Protein AF-A0A661IHR8-F1 (afdb_monomer_lite)

Radius of gyration: 27.79 Å; chains: 1; bounding box: 61×52×76 Å

pLDDT: mean 85.95, std 12.84, range [29.05, 98.75]

Secondary structure (DSSP, 8-state):
--EEEEE-TTSTT-SSHHHHHHIIIIIIIIISTTEEEESS--TT--TT-EEEEEETTEEEEEEEEEEEEE-SS-TT-SEEEEEEEEEE----SBP-TTTS-SS-EE--SHHHHHHHHHHHT-S-SHHHHHHHHHHHGGGSGGGGHHHHHHHHHT-S---SSS--GGGB-SSEEE-TTGGGS-EEEEEEEGGGTEEEEEEEEE---BTTBS-GGGGHHHHHHHHHHHHHSTGGGTT-EEEEEETTEEPPPBS-----TTT--TT-EEEEEEEEEGGG--HHHHHHHHHHTHHHHHHHTT--GGGS--PPP----B-----S---S---HHHHHHHHHHHHHHHHHHHHHHHHH-GGGEEEEEE-SSSEEEEEEEETTTEEEEEEE---S-HHHHHHHHHHHHHHHHHTTT-TTEEEEEEEESSPPPHHHHHHHHHHHHHHT--EEEEE-PPP-

Sequence (452 aa):
MNYIFRLNNKLDGFEDIEKAYNYFRNILPKDNKNFFYHVNQLRQLKTDKHIFFAYNGFIIASAKFKNKFNVLKEERFKVGHLLSDIKILYVAERLNTKIIGPRGTYLNNKNKIAEIKRVLNSEYTIKNITNNLNKFSKNHEIGKLQIIRKNLLKKKRKSTTIFTNKTITKDWAFHYGGRKELQFNIGYEQNGMVLRVGVAFSLQKSKALPNKNILLKKVQLFNQYIKEYKDELTNFEMWYYRNNSRSINSEPFLIEDSLFKDGNFIFLGKTITMASLKYETILTVMDDLLPLYIFTMGGNINTAPKNKFLFKKGNRKKKASTKISSSQKELNITLRHNIMQESLYNQLCELYGKDNVGTENNVHMGKVDLVVKHNNNEYWFYEIKTYNSVKLCLRESIGQLLEYAYWYDNKIVTKLIVVGTSKLDMDSTAYIKLLNNKFNLHLTYISIKIER

Foldseek 3Di:
DAKEAQDDCPDPQNVDPVSVLCCLVPCCCPVVVVWDFAADDPPVQDFQHKYFYDYPQATFKMWTFHDKDADDDDPGTGIITHTHPIDTADFLDGQDCVQPNNHMDDCPDPSSVVSVVCRRVDQDFQVSLQVVLQVPCVVFLVLCVQVLCCVLVVDDDDDSGQWDPVQDDRFKGWGPLCLLAFTQIWGDDPSRQKIWTFTKHFQADDPSPNHLVSLVLLLVLLLVCCVVQQVLLQVKWKWKADPNDTDDTDRDDRCDPVQSDHRMMIGIFDMDGPNRDDSVVRSVRHNSCVLSRCRSSVHDSLPRDQDQFDDDFDDDQDPLDDDDDDDPVVNVQVNQLSLQLVQVQVVVCVVQNRRQKHAQGDAPRGGFRIWGRDPDQAIETEHEGADQDPVVLCVVQVVVQCCRCPVRPSVRYQAYEREYQYDDDPVNVVVQVCCCVVVVHRYYYDHDHRDD

Structure (mmCIF, N/CA/C/O backbone):
data_AF-A0A661IHR8-F1
#
_entry.id   AF-A0A661IHR8-F1
#
loop_
_atom_site.group_PDB
_atom_site.id
_atom_site.type_symbol
_atom_site.label_atom_id
_atom_site.label_alt_id
_atom_site.label_comp_id
_atom_site.label_asym_id
_atom_site.label_entity_id
_atom_site.label_seq_id
_atom_site.pdbx_PDB_ins_code
_atom_site.Cartn_x
_atom_site.Cartn_y
_atom_site.Cartn_z
_atom_site.occupancy
_atom_site.B_iso_or_equiv
_atom_site.auth_seq_id
_atom_site.auth_comp_id
_atom_site.auth_asym_id
_atom_site.auth_atom_id
_atom_site.pdbx_PDB_model_num
ATOM 1 N N . MET A 1 1 ? 30.888 -10.673 -29.479 1.00 82.94 1 MET A N 1
ATOM 2 C CA . MET A 1 1 ? 30.521 -11.102 -28.104 1.00 82.94 1 MET A CA 1
ATOM 3 C C . MET A 1 1 ? 29.626 -10.044 -27.477 1.00 82.94 1 MET A C 1
ATOM 5 O O . MET A 1 1 ? 29.628 -8.936 -27.991 1.00 82.94 1 MET A O 1
ATOM 9 N N . ASN A 1 2 ? 28.865 -10.351 -26.424 1.00 91.19 2 ASN A N 1
ATOM 10 C CA . ASN A 1 2 ? 28.163 -9.303 -25.669 1.00 91.19 2 ASN A CA 1
ATOM 11 C C . ASN A 1 2 ? 29.182 -8.449 -24.890 1.00 91.19 2 ASN A C 1
ATOM 13 O O . ASN A 1 2 ? 30.294 -8.913 -24.617 1.00 91.19 2 ASN A O 1
ATOM 17 N N . TYR A 1 3 ? 28.813 -7.224 -24.528 1.00 94.06 3 TYR A N 1
ATOM 18 C CA . TYR A 1 3 ? 29.707 -6.269 -23.867 1.00 94.06 3 TYR A CA 1
ATOM 19 C C . TYR A 1 3 ? 29.017 -5.564 -22.700 1.00 94.06 3 TYR A C 1
ATOM 21 O O . TYR A 1 3 ? 27.801 -5.387 -22.719 1.00 94.06 3 TYR A O 1
ATOM 29 N N . ILE A 1 4 ? 29.787 -5.148 -21.695 1.00 94.25 4 ILE A N 1
ATOM 30 C CA . ILE A 1 4 ? 29.305 -4.271 -20.627 1.00 94.25 4 ILE A CA 1
ATOM 31 C C . ILE A 1 4 ? 30.148 -2.999 -20.541 1.00 94.25 4 ILE A C 1
ATOM 33 O O . ILE A 1 4 ? 31.367 -3.060 -20.382 1.00 94.25 4 ILE A O 1
ATOM 37 N N . PHE A 1 5 ? 29.487 -1.845 -20.626 1.00 94.00 5 PHE A N 1
ATOM 38 C CA . PHE A 1 5 ? 30.062 -0.539 -20.329 1.00 94.00 5 PHE A CA 1
ATOM 39 C C . PHE A 1 5 ? 29.982 -0.232 -18.839 1.00 94.00 5 PHE A C 1
ATOM 41 O O . PHE A 1 5 ? 28.992 -0.528 -18.170 1.00 94.00 5 PHE A O 1
ATOM 48 N N . ARG A 1 6 ? 31.032 0.418 -18.342 1.00 91.81 6 ARG A N 1
ATOM 49 C CA . ARG A 1 6 ? 31.085 1.029 -17.017 1.00 91.81 6 ARG A CA 1
ATOM 50 C C . ARG A 1 6 ? 30.979 2.531 -17.218 1.00 91.81 6 ARG A C 1
ATOM 52 O O . ARG A 1 6 ? 31.857 3.120 -17.839 1.00 91.81 6 ARG A O 1
ATOM 59 N N . LEU A 1 7 ? 29.873 3.106 -16.768 1.00 90.81 7 LEU A N 1
ATOM 60 C CA . LEU A 1 7 ? 29.614 4.533 -16.881 1.00 90.81 7 LEU A CA 1
ATOM 61 C C . LEU A 1 7 ? 30.456 5.266 -15.842 1.00 90.81 7 LEU A C 1
ATOM 63 O O . LEU A 1 7 ? 30.509 4.858 -14.679 1.00 90.81 7 LEU A O 1
ATOM 67 N N . ASN A 1 8 ? 31.145 6.308 -16.289 1.00 86.19 8 ASN A N 1
ATOM 68 C CA . ASN A 1 8 ? 32.019 7.106 -15.448 1.00 86.19 8 ASN A CA 1
ATOM 69 C C . ASN A 1 8 ? 31.187 8.182 -14.747 1.00 86.19 8 ASN A C 1
ATOM 71 O O . ASN A 1 8 ? 30.619 9.040 -15.412 1.00 86.19 8 ASN A O 1
ATOM 75 N N . ASN A 1 9 ? 31.146 8.135 -13.417 1.00 82.94 9 ASN A N 1
ATOM 76 C CA . ASN A 1 9 ? 30.390 9.080 -12.596 1.00 82.94 9 ASN A CA 1
ATOM 77 C C . ASN A 1 9 ? 31.010 10.481 -12.515 1.00 82.94 9 ASN A C 1
ATOM 79 O O . ASN A 1 9 ? 30.432 11.373 -11.910 1.00 82.94 9 ASN A O 1
ATOM 83 N N . LYS A 1 10 ? 32.193 10.672 -13.104 1.00 83.62 10 LYS A N 1
ATOM 84 C CA . LYS A 1 10 ? 32.832 11.983 -13.257 1.00 83.62 10 LYS A CA 1
ATOM 85 C C . LYS A 1 10 ? 32.478 12.675 -14.577 1.00 83.62 10 LYS A C 1
ATOM 87 O O . LYS A 1 10 ? 33.040 13.724 -14.859 1.00 83.62 10 LYS A O 1
ATOM 92 N N . LEU A 1 11 ? 31.645 12.058 -15.418 1.00 81.00 11 LEU A N 1
ATOM 93 C CA . LEU A 1 11 ? 31.194 12.653 -16.674 1.00 81.00 11 LEU A CA 1
ATOM 94 C C . LEU A 1 11 ? 29.831 13.315 -16.490 1.00 81.00 11 LEU A C 1
ATOM 96 O O . LEU A 1 11 ? 28.942 12.736 -15.861 1.00 81.00 11 LEU A O 1
ATOM 100 N N . ASP A 1 12 ? 29.664 14.475 -17.118 1.00 76.88 12 ASP A N 1
ATOM 101 C CA . ASP A 1 12 ? 28.387 15.182 -17.181 1.00 76.88 12 ASP A CA 1
ATOM 102 C C . ASP A 1 12 ? 27.297 14.290 -17.791 1.00 76.88 12 ASP A C 1
ATOM 104 O O . ASP A 1 12 ? 27.492 13.630 -18.817 1.00 76.88 12 ASP A O 1
ATOM 108 N N . GLY A 1 13 ? 26.139 14.252 -17.133 1.00 78.94 13 GLY A N 1
ATOM 109 C CA . GLY A 1 13 ? 25.030 13.353 -17.449 1.00 78.94 13 GLY A CA 1
ATOM 110 C C . GLY A 1 13 ? 25.081 12.005 -16.718 1.00 78.94 13 GLY A C 1
ATOM 111 O O . GLY A 1 13 ? 24.148 11.213 -16.855 1.00 78.94 13 GLY A O 1
ATOM 112 N N . PHE A 1 14 ? 26.127 11.740 -15.930 1.00 88.31 14 PHE A N 1
ATOM 113 C CA . PHE A 1 14 ? 26.293 10.522 -15.132 1.00 88.31 14 PHE A CA 1
ATOM 114 C C . PHE A 1 14 ? 26.738 10.799 -13.688 1.00 88.31 14 PHE A C 1
ATOM 116 O O . PHE A 1 14 ? 27.222 9.896 -13.024 1.00 88.31 14 PHE A O 1
ATOM 123 N N . GLU A 1 15 ? 26.592 12.013 -13.170 1.00 88.31 15 GLU A N 1
ATOM 124 C CA . GLU A 1 15 ? 27.044 12.388 -11.820 1.00 88.31 15 GLU A CA 1
ATOM 125 C C . GLU A 1 15 ? 26.295 11.615 -10.721 1.00 88.31 15 GLU A C 1
ATOM 127 O O . GLU A 1 15 ? 26.837 11.292 -9.662 1.00 88.31 15 GLU A O 1
ATOM 132 N N . ASP A 1 16 ? 25.044 11.258 -11.007 1.00 86.94 16 ASP A N 1
ATOM 133 C CA . ASP A 1 16 ? 24.199 10.416 -10.178 1.00 86.94 16 ASP A CA 1
ATOM 134 C C . ASP A 1 16 ? 23.388 9.423 -11.029 1.00 86.94 16 ASP A C 1
ATOM 136 O O . ASP A 1 16 ? 23.370 9.460 -12.264 1.00 86.94 16 ASP A O 1
ATOM 140 N N . ILE A 1 17 ? 22.735 8.480 -10.346 1.00 82.12 17 ILE A N 1
ATOM 141 C CA . ILE A 1 17 ? 22.008 7.392 -11.004 1.00 82.12 17 ILE A CA 1
ATOM 142 C C . ILE A 1 17 ? 20.758 7.879 -11.755 1.00 82.12 17 ILE A C 1
ATOM 144 O O . ILE A 1 17 ? 20.405 7.291 -12.777 1.00 82.12 17 ILE A O 1
ATOM 148 N N . GLU A 1 18 ? 20.115 8.959 -11.306 1.00 82.69 18 GLU A N 1
ATOM 149 C CA . GLU A 1 18 ? 18.932 9.523 -11.962 1.00 82.69 18 GLU A CA 1
ATOM 150 C C . GLU A 1 18 ? 19.309 10.228 -13.259 1.00 82.69 18 GLU A C 1
ATOM 152 O O . GLU A 1 18 ? 18.659 10.022 -14.288 1.00 82.69 18 GLU A O 1
ATOM 157 N N . LYS A 1 19 ? 20.412 10.984 -13.253 1.00 87.00 19 LYS A N 1
ATOM 158 C CA . LYS A 1 19 ? 20.984 11.560 -14.475 1.00 87.00 19 LYS A CA 1
ATOM 159 C C . LYS A 1 19 ? 21.377 10.473 -15.469 1.00 87.00 19 LYS A C 1
ATOM 161 O O . LYS A 1 19 ? 21.018 10.568 -16.645 1.00 87.00 19 LYS A O 1
ATOM 166 N N . ALA A 1 20 ? 21.982 9.385 -14.990 1.00 88.56 20 ALA A N 1
ATOM 167 C CA . ALA A 1 20 ? 22.310 8.242 -15.832 1.00 88.56 20 ALA A CA 1
ATOM 168 C C . ALA A 1 20 ? 21.053 7.615 -16.469 1.00 88.56 20 ALA A C 1
ATOM 170 O O . ALA A 1 20 ? 21.041 7.345 -17.671 1.00 88.56 20 ALA A O 1
ATOM 171 N N . TYR A 1 21 ? 19.963 7.430 -15.715 1.00 85.38 21 TYR A N 1
ATOM 172 C CA . TYR A 1 21 ? 18.688 6.975 -16.283 1.00 85.38 21 TYR A CA 1
ATOM 173 C C . TYR A 1 21 ? 18.105 7.970 -17.291 1.00 85.38 21 TYR A C 1
ATOM 175 O O . TYR A 1 21 ? 17.629 7.559 -18.353 1.00 85.38 21 TYR A O 1
ATOM 183 N N . ASN A 1 22 ? 18.146 9.268 -16.981 1.00 86.38 22 ASN A N 1
ATOM 184 C CA . ASN A 1 22 ? 17.672 10.326 -17.867 1.00 86.38 22 ASN A CA 1
ATOM 185 C C . ASN A 1 22 ? 18.422 10.321 -19.205 1.00 86.38 22 ASN A C 1
ATOM 187 O O . ASN A 1 22 ? 17.790 10.449 -20.255 1.00 86.38 22 ASN A O 1
ATOM 191 N N . TYR A 1 23 ? 19.737 10.086 -19.182 1.00 92.44 23 TYR A N 1
ATOM 192 C CA . TYR A 1 23 ? 20.539 9.956 -20.391 1.00 92.44 23 TYR A CA 1
ATOM 193 C C . TYR A 1 23 ? 19.991 8.864 -21.317 1.00 92.44 23 TYR A C 1
ATOM 195 O O . TYR A 1 23 ? 19.671 9.144 -22.468 1.00 92.44 23 TYR A O 1
ATOM 203 N N . PHE A 1 24 ? 19.800 7.634 -20.829 1.00 90.88 24 PHE A N 1
ATOM 204 C CA . PHE A 1 24 ? 19.295 6.543 -21.677 1.00 90.88 24 PHE A CA 1
ATOM 205 C C . PHE A 1 24 ? 17.831 6.717 -22.093 1.00 90.88 24 PHE A C 1
ATOM 207 O O . PHE A 1 24 ? 17.430 6.198 -23.134 1.00 90.88 24 PHE A O 1
ATOM 214 N N . ARG A 1 25 ? 17.027 7.421 -21.289 1.00 85.06 25 ARG A N 1
ATOM 215 C CA . ARG A 1 25 ? 15.598 7.632 -21.548 1.00 85.06 25 ARG A CA 1
ATOM 216 C C . ARG A 1 25 ? 15.344 8.728 -22.580 1.00 85.06 25 ARG A C 1
ATOM 218 O O . ARG A 1 25 ? 14.477 8.567 -23.432 1.00 85.06 25 ARG A O 1
ATOM 225 N N . ASN A 1 26 ? 16.062 9.841 -22.468 1.00 86.75 26 ASN A N 1
ATOM 226 C CA . ASN A 1 26 ? 15.736 11.076 -23.176 1.00 86.75 26 ASN A CA 1
ATOM 227 C C . ASN A 1 26 ? 16.849 11.502 -24.130 1.00 86.75 26 ASN A C 1
ATOM 229 O O . ASN A 1 26 ? 16.584 11.668 -25.317 1.00 86.75 26 ASN A O 1
ATOM 233 N N . ILE A 1 27 ? 18.081 11.613 -23.632 1.00 89.25 27 ILE A N 1
ATOM 234 C CA . ILE A 1 27 ? 19.202 12.180 -24.395 1.00 89.25 27 ILE A CA 1
ATOM 235 C C . ILE A 1 27 ? 19.652 11.211 -25.490 1.00 89.25 27 ILE A C 1
ATOM 237 O O . ILE A 1 27 ? 19.779 11.573 -26.656 1.00 89.25 27 ILE A O 1
ATOM 241 N N . LEU A 1 28 ? 19.851 9.940 -25.137 1.00 90.50 28 LEU A N 1
ATOM 242 C CA . LEU A 1 28 ? 20.347 8.932 -26.062 1.00 90.50 28 LEU A CA 1
ATOM 243 C C . LEU A 1 28 ? 19.403 8.731 -27.263 1.00 90.50 28 LEU A C 1
ATOM 245 O O . LEU A 1 28 ? 19.906 8.755 -28.386 1.00 90.50 28 LEU A O 1
ATOM 249 N N . PRO A 1 29 ? 18.073 8.567 -27.097 1.00 86.00 29 PRO A N 1
ATOM 250 C CA . PRO A 1 29 ? 17.198 8.327 -28.240 1.00 86.00 29 PRO A CA 1
ATOM 251 C C . PRO A 1 29 ? 16.878 9.578 -29.055 1.00 86.00 29 PRO A C 1
ATOM 253 O O . PRO A 1 29 ? 16.778 9.479 -30.277 1.00 86.00 29 PRO A O 1
ATOM 256 N N . LYS A 1 30 ? 16.706 10.735 -28.400 1.00 85.81 30 LYS A N 1
ATOM 257 C CA . LYS A 1 30 ? 16.267 11.971 -29.063 1.00 85.81 30 LYS A CA 1
ATOM 258 C C . LYS A 1 30 ? 17.450 12.762 -29.602 1.00 85.81 30 LYS A C 1
ATOM 260 O O . LYS A 1 30 ? 17.566 12.940 -30.811 1.00 85.81 30 LYS A O 1
ATOM 265 N N . ASP A 1 31 ? 18.346 13.163 -28.710 1.00 85.75 31 ASP A N 1
ATOM 266 C CA . ASP A 1 31 ? 19.412 14.114 -29.029 1.00 85.75 31 ASP A CA 1
ATOM 267 C C . ASP A 1 31 ? 20.550 13.407 -29.767 1.00 85.75 31 ASP A C 1
ATOM 269 O O . ASP A 1 31 ? 21.014 13.858 -30.813 1.00 85.75 31 ASP A O 1
ATOM 273 N N . ASN A 1 32 ? 20.928 12.218 -29.291 1.00 85.00 32 ASN A N 1
ATOM 274 C CA . ASN A 1 32 ? 22.012 11.443 -29.890 1.00 85.00 32 ASN A CA 1
ATOM 275 C C . ASN A 1 32 ? 21.538 10.465 -30.972 1.00 85.00 32 ASN A C 1
ATOM 277 O O . ASN A 1 32 ? 22.353 9.699 -31.483 1.00 85.00 32 ASN A O 1
ATOM 281 N N . LYS A 1 33 ? 20.243 10.441 -31.319 1.00 90.25 33 LYS A N 1
ATOM 282 C CA . LYS A 1 33 ? 19.670 9.546 -32.348 1.00 90.25 33 LYS A CA 1
ATOM 283 C C . LYS A 1 33 ? 20.092 8.075 -32.172 1.00 90.25 33 LYS A C 1
ATOM 285 O O . LYS A 1 33 ? 20.426 7.385 -33.133 1.00 90.25 33 LYS A O 1
ATOM 290 N N . ASN A 1 34 ? 20.091 7.599 -30.926 1.00 91.56 34 ASN A N 1
ATOM 291 C CA . ASN A 1 34 ? 20.534 6.272 -30.480 1.00 91.56 34 ASN A CA 1
ATOM 292 C C . ASN A 1 34 ? 22.037 5.965 -30.628 1.00 91.56 34 ASN A C 1
ATOM 294 O O . ASN A 1 34 ? 22.432 4.802 -30.496 1.00 91.56 34 ASN A O 1
ATOM 298 N N . PHE A 1 35 ? 22.891 6.963 -30.860 1.00 91.25 35 PHE A N 1
ATOM 299 C CA . PHE A 1 35 ? 24.342 6.789 -30.824 1.00 91.25 35 PHE A CA 1
ATOM 300 C C . PHE A 1 35 ? 24.890 6.955 -29.404 1.00 91.25 35 PHE A C 1
ATOM 302 O O . PHE A 1 35 ? 24.799 8.016 -28.793 1.00 91.25 35 PHE A O 1
ATOM 309 N N . PHE A 1 36 ? 25.513 5.899 -28.883 1.00 91.00 36 PHE A N 1
ATOM 310 C CA . PHE A 1 36 ? 26.291 5.958 -27.651 1.00 91.00 36 PHE A CA 1
ATOM 311 C C . PHE A 1 36 ? 27.763 6.220 -27.977 1.00 91.00 36 PHE A C 1
ATOM 313 O O . PHE A 1 36 ? 28.426 5.372 -28.583 1.00 91.00 36 PHE A O 1
ATOM 320 N N . TYR A 1 37 ? 28.269 7.388 -27.585 1.00 86.75 37 TYR A N 1
ATOM 321 C CA . TYR A 1 37 ? 29.638 7.817 -27.869 1.00 86.75 37 TYR A CA 1
ATOM 322 C C . TYR A 1 37 ? 30.621 7.348 -26.797 1.00 86.75 37 TYR A C 1
ATOM 324 O O . TYR A 1 37 ? 30.346 7.419 -25.600 1.00 86.75 37 TYR A O 1
ATOM 332 N N . HIS A 1 38 ? 31.777 6.840 -27.229 1.00 83.12 38 HIS A N 1
ATOM 333 C CA . HIS A 1 38 ? 32.798 6.314 -26.328 1.00 83.12 38 HIS A CA 1
ATOM 334 C C . HIS A 1 38 ? 34.214 6.423 -26.924 1.00 83.12 38 HIS A C 1
ATOM 336 O O . HIS A 1 38 ? 34.411 6.493 -28.138 1.00 83.12 38 HIS A O 1
ATOM 342 N N . VAL A 1 39 ? 35.232 6.418 -26.058 1.00 77.94 39 VAL A N 1
ATOM 343 C CA . VAL A 1 39 ? 36.653 6.513 -26.453 1.00 77.94 39 VAL A CA 1
ATOM 344 C C . VAL A 1 39 ? 37.214 5.220 -27.049 1.00 77.94 39 VAL A C 1
ATOM 346 O O . VAL A 1 39 ? 38.111 5.251 -27.883 1.00 77.94 39 VAL A O 1
ATOM 349 N N . ASN A 1 40 ? 36.695 4.063 -26.641 1.00 73.94 40 ASN A N 1
ATOM 350 C CA . ASN A 1 40 ? 37.221 2.763 -27.065 1.00 73.94 40 ASN A CA 1
ATOM 351 C C . ASN A 1 40 ? 36.463 2.184 -28.261 1.00 73.94 40 ASN A C 1
ATOM 353 O O . ASN A 1 40 ? 35.251 1.988 -28.196 1.00 73.94 40 ASN A O 1
ATOM 357 N N . GLN A 1 41 ? 37.208 1.780 -29.293 1.00 72.38 41 GLN A N 1
ATOM 358 C CA . GLN A 1 41 ? 36.696 0.954 -30.386 1.00 72.38 41 GLN A CA 1
ATOM 359 C C . GLN A 1 41 ? 36.376 -0.467 -29.899 1.00 72.38 41 GLN A C 1
ATOM 361 O O . GLN A 1 41 ? 37.271 -1.261 -29.602 1.00 72.38 41 GLN A O 1
ATOM 366 N N . LEU A 1 42 ? 35.095 -0.837 -29.893 1.00 79.88 42 LEU A N 1
ATOM 367 C CA . LEU A 1 42 ? 34.660 -2.202 -29.583 1.00 79.88 42 LEU A CA 1
ATOM 368 C C . LEU A 1 42 ? 34.823 -3.152 -30.782 1.00 79.88 42 LEU A C 1
ATOM 370 O O . LEU A 1 42 ? 33.853 -3.548 -31.425 1.00 79.88 42 LEU A O 1
ATOM 374 N N . ARG A 1 43 ? 36.070 -3.526 -31.097 1.00 73.94 43 ARG A N 1
ATOM 375 C CA . ARG A 1 43 ? 36.419 -4.333 -32.286 1.00 73.94 43 ARG A CA 1
ATOM 376 C C . ARG A 1 43 ? 35.767 -5.725 -32.345 1.00 73.94 43 ARG A C 1
ATOM 378 O O . ARG A 1 43 ? 35.557 -6.231 -33.438 1.00 73.94 43 ARG A O 1
ATOM 385 N N . GLN A 1 44 ? 35.421 -6.335 -31.207 1.00 75.88 44 GLN A N 1
ATOM 386 C CA . GLN A 1 44 ? 34.856 -7.698 -31.144 1.00 75.88 44 GLN A CA 1
ATOM 387 C C . GLN A 1 44 ? 33.319 -7.719 -30.989 1.00 75.88 44 GLN A C 1
ATOM 389 O O . GLN A 1 44 ? 32.706 -8.781 -30.784 1.00 75.88 44 GLN A O 1
ATOM 394 N N . LEU A 1 45 ? 32.674 -6.548 -31.038 1.00 82.38 45 LEU A N 1
ATOM 395 C CA . LEU A 1 45 ? 31.225 -6.415 -30.950 1.00 82.38 45 LEU A CA 1
ATOM 396 C C . LEU A 1 45 ? 30.610 -6.554 -32.351 1.00 82.38 45 LEU A C 1
ATOM 398 O O . LEU A 1 45 ? 30.883 -5.754 -33.238 1.00 82.38 45 LEU A O 1
ATOM 402 N N . LYS A 1 46 ? 29.807 -7.606 -32.545 1.00 85.50 46 LYS A N 1
ATOM 403 C CA . LYS A 1 46 ? 29.096 -7.890 -33.803 1.00 85.50 46 LYS A CA 1
ATOM 404 C C . LYS A 1 46 ? 27.662 -7.369 -33.713 1.00 85.50 46 LYS A C 1
ATOM 406 O O . LYS A 1 46 ? 27.133 -7.270 -32.604 1.00 85.50 46 LYS A O 1
ATOM 411 N N . THR A 1 47 ? 27.045 -7.088 -34.857 1.00 88.94 47 THR A N 1
ATOM 412 C CA . THR A 1 47 ? 25.630 -6.702 -34.967 1.00 88.94 47 THR A CA 1
ATOM 413 C C . THR A 1 47 ? 24.720 -7.667 -34.195 1.00 88.94 47 THR A C 1
ATOM 415 O O . THR A 1 47 ? 25.012 -8.858 -34.062 1.00 88.94 47 THR A O 1
ATOM 418 N N . ASP A 1 48 ? 23.665 -7.113 -33.602 1.00 87.44 48 ASP A N 1
ATOM 419 C CA . ASP A 1 48 ? 22.664 -7.751 -32.740 1.00 87.44 48 ASP A CA 1
ATOM 420 C C . ASP A 1 48 ? 23.180 -8.372 -31.432 1.00 87.44 48 ASP A C 1
ATOM 422 O O . ASP A 1 48 ? 22.415 -8.986 -30.684 1.00 87.44 48 ASP A O 1
ATOM 426 N N . LYS A 1 49 ? 24.458 -8.177 -31.079 1.00 92.44 49 LYS A N 1
ATOM 427 C CA . LYS A 1 49 ? 24.957 -8.537 -29.744 1.00 92.44 49 LYS A CA 1
ATOM 428 C C . LYS A 1 49 ? 24.519 -7.525 -28.692 1.00 92.44 49 LYS A C 1
ATOM 430 O O . LYS A 1 49 ? 24.389 -6.330 -28.958 1.00 92.44 49 LYS A O 1
ATOM 435 N N . HIS A 1 50 ? 24.305 -8.028 -27.478 1.00 91.56 50 HIS A N 1
ATOM 436 C CA . HIS A 1 50 ? 23.849 -7.212 -26.362 1.00 91.56 50 HIS A CA 1
ATOM 437 C C . HIS A 1 50 ? 24.976 -6.352 -25.798 1.00 91.56 50 HIS A C 1
ATOM 439 O O . HIS A 1 50 ? 26.087 -6.837 -25.555 1.00 91.56 50 HIS A O 1
ATOM 445 N N . ILE A 1 51 ? 24.637 -5.097 -25.525 1.00 94.88 51 ILE A N 1
ATOM 446 C CA . ILE A 1 51 ? 25.412 -4.173 -24.711 1.00 94.88 51 ILE A CA 1
ATOM 447 C C . ILE A 1 51 ? 24.645 -3.927 -23.415 1.00 94.88 51 ILE A C 1
ATOM 449 O O . ILE A 1 51 ? 23.453 -3.628 -23.449 1.00 94.88 51 ILE A O 1
ATOM 453 N N . PHE A 1 52 ? 25.333 -4.036 -22.286 1.00 94.50 52 PHE A N 1
ATOM 454 C CA . PHE A 1 52 ? 24.838 -3.642 -20.970 1.00 94.50 52 PHE A CA 1
ATOM 455 C C . PHE A 1 52 ? 25.550 -2.373 -20.515 1.00 94.50 52 PHE A C 1
ATOM 457 O O . PHE A 1 52 ? 26.729 -2.186 -20.810 1.00 94.50 52 PHE A O 1
ATOM 464 N N . PHE A 1 53 ? 24.859 -1.520 -19.771 1.00 94.88 53 PHE A N 1
ATOM 465 C CA . PHE A 1 53 ? 25.417 -0.287 -19.227 1.00 94.88 53 PHE A CA 1
ATOM 466 C C . PHE A 1 53 ? 25.291 -0.319 -17.716 1.00 94.88 53 PHE A C 1
ATOM 468 O O . PHE A 1 53 ? 24.188 -0.496 -17.196 1.00 94.88 53 PHE A O 1
ATOM 475 N N . ALA A 1 54 ? 26.418 -0.179 -17.021 1.00 93.50 54 ALA A N 1
ATOM 476 C CA . ALA A 1 54 ? 26.456 -0.224 -15.573 1.00 93.50 54 ALA A CA 1
ATOM 477 C C . ALA A 1 54 ? 26.954 1.078 -14.951 1.00 93.50 54 ALA A C 1
ATOM 479 O O . ALA A 1 54 ? 28.054 1.535 -15.260 1.00 93.50 54 ALA A O 1
ATOM 480 N N . TYR A 1 55 ? 26.172 1.608 -14.014 1.00 91.56 55 TYR A N 1
ATOM 481 C CA . TYR A 1 55 ? 26.475 2.783 -13.207 1.00 91.56 55 TYR A CA 1
ATOM 482 C C . TYR A 1 55 ? 26.776 2.369 -11.764 1.00 91.56 55 TYR A C 1
ATOM 484 O O . TYR A 1 55 ? 25.974 1.678 -11.144 1.00 91.56 55 TYR A O 1
ATOM 492 N N . ASN A 1 56 ? 27.945 2.738 -11.230 1.00 86.81 56 ASN A N 1
ATOM 493 C CA . ASN A 1 56 ? 28.366 2.409 -9.855 1.00 86.81 56 ASN A CA 1
ATOM 494 C C . ASN A 1 56 ? 28.129 0.931 -9.430 1.00 86.81 56 ASN A C 1
ATOM 496 O O . ASN A 1 56 ? 27.788 0.614 -8.286 1.00 86.81 56 ASN A O 1
ATOM 500 N N . GLY A 1 57 ? 28.287 -0.009 -10.365 1.00 86.12 57 GLY A N 1
ATOM 501 C CA . GLY A 1 57 ? 28.039 -1.432 -10.110 1.00 86.12 57 GLY A CA 1
ATOM 502 C C . GLY A 1 57 ? 26.666 -1.950 -10.540 1.00 86.12 57 GLY A C 1
ATOM 503 O O . GLY A 1 57 ? 26.559 -3.148 -10.764 1.00 86.12 57 GLY A O 1
ATOM 504 N N . PHE A 1 58 ? 25.659 -1.099 -10.712 1.00 86.81 58 PHE A N 1
ATOM 505 C CA . PHE A 1 58 ? 24.292 -1.488 -11.075 1.00 86.81 58 PHE A CA 1
ATOM 506 C C . PHE A 1 58 ? 24.100 -1.487 -12.586 1.00 86.81 58 PHE A C 1
ATOM 508 O O . PHE A 1 58 ? 24.519 -0.536 -13.237 1.00 86.81 58 PHE A O 1
ATOM 515 N N . ILE A 1 59 ? 23.464 -2.514 -13.155 1.00 90.69 59 ILE A N 1
ATOM 516 C CA . ILE A 1 59 ? 23.084 -2.498 -14.576 1.00 90.69 59 ILE A CA 1
ATOM 517 C C . ILE A 1 59 ? 21.821 -1.650 -14.729 1.00 90.69 59 ILE A C 1
ATOM 519 O O . ILE A 1 59 ? 20.767 -2.030 -14.228 1.00 90.69 59 ILE A O 1
ATOM 523 N N . ILE A 1 60 ? 21.939 -0.533 -15.448 1.00 89.19 60 ILE A N 1
ATOM 524 C CA . ILE A 1 60 ? 20.869 0.464 -15.595 1.00 89.19 60 ILE A CA 1
ATOM 525 C C . ILE A 1 60 ? 20.210 0.461 -16.978 1.00 89.19 60 ILE A C 1
ATOM 527 O O . ILE A 1 60 ? 19.113 0.985 -17.155 1.00 89.19 60 ILE A O 1
ATOM 531 N N . ALA A 1 61 ? 20.867 -0.124 -17.982 1.00 91.75 61 ALA A N 1
ATOM 532 C CA . ALA A 1 61 ? 20.312 -0.240 -19.324 1.00 91.75 61 ALA A CA 1
ATOM 533 C C . ALA A 1 61 ? 20.896 -1.432 -20.089 1.00 91.75 61 ALA A C 1
ATOM 535 O O . ALA A 1 61 ? 21.999 -1.914 -19.809 1.00 91.75 61 ALA A O 1
ATOM 536 N N . SER A 1 62 ? 20.155 -1.888 -21.095 1.00 93.38 62 SER A N 1
ATOM 537 C CA . SER A 1 62 ? 20.631 -2.824 -22.112 1.00 93.38 62 SER A CA 1
ATOM 538 C C . SER A 1 62 ? 20.170 -2.395 -23.499 1.00 93.38 62 SER A C 1
ATOM 540 O O . SER A 1 62 ? 19.128 -1.765 -23.635 1.00 93.38 62 SER A O 1
ATOM 542 N N . ALA A 1 63 ? 20.934 -2.742 -24.526 1.00 94.31 63 ALA A N 1
ATOM 543 C CA . ALA A 1 63 ? 20.589 -2.485 -25.919 1.00 94.31 63 ALA A CA 1
ATOM 544 C C . ALA A 1 63 ? 21.189 -3.561 -26.831 1.00 94.31 63 ALA A C 1
ATOM 546 O O . ALA A 1 63 ? 22.063 -4.327 -26.413 1.00 94.31 63 ALA A O 1
ATOM 547 N N . LYS A 1 64 ? 20.749 -3.611 -28.088 1.00 93.12 64 LYS A N 1
ATOM 548 C CA . LYS A 1 64 ? 21.421 -4.352 -29.159 1.00 93.12 64 LYS A CA 1
ATOM 549 C C . LYS A 1 64 ? 22.285 -3.415 -29.987 1.00 93.12 64 LYS A C 1
ATOM 551 O O . LYS A 1 64 ? 21.829 -2.357 -30.421 1.00 93.12 64 LYS A O 1
ATOM 556 N N . PHE A 1 65 ? 23.517 -3.837 -30.237 1.00 93.62 65 PHE A N 1
ATOM 557 C CA . PHE A 1 65 ? 24.432 -3.147 -31.135 1.00 93.62 65 PHE A CA 1
ATOM 558 C C . PHE A 1 65 ? 23.984 -3.301 -32.590 1.00 93.62 65 PHE A C 1
ATOM 560 O O . PHE A 1 65 ? 23.764 -4.424 -33.039 1.00 93.62 65 PHE A O 1
ATOM 567 N N . LYS A 1 66 ? 23.886 -2.203 -33.342 1.00 92.38 66 LYS A N 1
ATOM 568 C CA . LYS A 1 66 ? 23.557 -2.244 -34.775 1.00 92.38 66 LYS A CA 1
ATOM 569 C C . LYS A 1 66 ? 24.768 -1.991 -35.648 1.00 92.38 66 LYS A C 1
ATOM 571 O O . LYS A 1 66 ? 25.141 -2.856 -36.438 1.00 92.38 66 LYS A O 1
ATOM 576 N N . ASN A 1 67 ? 25.388 -0.833 -35.477 1.00 88.12 67 ASN A N 1
ATOM 577 C CA . ASN A 1 67 ? 26.556 -0.443 -36.247 1.00 88.12 67 ASN A CA 1
ATOM 578 C C . ASN A 1 67 ? 27.451 0.500 -35.434 1.00 88.12 67 ASN A C 1
ATOM 580 O O . ASN A 1 67 ? 27.061 0.989 -34.374 1.00 88.12 67 ASN A O 1
ATOM 584 N N . LYS A 1 68 ? 28.658 0.756 -35.925 1.00 84.44 68 LYS A N 1
ATOM 585 C CA . LYS A 1 68 ? 29.553 1.796 -35.415 1.00 84.44 68 LYS A CA 1
ATOM 586 C C . LYS A 1 68 ? 29.833 2.815 -36.512 1.00 84.44 68 LYS A C 1
ATOM 588 O O . LYS A 1 68 ? 29.864 2.458 -37.685 1.00 84.44 68 LYS A O 1
ATOM 593 N N . PHE A 1 69 ? 30.106 4.047 -36.116 1.00 81.81 69 PHE A N 1
ATOM 594 C CA . PHE A 1 69 ? 30.611 5.079 -37.011 1.00 81.81 69 PHE A CA 1
ATOM 595 C C . PHE A 1 69 ? 31.816 5.771 -36.366 1.00 81.81 69 PHE A C 1
ATOM 597 O O . PHE A 1 69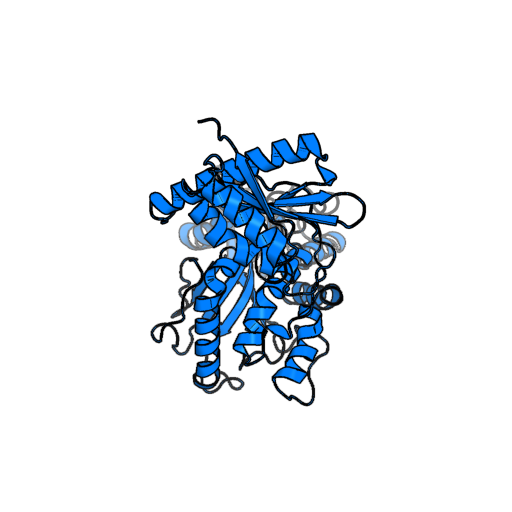 ? 31.838 5.977 -35.147 1.00 81.81 69 PHE A O 1
ATOM 604 N N . ASN A 1 70 ? 32.836 6.078 -37.169 1.00 74.94 70 ASN A N 1
ATOM 605 C CA . ASN A 1 70 ? 34.012 6.811 -36.702 1.00 74.94 70 ASN A CA 1
ATOM 606 C C . ASN A 1 70 ? 33.647 8.290 -36.594 1.00 74.94 70 ASN A C 1
ATOM 608 O O . ASN A 1 70 ? 33.216 8.892 -37.572 1.00 74.94 70 ASN A O 1
ATOM 612 N N . VAL A 1 71 ? 33.808 8.876 -35.410 1.00 68.81 71 VAL A N 1
ATOM 613 C CA . VAL A 1 71 ? 33.540 10.306 -35.226 1.00 68.81 71 VAL A CA 1
ATOM 614 C C . VAL A 1 71 ? 34.713 11.076 -35.823 1.00 68.81 71 VAL A C 1
ATOM 616 O O . VAL A 1 71 ? 35.858 10.809 -35.474 1.00 68.81 71 VAL A O 1
ATOM 619 N N . LEU A 1 72 ? 34.439 12.003 -36.743 1.00 55.03 72 LEU A N 1
ATOM 620 C CA . LEU A 1 72 ? 35.494 12.694 -37.487 1.00 55.03 72 LEU A CA 1
ATOM 621 C C . LEU A 1 72 ? 36.173 13.834 -36.710 1.00 55.03 72 LEU A C 1
ATOM 623 O O . LEU A 1 72 ? 37.195 14.304 -37.193 1.00 55.03 72 LEU A O 1
ATOM 627 N N . LYS A 1 73 ? 35.638 14.318 -35.571 1.00 53.06 73 LYS A N 1
ATOM 628 C CA . LYS A 1 73 ? 36.010 15.673 -35.103 1.00 53.06 73 LYS A CA 1
ATOM 629 C C . LYS A 1 73 ? 35.815 16.065 -33.620 1.00 53.06 73 LYS A C 1
ATOM 631 O O . LYS A 1 73 ? 35.979 17.240 -33.326 1.00 53.06 73 LYS A O 1
ATOM 636 N N . GLU A 1 74 ? 35.511 15.168 -32.674 1.00 55.44 74 GLU A N 1
ATOM 637 C CA . GLU A 1 74 ? 35.492 15.534 -31.233 1.00 55.44 74 GLU A CA 1
ATOM 638 C C . GLU A 1 74 ? 36.641 14.859 -30.465 1.00 55.44 74 GLU A C 1
ATOM 640 O O . GLU A 1 74 ? 36.686 13.634 -30.381 1.00 55.44 74 GLU A O 1
ATOM 645 N N . GLU A 1 75 ? 37.536 15.637 -29.839 1.00 56.94 75 GLU A N 1
ATOM 646 C CA . GLU A 1 75 ? 38.714 15.123 -29.104 1.00 56.94 75 GLU A CA 1
ATOM 647 C C . GLU A 1 75 ? 38.361 14.158 -27.952 1.00 56.94 75 GLU A C 1
ATOM 649 O O . GLU A 1 75 ? 39.168 13.311 -27.562 1.00 56.94 75 GLU A O 1
ATOM 654 N N . ARG A 1 76 ? 37.125 14.224 -27.435 1.00 68.44 76 ARG A N 1
ATOM 655 C CA . ARG A 1 76 ? 36.646 13.415 -26.300 1.00 68.44 76 ARG A CA 1
ATOM 656 C C . ARG A 1 76 ? 36.081 12.035 -26.661 1.00 68.44 76 ARG A C 1
ATOM 658 O O . ARG A 1 76 ? 35.994 11.181 -25.780 1.00 68.44 76 ARG A O 1
ATOM 665 N N . PHE A 1 77 ? 35.696 11.773 -27.916 1.00 72.62 77 PHE A N 1
ATOM 666 C CA . PHE A 1 77 ? 35.076 10.499 -28.318 1.00 72.62 77 PHE A CA 1
ATOM 667 C C . PHE A 1 77 ? 35.637 9.990 -29.644 1.00 72.62 77 PHE A C 1
ATOM 669 O O . PHE A 1 77 ? 35.679 10.711 -30.631 1.00 72.62 77 PHE A O 1
ATOM 676 N N . LYS A 1 78 ? 36.008 8.704 -29.701 1.00 72.25 78 LYS A N 1
ATOM 677 C CA . LYS A 1 78 ? 36.600 8.110 -30.915 1.00 72.25 78 LYS A CA 1
ATOM 678 C C . LYS A 1 78 ? 35.574 7.382 -31.788 1.00 72.25 78 LYS A C 1
ATOM 680 O O . LYS A 1 78 ? 35.807 7.194 -32.979 1.00 72.25 78 LYS A O 1
ATOM 685 N N . VAL A 1 79 ? 34.460 6.917 -31.210 1.00 83.38 79 VAL A N 1
ATOM 686 C CA . VAL A 1 79 ? 33.456 6.089 -31.903 1.00 83.38 79 VAL A CA 1
ATOM 687 C C . VAL A 1 79 ? 32.050 6.353 -31.374 1.00 83.38 79 VAL A C 1
ATOM 689 O O . VAL A 1 79 ? 31.849 6.434 -30.163 1.00 83.38 79 VAL A O 1
ATOM 692 N N . GLY A 1 80 ? 31.072 6.396 -32.283 1.00 87.19 80 GLY A N 1
ATOM 693 C CA . GLY A 1 80 ? 29.648 6.284 -31.964 1.00 87.19 80 GLY A CA 1
ATOM 694 C C . GLY A 1 80 ? 29.138 4.861 -32.202 1.00 87.19 80 GLY A C 1
ATOM 695 O O . GLY A 1 80 ? 29.345 4.290 -33.275 1.00 87.19 80 GLY A O 1
ATOM 696 N N . HIS A 1 81 ? 28.462 4.277 -31.213 1.00 90.44 81 HIS A N 1
ATOM 697 C CA . HIS A 1 81 ? 27.803 2.974 -31.317 1.00 90.44 81 HIS A CA 1
ATOM 698 C C . HIS A 1 81 ? 26.299 3.165 -31.515 1.00 90.44 81 HIS A C 1
ATOM 700 O O . HIS A 1 81 ? 25.625 3.620 -30.596 1.00 90.44 81 HIS A O 1
ATOM 706 N N . LEU A 1 82 ? 25.768 2.794 -32.681 1.00 92.75 82 LEU A N 1
ATOM 707 C CA . LEU A 1 82 ? 24.334 2.822 -32.955 1.00 92.75 82 LEU A CA 1
ATOM 708 C C . LEU A 1 82 ? 23.633 1.673 -32.227 1.00 92.75 82 LEU A C 1
ATOM 710 O O . LEU A 1 82 ? 24.003 0.501 -32.385 1.00 92.75 82 LEU A O 1
ATOM 714 N N . LEU A 1 83 ? 22.608 2.018 -31.454 1.00 94.00 83 LEU A N 1
ATOM 715 C CA . LEU A 1 83 ? 21.865 1.101 -30.601 1.00 94.00 83 LEU A CA 1
ATOM 716 C C . LEU A 1 83 ? 20.414 0.930 -31.061 1.00 94.00 83 LEU A C 1
ATOM 718 O O . LEU A 1 83 ? 19.820 1.797 -31.692 1.00 94.00 83 LEU A O 1
ATOM 722 N N . SER A 1 84 ? 19.839 -0.214 -30.711 1.00 92.38 84 SER A N 1
ATOM 723 C CA . SER A 1 84 ? 18.425 -0.557 -30.906 1.00 92.38 84 SER A CA 1
ATOM 724 C C . SER A 1 84 ? 17.934 -1.384 -29.720 1.00 92.38 84 SER A C 1
ATOM 726 O O . SER A 1 84 ? 18.748 -1.809 -28.895 1.00 92.38 84 SER A O 1
ATOM 728 N N . ASP A 1 85 ? 16.626 -1.633 -29.623 1.00 88.00 85 ASP A N 1
ATOM 729 C CA . ASP A 1 85 ? 16.021 -2.392 -28.519 1.00 88.00 85 ASP A CA 1
ATOM 730 C C . ASP A 1 85 ? 16.488 -1.896 -27.136 1.00 88.00 85 ASP A C 1
ATOM 732 O O . ASP A 1 85 ? 16.785 -2.695 -26.241 1.00 88.00 85 ASP A O 1
ATOM 736 N N . ILE A 1 86 ? 16.612 -0.573 -26.979 1.00 89.50 86 ILE A N 1
ATOM 737 C CA . ILE A 1 86 ? 17.099 0.051 -25.747 1.00 89.50 86 ILE A CA 1
ATOM 738 C C . ILE A 1 86 ? 16.067 -0.192 -24.645 1.00 89.50 86 ILE A C 1
ATOM 740 O O . ILE A 1 86 ? 14.894 0.156 -24.770 1.00 89.50 86 ILE A O 1
ATOM 744 N N . LYS A 1 87 ? 16.513 -0.807 -23.553 1.00 85.56 87 LYS A N 1
ATOM 745 C CA . LYS A 1 87 ? 15.710 -1.117 -22.372 1.00 85.56 87 LYS A CA 1
ATOM 746 C C . LYS A 1 87 ? 16.379 -0.516 -21.156 1.00 85.56 87 LYS A C 1
ATOM 748 O O . LYS A 1 87 ? 17.525 -0.856 -20.860 1.00 85.56 87 LYS A O 1
ATOM 753 N N . ILE A 1 88 ? 15.642 0.316 -20.434 1.00 83.56 88 ILE A N 1
ATOM 754 C CA . ILE A 1 88 ? 16.032 0.751 -19.096 1.00 83.56 88 ILE A CA 1
ATOM 755 C C . ILE A 1 88 ? 15.812 -0.414 -18.130 1.00 83.56 88 ILE A C 1
ATOM 757 O O . ILE A 1 88 ? 14.809 -1.125 -18.228 1.00 83.56 88 ILE A O 1
ATOM 761 N N . LEU A 1 89 ? 16.777 -0.646 -17.245 1.00 79.44 89 LEU A N 1
ATOM 762 C CA . LEU A 1 89 ? 16.796 -1.765 -16.312 1.00 79.44 89 LEU A CA 1
ATOM 763 C C . LEU A 1 89 ? 16.944 -1.240 -14.887 1.00 79.44 89 LEU A C 1
ATOM 765 O O . LEU A 1 89 ? 17.813 -0.422 -14.619 1.00 79.44 89 LEU A O 1
ATOM 769 N N . TYR A 1 90 ? 16.122 -1.752 -13.978 1.00 67.81 90 TYR A N 1
ATOM 770 C CA . TYR A 1 90 ? 16.110 -1.353 -12.571 1.00 67.81 90 TYR A CA 1
ATOM 771 C C . TYR A 1 90 ? 16.566 -2.526 -11.720 1.00 67.81 90 TYR A C 1
ATOM 773 O O . TYR A 1 90 ? 15.765 -3.253 -11.134 1.00 67.81 90 TYR A O 1
ATOM 781 N N . VAL A 1 91 ? 17.874 -2.764 -11.741 1.00 69.81 91 VAL A N 1
ATOM 782 C CA . VAL A 1 91 ? 18.475 -3.912 -11.072 1.00 69.81 91 VAL A CA 1
ATOM 783 C C . VAL A 1 91 ? 18.949 -3.523 -9.676 1.00 69.81 91 VAL A C 1
ATOM 785 O O . VAL A 1 91 ? 19.763 -2.615 -9.530 1.00 69.81 91 VAL A O 1
ATOM 788 N N . ALA A 1 92 ? 18.464 -4.234 -8.656 1.00 61.19 92 ALA A N 1
ATOM 789 C CA . ALA A 1 92 ? 18.816 -3.976 -7.258 1.00 61.19 92 ALA A CA 1
ATOM 790 C C . ALA A 1 92 ? 20.192 -4.544 -6.866 1.00 61.19 92 ALA A C 1
ATOM 792 O O . ALA A 1 92 ? 20.810 -4.086 -5.908 1.00 61.19 92 ALA A O 1
ATOM 793 N N . GLU A 1 93 ? 20.686 -5.543 -7.597 1.00 72.69 93 GLU A N 1
ATOM 794 C CA . GLU A 1 93 ? 21.959 -6.193 -7.295 1.00 72.69 93 GLU A CA 1
ATOM 795 C C . GLU A 1 93 ? 23.134 -5.518 -8.011 1.00 72.69 93 GLU A C 1
ATOM 797 O O . GLU A 1 93 ? 23.105 -5.258 -9.216 1.00 72.69 93 GLU A O 1
ATOM 802 N N . ARG A 1 94 ? 24.220 -5.277 -7.268 1.00 84.81 94 ARG A N 1
ATOM 803 C CA . ARG A 1 94 ? 25.486 -4.816 -7.847 1.00 84.81 94 ARG A CA 1
ATOM 804 C C . ARG A 1 94 ? 26.237 -5.979 -8.480 1.00 84.81 94 ARG A C 1
ATOM 806 O O . ARG A 1 94 ? 26.202 -7.117 -8.005 1.00 84.81 94 ARG A O 1
ATOM 813 N N . LEU A 1 95 ? 26.989 -5.645 -9.518 1.00 88.81 95 LEU A N 1
ATOM 814 C CA . LEU A 1 95 ? 27.993 -6.511 -10.111 1.00 88.81 95 LEU A CA 1
ATOM 815 C C . LEU A 1 95 ? 29.089 -6.838 -9.096 1.00 88.81 95 LEU A C 1
ATOM 817 O O . LEU A 1 95 ? 29.665 -5.936 -8.484 1.00 88.81 95 LEU A O 1
ATOM 821 N N . ASN A 1 96 ? 29.428 -8.116 -8.984 1.00 89.88 96 ASN A N 1
ATOM 822 C CA . ASN A 1 96 ? 30.582 -8.584 -8.241 1.00 89.88 96 ASN A CA 1
ATOM 823 C C . ASN A 1 96 ? 31.860 -8.135 -8.965 1.00 89.88 96 ASN A C 1
ATOM 825 O O . ASN A 1 96 ? 32.176 -8.603 -10.064 1.00 89.88 96 ASN A O 1
ATOM 829 N N . THR A 1 97 ? 32.608 -7.231 -8.333 1.00 91.12 97 THR A N 1
ATOM 830 C CA . THR A 1 97 ? 33.812 -6.610 -8.904 1.00 91.12 97 THR A CA 1
ATOM 831 C C . THR A 1 97 ? 34.958 -7.593 -9.122 1.00 91.12 97 THR A C 1
ATOM 833 O O . THR A 1 97 ? 35.806 -7.335 -9.975 1.00 91.12 97 THR A O 1
ATOM 836 N N . LYS A 1 98 ? 34.956 -8.740 -8.429 1.00 93.25 98 LYS A N 1
ATOM 837 C CA . LYS A 1 98 ? 35.917 -9.829 -8.661 1.00 93.25 98 LYS A CA 1
ATOM 838 C C . LYS A 1 98 ? 35.645 -10.576 -9.973 1.00 93.25 98 LYS A C 1
ATOM 840 O O . LYS A 1 98 ? 36.567 -11.140 -10.548 1.00 93.25 98 LYS A O 1
ATOM 845 N N . ILE A 1 99 ? 34.401 -10.569 -10.466 1.00 93.56 99 ILE A N 1
ATOM 846 C CA . ILE A 1 99 ? 34.005 -11.241 -11.718 1.00 93.56 99 ILE A CA 1
ATOM 847 C C . ILE A 1 99 ? 34.000 -10.251 -12.889 1.00 93.56 99 ILE A C 1
ATOM 849 O O . ILE A 1 99 ? 34.556 -10.521 -13.957 1.00 93.56 99 ILE A O 1
ATOM 853 N N . ILE A 1 100 ? 33.361 -9.094 -12.696 1.00 93.69 100 ILE A N 1
ATOM 854 C CA . ILE A 1 100 ? 33.307 -8.004 -13.670 1.00 93.69 100 ILE A CA 1
ATOM 855 C C . ILE A 1 100 ? 33.910 -6.769 -13.010 1.00 93.69 100 ILE A C 1
ATOM 857 O O . ILE A 1 100 ? 33.252 -6.090 -12.226 1.00 93.69 100 ILE A O 1
ATOM 861 N N . GLY A 1 101 ? 35.161 -6.465 -13.352 1.00 90.25 101 GLY A N 1
ATOM 862 C CA . GLY A 1 101 ? 35.900 -5.331 -12.800 1.00 90.25 101 GLY A CA 1
ATOM 863 C C . GLY A 1 101 ? 35.292 -3.952 -13.118 1.00 90.25 101 GLY A C 1
ATOM 864 O O . GLY A 1 101 ? 34.253 -3.842 -13.779 1.00 90.25 101 GLY A O 1
ATOM 865 N N . PRO A 1 102 ? 35.941 -2.866 -12.664 1.00 88.69 102 PRO A N 1
ATOM 866 C CA . PRO A 1 102 ? 35.430 -1.498 -12.790 1.00 88.69 102 PRO A CA 1
ATOM 867 C C . PRO A 1 102 ? 35.578 -0.897 -14.196 1.00 88.69 102 PRO A C 1
ATOM 869 O O . PRO A 1 102 ? 35.088 0.200 -14.440 1.00 88.69 102 PRO A O 1
ATOM 872 N N . ARG A 1 103 ? 36.216 -1.604 -15.138 1.00 89.44 103 ARG A N 1
ATOM 873 C CA . ARG A 1 103 ? 36.352 -1.188 -16.544 1.00 89.44 103 ARG A CA 1
ATOM 874 C C . ARG A 1 103 ? 35.400 -1.978 -17.439 1.00 89.44 103 ARG A C 1
ATOM 876 O O . ARG A 1 103 ? 35.047 -3.116 -17.125 1.00 89.44 103 ARG A O 1
ATOM 883 N N . GLY A 1 104 ? 34.997 -1.377 -18.558 1.00 90.00 104 GLY A N 1
ATOM 884 C CA . GLY A 1 104 ? 34.184 -2.068 -19.557 1.00 90.00 104 GLY A CA 1
ATOM 885 C C . GLY A 1 104 ? 34.877 -3.333 -20.076 1.00 90.00 104 GLY A C 1
ATOM 886 O O . GLY A 1 104 ? 36.103 -3.372 -20.197 1.00 90.00 104 GLY A O 1
ATOM 887 N N . THR A 1 105 ? 34.110 -4.393 -20.335 1.00 93.06 105 THR A N 1
ATOM 888 C CA . THR A 1 105 ? 34.674 -5.694 -20.723 1.00 93.06 105 THR A CA 1
ATOM 889 C C . THR A 1 105 ? 33.727 -6.507 -21.601 1.00 93.06 105 THR A C 1
ATOM 891 O O . THR A 1 105 ? 32.503 -6.381 -21.520 1.00 93.06 105 THR A O 1
ATOM 894 N N . TYR A 1 106 ? 34.297 -7.388 -22.425 1.00 94.25 106 TYR A N 1
ATOM 895 C CA . TYR A 1 106 ? 33.530 -8.398 -23.148 1.00 94.25 106 TYR A CA 1
ATOM 896 C C . TYR A 1 106 ? 33.079 -9.512 -22.200 1.00 94.25 106 TYR A C 1
ATOM 898 O O . TYR A 1 106 ? 33.828 -9.968 -21.329 1.00 94.25 106 TYR A O 1
ATOM 906 N N . LEU A 1 107 ? 31.857 -9.995 -22.419 1.00 92.12 107 LEU A N 1
ATOM 907 C CA . LEU A 1 107 ? 31.296 -11.164 -21.744 1.00 92.12 107 LEU A CA 1
ATOM 908 C C . LEU A 1 107 ? 31.791 -12.432 -22.453 1.00 92.12 107 LEU A C 1
ATOM 910 O O . LEU A 1 107 ? 31.054 -13.083 -23.190 1.00 92.12 107 LEU A O 1
ATOM 914 N N . ASN A 1 108 ? 33.083 -12.711 -22.291 1.00 89.69 108 ASN A N 1
ATOM 915 C CA . ASN A 1 108 ? 33.839 -13.708 -23.051 1.00 89.69 108 ASN A CA 1
ATOM 916 C C . ASN A 1 108 ? 34.020 -15.057 -22.336 1.00 89.69 108 ASN A C 1
ATOM 918 O O . ASN A 1 108 ? 34.627 -15.960 -22.899 1.00 89.69 108 ASN A O 1
ATOM 922 N N . ASN A 1 109 ? 33.508 -15.208 -21.113 1.00 91.62 109 ASN A N 1
ATOM 923 C CA . ASN A 1 109 ? 33.568 -16.462 -20.367 1.00 91.62 109 ASN A CA 1
ATOM 924 C C . ASN A 1 109 ? 32.246 -16.750 -19.638 1.00 91.62 109 ASN A C 1
ATOM 926 O O . ASN A 1 109 ? 31.412 -15.856 -19.448 1.00 91.62 109 ASN A O 1
ATOM 930 N N . LYS A 1 110 ? 32.062 -18.011 -19.225 1.00 89.25 110 LYS A N 1
ATOM 931 C CA . LYS A 1 110 ? 30.837 -18.478 -18.558 1.00 89.25 110 LYS A CA 1
ATOM 932 C C . LYS A 1 110 ? 30.554 -17.719 -17.255 1.00 89.25 110 LYS A C 1
ATOM 934 O O . LYS A 1 110 ? 29.401 -17.371 -17.025 1.00 89.25 110 LYS A O 1
ATOM 939 N N . ASN A 1 111 ? 31.580 -17.379 -16.471 1.00 92.06 111 ASN A N 1
ATOM 940 C CA . ASN A 1 111 ? 31.424 -16.679 -15.188 1.00 92.06 111 ASN A CA 1
ATOM 941 C C . ASN A 1 111 ? 30.850 -15.266 -15.364 1.00 92.06 111 ASN A C 1
ATOM 943 O O . ASN A 1 111 ? 29.892 -14.901 -14.691 1.00 92.06 111 ASN A O 1
ATOM 947 N N . LYS A 1 112 ? 31.361 -14.487 -16.325 1.00 93.56 112 LYS A N 1
ATOM 948 C CA . LYS A 1 112 ? 30.829 -13.153 -16.650 1.00 93.56 112 LYS A CA 1
ATOM 949 C C . LYS A 1 112 ? 29.399 -13.227 -17.181 1.00 93.56 112 LYS A C 1
ATOM 951 O O . LYS A 1 112 ? 28.573 -12.385 -16.848 1.00 93.56 112 LYS A O 1
ATOM 956 N N . ILE A 1 113 ? 29.093 -14.229 -18.008 1.00 87.19 113 ILE A N 1
ATOM 957 C CA . ILE A 1 113 ? 27.734 -14.434 -18.530 1.00 87.19 113 ILE A CA 1
ATOM 958 C C . ILE A 1 113 ? 26.772 -14.801 -17.390 1.00 87.19 113 ILE A C 1
ATOM 960 O O . ILE A 1 113 ? 25.665 -14.267 -17.339 1.00 87.19 113 ILE A O 1
ATOM 964 N N . ALA A 1 114 ? 27.187 -15.681 -16.477 1.00 79.00 114 ALA A N 1
ATOM 965 C CA . ALA A 1 114 ? 26.410 -16.063 -15.302 1.00 79.00 114 ALA A CA 1
ATOM 966 C C . ALA A 1 114 ? 26.179 -14.873 -14.363 1.00 79.00 114 ALA A C 1
ATOM 968 O O . ALA A 1 114 ? 25.067 -14.692 -13.886 1.00 79.00 114 ALA A O 1
ATOM 969 N N . GLU A 1 115 ? 27.183 -14.018 -14.174 1.00 90.44 115 GLU A N 1
ATOM 970 C CA . GLU A 1 115 ? 27.078 -12.814 -13.351 1.00 90.44 115 GLU A CA 1
ATOM 971 C C . GLU A 1 115 ? 26.072 -11.803 -13.913 1.00 90.44 115 GLU A C 1
ATOM 973 O O . GLU A 1 115 ? 25.222 -11.296 -13.186 1.00 90.44 115 GLU A O 1
ATOM 978 N N . ILE A 1 116 ? 26.095 -11.563 -15.227 1.00 87.94 116 ILE A N 1
ATOM 979 C CA . ILE A 1 116 ? 25.080 -10.728 -15.879 1.00 87.94 116 ILE A CA 1
ATOM 980 C C . ILE A 1 116 ? 23.695 -11.351 -15.725 1.00 87.94 116 ILE A C 1
ATOM 982 O O . ILE A 1 116 ? 22.750 -10.641 -15.405 1.00 87.94 116 ILE A O 1
ATOM 986 N N . LYS A 1 117 ? 23.560 -12.672 -15.900 1.00 81.50 117 LYS A N 1
ATOM 987 C CA . LYS A 1 117 ? 22.284 -13.358 -15.664 1.00 81.50 117 LYS A CA 1
ATOM 988 C C . LYS A 1 117 ? 21.825 -13.213 -14.214 1.00 81.50 117 LYS A C 1
ATOM 990 O O . LYS A 1 117 ? 20.664 -12.900 -14.026 1.00 81.50 117 LYS A O 1
ATOM 995 N N . ARG A 1 118 ? 22.695 -13.395 -13.215 1.00 83.56 118 ARG A N 1
ATOM 996 C CA . ARG A 1 118 ? 22.375 -13.222 -11.786 1.00 83.56 118 ARG A CA 1
ATOM 997 C C . ARG A 1 118 ? 21.808 -11.830 -11.526 1.00 83.56 118 ARG A C 1
ATOM 999 O O . ARG A 1 118 ? 20.701 -11.705 -11.024 1.00 83.56 118 ARG A O 1
ATOM 1006 N N . VAL A 1 119 ? 22.536 -10.807 -11.966 1.00 81.38 119 VAL A N 1
ATOM 1007 C CA . VAL A 1 119 ? 22.172 -9.398 -11.786 1.00 81.38 119 VAL A CA 1
ATOM 1008 C C . VAL A 1 119 ? 20.864 -9.077 -12.524 1.00 81.38 119 VAL A C 1
ATOM 1010 O O . VAL A 1 119 ? 19.919 -8.574 -11.927 1.00 81.38 119 VAL A O 1
ATOM 1013 N N . LEU A 1 120 ? 20.727 -9.455 -13.797 1.00 75.50 120 LEU A N 1
ATOM 1014 C CA . LEU A 1 120 ? 19.493 -9.228 -14.567 1.00 75.50 120 LEU A CA 1
ATOM 1015 C C . LEU A 1 120 ? 18.287 -10.033 -14.065 1.00 75.50 120 LEU A C 1
ATOM 1017 O O . LEU A 1 120 ? 17.154 -9.589 -14.225 1.00 75.50 120 LEU A O 1
ATOM 1021 N N . ASN A 1 121 ? 18.526 -11.199 -13.469 1.00 66.81 121 ASN A N 1
ATOM 1022 C CA . ASN A 1 121 ? 17.500 -12.049 -12.875 1.00 66.81 121 ASN A CA 1
ATOM 1023 C C . ASN A 1 121 ? 17.272 -11.734 -11.387 1.00 66.81 121 ASN A C 1
ATOM 1025 O O . ASN A 1 121 ? 16.610 -12.533 -10.720 1.00 66.81 121 ASN A O 1
ATOM 1029 N N . SER A 1 122 ? 17.806 -10.611 -10.878 1.00 57.53 122 SER A N 1
ATOM 1030 C CA . SER A 1 122 ? 17.661 -10.221 -9.471 1.00 57.53 122 SER A CA 1
ATOM 1031 C C . SER A 1 122 ? 16.196 -10.268 -9.031 1.00 57.53 122 SER A C 1
ATOM 1033 O O . SER A 1 122 ? 15.274 -10.009 -9.809 1.00 57.53 122 SER A O 1
ATOM 1035 N N . GLU A 1 123 ? 16.001 -10.650 -7.773 1.00 58.00 123 GLU A N 1
ATOM 1036 C CA . GLU A 1 123 ? 14.799 -11.192 -7.122 1.00 58.00 123 GLU A CA 1
ATOM 1037 C C . GLU A 1 123 ? 13.486 -10.391 -7.236 1.00 58.00 123 GLU A C 1
ATOM 1039 O O . GLU A 1 123 ? 12.458 -10.806 -6.702 1.00 58.00 123 GLU A O 1
ATOM 1044 N N . TYR A 1 124 ? 13.470 -9.275 -7.954 1.00 70.94 124 TYR A N 1
ATOM 1045 C CA . TYR A 1 124 ? 12.422 -8.269 -7.884 1.00 70.94 124 TYR A CA 1
ATOM 1046 C C . TYR A 1 124 ? 11.489 -8.222 -9.083 1.00 70.94 124 TYR A C 1
ATOM 1048 O O . TYR A 1 124 ? 10.811 -7.218 -9.235 1.00 70.94 124 TYR A O 1
ATOM 1056 N N . THR A 1 125 ? 11.396 -9.262 -9.920 1.00 82.19 125 THR A N 1
ATOM 1057 C CA . THR A 1 125 ? 10.303 -9.352 -10.914 1.00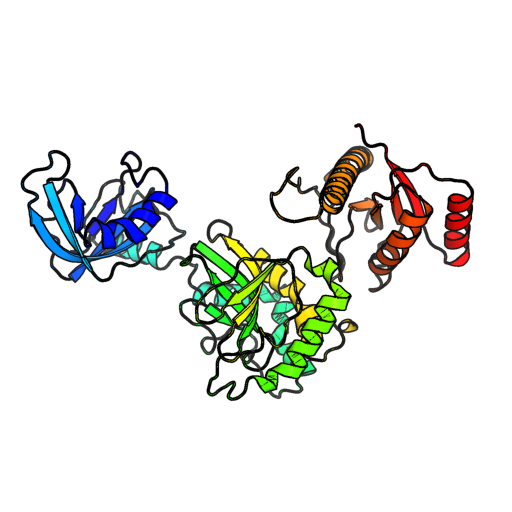 82.19 125 THR A CA 1
ATOM 1058 C C . THR A 1 125 ? 8.943 -9.431 -10.211 1.00 82.19 125 THR A C 1
ATOM 1060 O O . THR A 1 125 ? 8.854 -10.018 -9.134 1.00 82.19 125 THR A O 1
ATOM 1063 N N . ILE A 1 126 ? 7.851 -8.943 -10.819 1.00 89.06 126 ILE A N 1
ATOM 1064 C CA . ILE A 1 126 ? 6.496 -9.094 -10.239 1.00 89.06 126 ILE A CA 1
ATOM 1065 C C . ILE A 1 126 ? 6.186 -10.560 -9.914 1.00 89.06 126 ILE A C 1
ATOM 1067 O O . ILE A 1 126 ? 5.590 -10.861 -8.880 1.00 89.06 126 ILE A O 1
ATOM 1071 N N . LYS A 1 127 ? 6.641 -11.495 -10.752 1.00 88.19 127 LYS A N 1
ATOM 1072 C CA . LYS A 1 127 ? 6.503 -12.932 -10.495 1.00 88.19 127 LYS A CA 1
ATOM 1073 C C . LYS A 1 127 ? 7.222 -13.364 -9.212 1.00 88.19 127 LYS A C 1
ATOM 1075 O O . LYS A 1 127 ? 6.623 -14.041 -8.384 1.00 88.19 127 LYS A O 1
ATOM 1080 N N . ASN A 1 128 ? 8.474 -12.959 -9.016 1.00 84.75 128 ASN A N 1
ATOM 1081 C CA . ASN A 1 128 ? 9.219 -13.305 -7.804 1.00 84.75 128 ASN A CA 1
ATOM 1082 C C . ASN A 1 128 ? 8.657 -12.593 -6.568 1.00 84.75 128 ASN A C 1
ATOM 1084 O O . ASN A 1 128 ? 8.459 -13.240 -5.541 1.00 84.75 128 ASN A O 1
ATOM 1088 N N . ILE A 1 129 ? 8.303 -11.308 -6.690 1.00 91.25 129 ILE A N 1
ATOM 1089 C CA . ILE A 1 129 ? 7.662 -10.538 -5.620 1.00 91.25 129 ILE A CA 1
ATOM 1090 C C . ILE A 1 129 ? 6.380 -11.241 -5.172 1.00 91.25 129 ILE A C 1
ATOM 1092 O O . ILE A 1 129 ? 6.225 -11.535 -3.994 1.00 91.25 129 ILE A O 1
ATOM 1096 N N . THR A 1 130 ? 5.479 -11.580 -6.096 1.00 94.88 130 THR A N 1
ATOM 1097 C CA . THR A 1 130 ? 4.222 -12.270 -5.757 1.00 94.88 130 THR A CA 1
ATOM 1098 C C . THR A 1 130 ? 4.432 -13.667 -5.175 1.00 94.88 130 THR A C 1
ATOM 1100 O O . THR A 1 130 ? 3.706 -14.045 -4.255 1.00 94.88 130 THR A O 1
ATOM 1103 N N . ASN A 1 131 ? 5.427 -14.426 -5.645 1.00 92.44 131 ASN A N 1
ATOM 1104 C CA . ASN A 1 131 ? 5.780 -15.721 -5.056 1.00 92.44 131 ASN A CA 1
ATOM 1105 C C . ASN A 1 131 ? 6.249 -15.576 -3.601 1.00 92.44 131 ASN A C 1
ATOM 1107 O O . ASN A 1 131 ? 5.787 -16.316 -2.731 1.00 92.44 131 ASN A O 1
ATOM 1111 N N . ASN A 1 132 ? 7.106 -14.592 -3.323 1.00 92.31 132 ASN A N 1
ATOM 1112 C CA . ASN A 1 132 ? 7.563 -14.288 -1.970 1.00 92.31 132 ASN A CA 1
ATOM 1113 C C . ASN A 1 132 ? 6.427 -13.761 -1.087 1.00 92.31 132 ASN A C 1
ATOM 1115 O O . ASN A 1 132 ? 6.283 -14.218 0.042 1.00 92.31 132 ASN A O 1
ATOM 1119 N N . LEU A 1 133 ? 5.553 -12.892 -1.605 1.00 95.81 133 LEU A N 1
ATOM 1120 C CA . LEU A 1 133 ? 4.362 -12.440 -0.878 1.00 95.81 133 LEU A CA 1
ATOM 1121 C C . LEU A 1 133 ? 3.448 -13.609 -0.515 1.00 95.81 133 LEU A C 1
ATOM 1123 O O . LEU A 1 133 ? 3.052 -13.727 0.636 1.00 95.81 133 LEU A O 1
ATOM 1127 N N . ASN A 1 134 ? 3.166 -14.521 -1.449 1.00 96.31 134 ASN A N 1
ATOM 1128 C CA . ASN A 1 134 ? 2.390 -15.725 -1.150 1.00 96.31 134 ASN A CA 1
ATOM 1129 C C . ASN A 1 134 ? 3.046 -16.555 -0.032 1.00 96.31 134 ASN A C 1
ATOM 1131 O O . ASN A 1 134 ? 2.349 -17.021 0.867 1.00 96.31 134 ASN A O 1
ATOM 1135 N N . LYS A 1 135 ? 4.376 -16.716 -0.060 1.00 93.06 135 LYS A N 1
ATOM 1136 C CA . LYS A 1 135 ? 5.127 -17.454 0.966 1.00 93.06 135 LYS A CA 1
ATOM 1137 C C . LYS A 1 135 ? 5.040 -16.784 2.342 1.00 93.06 135 LYS A C 1
ATOM 1139 O O . LYS A 1 135 ? 4.737 -17.467 3.317 1.00 93.06 135 LYS A O 1
ATOM 1144 N N . PHE A 1 136 ? 5.303 -15.480 2.415 1.00 92.12 136 PHE A N 1
ATOM 1145 C CA . PHE A 1 136 ? 5.393 -14.727 3.671 1.00 92.12 136 PHE A CA 1
ATOM 1146 C C . PHE A 1 136 ? 4.029 -14.314 4.237 1.00 92.12 136 PHE A C 1
ATOM 1148 O O . PHE A 1 136 ? 3.895 -14.154 5.444 1.00 92.12 136 PHE A O 1
ATOM 1155 N N . SER A 1 137 ? 2.989 -14.251 3.401 1.00 95.00 137 SER A N 1
ATOM 1156 C CA . SER A 1 137 ? 1.628 -13.894 3.827 1.00 95.00 137 SER A CA 1
ATOM 1157 C C . SER A 1 137 ? 1.006 -14.842 4.852 1.00 95.00 137 SER A C 1
ATOM 1159 O O . SER A 1 137 ? 0.001 -14.489 5.448 1.00 95.00 137 SER A O 1
ATOM 1161 N N . LYS A 1 138 ? 1.582 -16.028 5.099 1.00 89.75 138 LYS A N 1
ATOM 1162 C CA . LYS A 1 138 ? 1.068 -16.988 6.092 1.00 89.75 138 LYS A CA 1
ATOM 1163 C C . LYS A 1 138 ? 0.962 -16.407 7.507 1.00 89.75 138 LYS A C 1
ATOM 1165 O O . LYS A 1 138 ? 0.102 -16.849 8.259 1.00 89.75 138 LYS A O 1
ATOM 1170 N N . ASN A 1 139 ? 1.806 -15.429 7.836 1.00 84.69 139 ASN A N 1
ATOM 1171 C CA . ASN A 1 139 ? 1.817 -14.747 9.133 1.00 84.69 139 ASN A CA 1
ATOM 1172 C C . ASN A 1 139 ? 0.985 -13.452 9.137 1.00 84.69 139 ASN A C 1
ATOM 1174 O O . ASN A 1 139 ? 1.036 -12.700 10.101 1.00 84.69 139 ASN A O 1
ATOM 1178 N N . HIS A 1 140 ? 0.247 -13.193 8.058 1.00 90.56 140 HIS A N 1
ATOM 1179 C CA . HIS A 1 140 ? -0.559 -11.998 7.852 1.00 90.56 140 HIS A CA 1
ATOM 1180 C C . HIS A 1 140 ? -2.011 -12.370 7.566 1.00 90.56 140 HIS A C 1
ATOM 1182 O O . HIS A 1 140 ? -2.310 -13.436 7.014 1.00 90.56 140 HIS A O 1
ATOM 1188 N N . GLU A 1 141 ? -2.934 -11.466 7.874 1.00 90.38 141 GLU A N 1
ATOM 1189 C CA . GLU A 1 141 ? -4.361 -11.718 7.665 1.00 90.38 141 GLU A CA 1
ATOM 1190 C C . GLU A 1 141 ? -4.719 -11.783 6.176 1.00 90.38 141 GLU A C 1
ATOM 1192 O O . GLU A 1 141 ? -5.532 -12.613 5.755 1.00 90.38 141 GLU A O 1
ATOM 1197 N N . ILE A 1 142 ? -4.016 -11.025 5.334 1.00 94.88 142 ILE A N 1
ATOM 1198 C CA . ILE A 1 142 ? -4.120 -11.101 3.879 1.00 94.88 142 ILE A CA 1
ATOM 1199 C C . ILE A 1 142 ? -3.770 -12.496 3.340 1.00 94.88 142 ILE A C 1
ATOM 1201 O O . ILE A 1 142 ? -4.293 -12.902 2.299 1.00 94.88 142 ILE A O 1
ATOM 1205 N N . GLY A 1 143 ? -2.966 -13.296 4.050 1.00 93.94 143 GLY A N 1
ATOM 1206 C CA . GLY A 1 143 ? -2.723 -14.699 3.696 1.00 93.94 143 GLY A CA 1
ATOM 1207 C C . GLY A 1 143 ? -4.005 -15.534 3.666 1.00 93.94 143 GLY A C 1
ATOM 1208 O O . GLY A 1 143 ? -4.136 -16.458 2.860 1.00 93.94 143 GLY A O 1
ATOM 1209 N N . LYS A 1 144 ? -5.010 -15.159 4.468 1.00 92.06 144 LYS A N 1
ATOM 1210 C CA . LYS A 1 144 ? -6.332 -15.799 4.524 1.00 92.06 144 LYS A CA 1
ATOM 1211 C C . LYS A 1 144 ? -7.306 -15.237 3.488 1.00 92.06 144 LYS A C 1
ATOM 1213 O O . LYS A 1 144 ? -8.455 -15.679 3.447 1.00 92.06 144 LYS A O 1
ATOM 1218 N N . LEU A 1 145 ? -6.880 -14.327 2.601 1.00 93.69 145 LEU A N 1
ATOM 1219 C CA . LEU A 1 145 ? -7.749 -13.653 1.625 1.00 93.69 145 LEU A CA 1
ATOM 1220 C C . LEU A 1 145 ? -8.647 -14.629 0.857 1.00 93.69 145 LEU A C 1
ATOM 1222 O O . LEU A 1 145 ? -9.827 -14.363 0.651 1.00 93.69 145 LEU A O 1
ATOM 1226 N N . GLN A 1 146 ? -8.122 -15.773 0.420 1.00 92.06 146 GLN A N 1
ATOM 1227 C CA . GLN A 1 146 ? -8.907 -16.734 -0.360 1.00 92.06 146 GLN A CA 1
ATOM 1228 C C . GLN A 1 146 ? -9.982 -17.446 0.475 1.00 92.06 146 GLN A C 1
ATOM 1230 O O . GLN A 1 146 ? -11.059 -17.737 -0.052 1.00 92.06 146 GLN A O 1
ATOM 1235 N N . ILE A 1 147 ? -9.726 -17.657 1.771 1.00 89.56 147 ILE A N 1
ATOM 1236 C CA . ILE A 1 147 ? -10.686 -18.194 2.746 1.00 89.56 147 ILE A CA 1
ATOM 1237 C C . ILE A 1 147 ? -11.764 -17.146 3.034 1.00 89.56 147 ILE A C 1
ATOM 1239 O O . ILE A 1 147 ? -12.950 -17.430 2.879 1.00 89.56 147 ILE A O 1
ATOM 1243 N N . ILE A 1 148 ? -11.364 -15.906 3.331 1.00 89.44 148 ILE A N 1
ATOM 1244 C CA . ILE A 1 148 ? -12.281 -14.771 3.530 1.00 89.44 148 ILE A CA 1
ATOM 1245 C C . ILE A 1 148 ? -13.210 -14.634 2.317 1.00 89.44 148 ILE A C 1
ATOM 1247 O O . ILE A 1 148 ? -14.433 -14.585 2.432 1.00 89.44 148 ILE A O 1
ATOM 1251 N N . ARG A 1 149 ? -12.637 -14.688 1.113 1.00 90.50 149 ARG A N 1
ATOM 1252 C CA . ARG A 1 149 ? -13.374 -14.613 -0.151 1.00 90.50 149 ARG A CA 1
ATOM 1253 C C . ARG A 1 149 ? -14.301 -15.790 -0.409 1.00 90.50 149 ARG A C 1
ATOM 1255 O O . ARG A 1 149 ? -15.274 -15.613 -1.142 1.00 90.50 149 ARG A O 1
ATOM 1262 N N . LYS A 1 150 ? -13.990 -16.983 0.101 1.00 87.38 150 LYS A N 1
ATOM 1263 C CA . LYS A 1 150 ? -14.882 -18.147 0.024 1.00 87.38 150 LYS A CA 1
ATOM 1264 C C . LYS A 1 150 ? -16.152 -17.869 0.823 1.00 87.38 150 LYS A C 1
ATOM 1266 O O . LYS A 1 150 ? -17.240 -18.047 0.280 1.00 87.38 150 LYS A O 1
ATOM 1271 N N . ASN A 1 151 ? -15.989 -17.370 2.046 1.00 85.19 151 ASN A N 1
ATOM 1272 C CA . ASN A 1 151 ? -17.084 -17.098 2.971 1.00 85.19 151 ASN A CA 1
ATOM 1273 C C . ASN A 1 151 ? -17.947 -15.926 2.484 1.00 85.19 151 ASN A C 1
ATOM 1275 O O . ASN A 1 151 ? -19.152 -16.086 2.317 1.00 85.19 151 ASN A O 1
ATOM 1279 N N . LEU A 1 152 ? -17.324 -14.791 2.144 1.00 86.44 152 LEU A N 1
ATOM 1280 C CA . LEU A 1 152 ? -18.039 -13.589 1.698 1.00 86.44 152 LEU A CA 1
ATOM 1281 C C . LEU A 1 152 ? -18.799 -13.794 0.385 1.00 86.44 152 LEU A C 1
ATOM 1283 O O . LEU A 1 152 ? -19.911 -13.308 0.217 1.00 86.44 152 LEU A O 1
ATOM 1287 N N . LEU A 1 153 ? -18.201 -14.511 -0.571 1.00 84.31 153 LEU A N 1
ATOM 1288 C CA . LEU A 1 153 ? -18.748 -14.616 -1.928 1.00 84.31 153 LEU A CA 1
ATOM 1289 C C . LEU A 1 153 ? -19.447 -15.953 -2.199 1.00 84.31 153 LEU A C 1
ATOM 1291 O O . LEU A 1 153 ? -19.799 -16.211 -3.350 1.00 84.31 153 LEU A O 1
ATOM 1295 N N . LYS A 1 154 ? -19.594 -16.818 -1.183 1.00 81.88 154 LYS A N 1
ATOM 1296 C CA . LYS A 1 154 ? -20.195 -18.165 -1.277 1.00 81.88 154 LYS A CA 1
ATOM 1297 C C . LYS A 1 154 ? -19.644 -19.004 -2.450 1.00 81.88 154 LYS A C 1
ATOM 1299 O O . LYS A 1 154 ? -20.369 -19.747 -3.109 1.00 81.88 154 LYS A O 1
ATOM 1304 N N . LYS A 1 155 ? -18.345 -18.875 -2.763 1.00 73.44 155 LYS A N 1
ATOM 1305 C CA . LYS A 1 155 ? -17.703 -19.538 -3.923 1.00 73.44 155 LYS A CA 1
ATOM 1306 C C . LYS A 1 155 ? -17.182 -20.936 -3.557 1.00 73.44 155 LYS A C 1
ATOM 1308 O O . LYS A 1 155 ? -16.535 -21.098 -2.533 1.00 73.44 155 LYS A O 1
ATOM 1313 N N . LYS A 1 156 ? -17.380 -21.937 -4.430 1.00 65.75 156 LYS A N 1
ATOM 1314 C CA . LYS A 1 156 ? -17.063 -23.361 -4.153 1.00 65.75 156 LYS A CA 1
ATOM 1315 C C . LYS A 1 156 ? -15.561 -23.705 -4.051 1.00 65.75 156 LYS A C 1
ATOM 1317 O O . LYS A 1 156 ? -15.208 -24.609 -3.301 1.00 65.75 156 LYS A O 1
ATOM 1322 N N . ARG A 1 157 ? -14.661 -23.012 -4.766 1.00 57.81 157 ARG A N 1
ATOM 1323 C CA . ARG A 1 157 ? -13.201 -23.269 -4.738 1.00 57.81 157 ARG A CA 1
ATOM 1324 C C . ARG A 1 157 ? -12.401 -22.021 -5.118 1.00 57.81 157 ARG A C 1
ATOM 1326 O O . ARG A 1 157 ? -12.713 -21.374 -6.118 1.00 57.81 157 ARG A O 1
ATOM 1333 N N . LYS A 1 158 ? -11.348 -21.709 -4.361 1.00 66.06 158 LYS A N 1
ATOM 1334 C CA . LYS A 1 158 ? -10.349 -20.681 -4.694 1.00 66.06 158 LYS A CA 1
ATOM 1335 C C . LYS A 1 158 ? -8.944 -21.200 -4.368 1.00 66.06 158 LYS A C 1
ATOM 1337 O O . LYS A 1 158 ? -8.809 -22.158 -3.614 1.00 66.06 158 LYS A O 1
ATOM 1342 N N . SER A 1 159 ? -7.936 -20.603 -5.010 1.00 78.12 159 SER A N 1
ATOM 1343 C CA . SER A 1 159 ? -6.511 -20.877 -4.757 1.00 78.12 159 SER A CA 1
ATOM 1344 C C . SER A 1 159 ? -6.201 -20.807 -3.258 1.00 78.12 159 SER A C 1
ATOM 1346 O O . SER A 1 159 ? -6.892 -20.097 -2.538 1.00 78.12 159 SER A O 1
ATOM 1348 N N . THR A 1 160 ? -5.149 -21.473 -2.789 1.00 82.62 160 THR A N 1
ATOM 1349 C CA . THR A 1 160 ? -4.601 -21.245 -1.439 1.00 82.62 160 THR A CA 1
ATOM 1350 C C . THR A 1 160 ? -3.711 -20.002 -1.374 1.00 82.62 160 THR A C 1
ATOM 1352 O O . THR A 1 160 ? -3.328 -19.576 -0.292 1.00 82.62 160 THR A O 1
ATOM 1355 N N . THR A 1 161 ? -3.391 -19.402 -2.524 1.00 91.62 161 THR A N 1
ATOM 1356 C CA . THR A 1 161 ? -2.491 -18.250 -2.645 1.00 91.62 161 THR A CA 1
ATOM 1357 C C . THR A 1 161 ? -3.218 -16.966 -3.048 1.00 91.62 161 THR A C 1
ATOM 1359 O O . THR A 1 161 ? -4.250 -16.993 -3.730 1.00 91.62 161 THR A O 1
ATOM 1362 N N . ILE A 1 162 ? -2.654 -15.814 -2.678 1.00 95.56 162 ILE A N 1
ATOM 1363 C CA . ILE A 1 162 ? -3.172 -14.488 -3.044 1.00 95.56 162 ILE A CA 1
ATOM 1364 C C . ILE A 1 162 ? -3.048 -14.292 -4.560 1.00 95.56 162 ILE A C 1
ATOM 1366 O O . ILE A 1 162 ? -4.044 -14.029 -5.239 1.00 95.56 162 ILE A O 1
ATOM 1370 N N . PHE A 1 163 ? -1.844 -14.491 -5.101 1.00 96.69 163 PHE A N 1
ATOM 1371 C CA . PHE A 1 163 ? -1.516 -14.314 -6.519 1.00 96.69 163 PHE A CA 1
ATOM 1372 C C . PHE A 1 163 ? -1.267 -15.658 -7.215 1.00 96.69 163 PHE A C 1
ATOM 1374 O O . PHE A 1 163 ? -0.789 -16.612 -6.599 1.00 96.69 163 PHE A O 1
ATOM 1381 N N . THR A 1 164 ? -1.568 -15.734 -8.515 1.00 95.00 164 THR A N 1
ATOM 1382 C CA . THR A 1 164 ? -1.298 -16.916 -9.358 1.00 95.00 164 THR A CA 1
ATOM 1383 C C . THR A 1 164 ? -0.821 -16.474 -10.738 1.00 95.00 164 THR A C 1
ATOM 1385 O O . THR A 1 164 ? -1.126 -15.358 -11.153 1.00 95.00 164 THR A O 1
ATOM 1388 N N . ASN A 1 165 ? -0.174 -17.361 -11.501 1.00 92.69 165 ASN A N 1
ATOM 1389 C CA . ASN A 1 165 ? 0.298 -17.058 -12.863 1.00 92.69 165 ASN A CA 1
ATOM 1390 C C . ASN A 1 165 ? -0.802 -16.513 -13.799 1.00 92.69 165 ASN A C 1
ATOM 1392 O O . ASN A 1 165 ? -0.494 -15.801 -14.744 1.00 92.69 165 ASN A O 1
ATOM 1396 N N . LYS A 1 166 ? -2.087 -16.796 -13.527 1.00 92.62 166 LYS A N 1
ATOM 1397 C CA . LYS A 1 166 ? -3.229 -16.284 -14.309 1.00 92.62 166 LYS A CA 1
ATOM 1398 C C . LYS A 1 166 ? -3.475 -14.781 -14.140 1.00 92.62 166 LYS A C 1
ATOM 1400 O O . LYS A 1 166 ? -4.201 -14.195 -14.936 1.00 92.62 166 LYS A O 1
ATOM 1405 N N . THR A 1 167 ? -2.947 -14.175 -13.080 1.00 94.06 167 THR A N 1
ATOM 1406 C CA . THR A 1 167 ? -3.152 -12.759 -12.740 1.00 94.06 167 THR A CA 1
ATOM 1407 C C . THR A 1 167 ? -1.840 -12.011 -12.512 1.00 94.06 167 THR A C 1
ATOM 1409 O O . THR A 1 167 ? -1.859 -10.889 -12.011 1.00 94.06 167 THR A O 1
ATOM 1412 N N . ILE A 1 168 ? -0.715 -12.628 -12.885 1.00 94.69 168 ILE A N 1
ATOM 1413 C CA . ILE A 1 168 ? 0.628 -12.047 -12.864 1.00 94.69 168 ILE A CA 1
ATOM 1414 C C . ILE A 1 168 ? 1.007 -11.687 -14.299 1.00 94.69 168 ILE A C 1
ATOM 1416 O O . ILE A 1 168 ? 0.977 -12.536 -15.187 1.00 94.69 168 ILE A O 1
ATOM 1420 N N . THR A 1 169 ? 1.394 -10.436 -14.512 1.00 90.50 169 THR A N 1
ATOM 1421 C CA . THR A 1 169 ? 1.997 -9.967 -15.761 1.00 90.50 169 THR A CA 1
ATOM 1422 C C . THR A 1 169 ? 3.457 -9.590 -15.522 1.00 90.50 169 THR A C 1
ATOM 1424 O O . THR A 1 169 ? 3.989 -9.764 -14.423 1.00 90.50 169 THR A O 1
ATOM 1427 N N . LYS A 1 170 ? 4.115 -9.068 -16.559 1.00 82.62 170 LYS A N 1
ATOM 1428 C CA . LYS A 1 170 ? 5.474 -8.540 -16.445 1.00 82.62 170 LYS A CA 1
ATOM 1429 C C . LYS A 1 170 ? 5.547 -7.345 -15.485 1.00 82.62 170 LYS A C 1
ATOM 1431 O O . LYS A 1 170 ? 6.483 -7.275 -14.694 1.00 82.62 170 LYS A O 1
ATOM 1436 N N . ASP A 1 171 ? 4.554 -6.457 -15.541 1.00 87.00 171 ASP A N 1
ATOM 1437 C CA . ASP A 1 171 ? 4.644 -5.130 -14.920 1.00 87.00 171 ASP A CA 1
ATOM 1438 C C . ASP A 1 171 ? 3.680 -4.941 -13.739 1.00 87.00 171 ASP A C 1
ATOM 1440 O O . ASP A 1 171 ? 3.830 -4.014 -12.946 1.00 87.00 171 ASP A O 1
ATOM 1444 N N . TRP A 1 172 ? 2.696 -5.829 -13.580 1.00 95.06 172 TRP A N 1
ATOM 1445 C CA . TRP A 1 172 ? 1.724 -5.772 -12.488 1.00 95.06 172 TRP A CA 1
ATOM 1446 C C . TRP A 1 172 ? 1.067 -7.121 -12.200 1.00 95.06 172 TRP A C 1
ATOM 1448 O O . TRP A 1 172 ? 1.072 -8.035 -13.027 1.00 95.06 172 TRP A O 1
ATOM 1458 N N . ALA A 1 173 ? 0.458 -7.243 -11.024 1.00 97.81 173 ALA A N 1
ATOM 1459 C CA . ALA A 1 173 ? -0.359 -8.383 -10.647 1.00 97.81 173 ALA A CA 1
ATOM 1460 C C . ALA A 1 173 ? -1.560 -7.948 -9.804 1.00 97.81 173 ALA A C 1
ATOM 1462 O O . ALA A 1 173 ? -1.488 -6.984 -9.046 1.00 97.81 173 ALA A O 1
ATOM 1463 N N . PHE A 1 174 ? -2.651 -8.704 -9.889 1.00 97.81 174 PHE A N 1
ATOM 1464 C CA . PHE A 1 174 ? -3.761 -8.600 -8.941 1.00 97.81 174 PHE A CA 1
ATOM 1465 C C . PHE A 1 174 ? -4.105 -9.965 -8.356 1.00 97.81 174 PHE A C 1
ATOM 1467 O O . PHE A 1 174 ? -3.757 -11.009 -8.918 1.00 97.81 174 PHE A O 1
ATOM 1474 N N . HIS A 1 175 ? -4.775 -9.976 -7.208 1.00 96.62 175 HIS A N 1
ATOM 1475 C CA . HIS A 1 175 ? -5.109 -11.229 -6.545 1.00 96.62 175 HIS A CA 1
ATOM 1476 C C . HIS A 1 175 ? -6.023 -12.113 -7.419 1.00 96.62 175 HIS A C 1
ATOM 1478 O O . HIS A 1 175 ? -6.884 -11.647 -8.175 1.00 96.62 175 HIS A O 1
ATOM 1484 N N . TYR A 1 176 ? -5.859 -13.429 -7.315 1.00 94.06 176 TYR A N 1
ATOM 1485 C CA . TYR A 1 176 ? -6.514 -14.384 -8.202 1.00 94.06 176 TYR A CA 1
ATOM 1486 C C . TYR A 1 176 ? -8.045 -14.283 -8.153 1.00 94.06 176 TYR A C 1
ATOM 1488 O O . TYR A 1 176 ? -8.651 -14.349 -7.088 1.00 94.06 176 TYR A O 1
ATOM 1496 N N . GLY A 1 177 ? -8.704 -14.151 -9.307 1.00 89.75 177 GLY A N 1
ATOM 1497 C CA . GLY A 1 177 ? -10.167 -14.057 -9.402 1.00 89.75 177 GLY A CA 1
ATOM 1498 C C . GLY A 1 177 ? -10.760 -12.704 -8.988 1.00 89.75 177 GLY A C 1
ATOM 1499 O O . GLY A 1 177 ? -11.981 -12.585 -8.941 1.00 89.75 177 GLY A O 1
ATOM 1500 N N . GLY A 1 178 ? -9.931 -11.695 -8.696 1.00 92.69 178 GLY A N 1
ATOM 1501 C CA . GLY A 1 178 ? -10.369 -10.360 -8.271 1.00 92.69 178 GLY A CA 1
ATOM 1502 C C . GLY A 1 178 ? -10.981 -9.492 -9.371 1.00 92.69 178 GLY A C 1
ATOM 1503 O O . GLY A 1 178 ? -11.359 -8.354 -9.132 1.00 92.69 178 GLY A O 1
ATOM 1504 N N . ARG A 1 179 ? -11.097 -9.995 -10.606 1.00 93.81 179 ARG A N 1
ATOM 1505 C CA . ARG A 1 179 ? -11.457 -9.170 -11.769 1.00 93.81 179 ARG A CA 1
ATOM 1506 C C . ARG A 1 179 ? -12.812 -8.459 -11.623 1.00 93.81 179 ARG A C 1
ATOM 1508 O O . ARG A 1 179 ? -12.952 -7.349 -12.124 1.00 93.81 179 ARG A O 1
ATOM 1515 N N . LYS A 1 180 ? -13.780 -9.080 -10.944 1.00 94.06 180 LYS A N 1
ATOM 1516 C CA . LYS A 1 180 ? -15.129 -8.539 -10.682 1.00 94.06 180 LYS A CA 1
ATOM 1517 C C . LYS A 1 180 ? -15.277 -7.968 -9.259 1.00 94.06 180 LYS A C 1
ATOM 1519 O O . LYS A 1 180 ? -16.396 -7.859 -8.764 1.00 94.06 180 LYS A O 1
ATOM 1524 N N . GLU A 1 181 ? -14.166 -7.687 -8.585 1.00 94.62 181 GLU A N 1
ATOM 1525 C CA . GLU A 1 181 ? -14.048 -7.356 -7.157 1.00 94.62 181 GLU A CA 1
ATOM 1526 C C . GLU A 1 181 ? -13.141 -6.109 -6.994 1.00 94.62 181 GLU A C 1
ATOM 1528 O O . GLU A 1 181 ? -12.542 -5.660 -7.977 1.00 94.62 181 GLU A O 1
ATOM 1533 N N . LEU A 1 182 ? -13.032 -5.550 -5.781 1.00 97.56 182 LEU A N 1
ATOM 1534 C CA . LEU A 1 182 ? -11.966 -4.591 -5.455 1.00 97.56 182 LEU A CA 1
ATOM 1535 C C . LEU A 1 182 ? -10.635 -5.354 -5.418 1.00 97.56 182 LEU A C 1
ATOM 1537 O O . LEU A 1 182 ? -10.500 -6.350 -4.717 1.00 97.56 182 LEU A O 1
ATOM 1541 N N . GLN A 1 183 ? -9.653 -4.958 -6.216 1.00 97.69 183 GLN A N 1
ATOM 1542 C CA . GLN A 1 183 ? -8.470 -5.780 -6.455 1.00 97.69 183 GLN A CA 1
ATOM 1543 C C . GLN A 1 183 ? -7.316 -5.388 -5.549 1.00 97.69 183 GLN A C 1
ATOM 1545 O O . GLN A 1 183 ? -6.711 -4.357 -5.803 1.00 97.69 183 GLN A O 1
ATOM 1550 N N . PHE A 1 184 ? -6.892 -6.254 -4.623 1.00 98.44 184 PHE A N 1
ATOM 1551 C CA . PHE A 1 184 ? -5.496 -6.211 -4.167 1.00 98.44 184 PHE A CA 1
ATOM 1552 C C . PHE A 1 184 ? -4.559 -6.295 -5.368 1.00 98.44 184 PHE A C 1
ATOM 1554 O O . PHE A 1 184 ? -4.649 -7.248 -6.154 1.00 98.44 184 PHE A O 1
ATOM 1561 N N . ASN A 1 185 ? -3.716 -5.281 -5.528 1.00 98.56 185 ASN A N 1
ATOM 1562 C CA . ASN A 1 185 ? -2.960 -5.035 -6.741 1.00 98.56 185 ASN A CA 1
ATOM 1563 C C . ASN A 1 185 ? -1.563 -4.501 -6.407 1.00 98.56 185 ASN A C 1
ATOM 1565 O O . ASN A 1 185 ? -1.398 -3.617 -5.564 1.00 98.56 185 ASN A O 1
ATOM 1569 N N . ILE A 1 186 ? -0.563 -5.041 -7.101 1.00 98.12 186 ILE A N 1
ATOM 1570 C CA . ILE A 1 186 ? 0.805 -4.531 -7.098 1.00 98.12 186 ILE A CA 1
ATOM 1571 C C . ILE A 1 186 ? 1.264 -4.269 -8.524 1.00 98.12 186 ILE A C 1
ATOM 1573 O O . ILE A 1 186 ? 0.778 -4.887 -9.474 1.00 98.12 186 ILE A O 1
ATOM 1577 N N . GLY A 1 187 ? 2.211 -3.365 -8.700 1.00 95.50 187 GLY A N 1
ATOM 1578 C CA . GLY A 1 187 ? 2.778 -3.124 -10.016 1.00 95.50 187 GLY A CA 1
ATOM 1579 C C . GLY A 1 187 ? 3.792 -2.012 -10.008 1.00 95.50 187 GLY A C 1
ATOM 1580 O O . GLY A 1 187 ? 3.895 -1.259 -9.042 1.00 95.50 187 GLY A O 1
ATOM 1581 N N . TYR A 1 188 ? 4.557 -1.939 -11.081 1.00 87.75 188 TYR A N 1
ATOM 1582 C CA . TYR A 1 188 ? 5.545 -0.896 -11.226 1.00 87.75 188 TYR A CA 1
ATOM 1583 C C . TYR A 1 188 ? 4.907 0.438 -11.590 1.00 87.75 188 TYR A C 1
ATOM 1585 O O . TYR A 1 188 ? 3.950 0.521 -12.358 1.00 87.75 188 TYR A O 1
ATOM 1593 N N . GLU A 1 189 ? 5.503 1.479 -11.035 1.00 83.69 189 GLU A N 1
ATOM 1594 C CA . GLU A 1 189 ? 5.286 2.888 -11.314 1.00 83.69 189 GLU A CA 1
ATOM 1595 C C . GLU A 1 189 ? 6.647 3.514 -11.630 1.00 83.69 189 GLU A C 1
ATOM 1597 O O . GLU A 1 189 ? 7.698 2.931 -11.335 1.00 83.69 189 GLU A O 1
ATOM 1602 N N . GLN A 1 190 ? 6.642 4.700 -12.244 1.00 72.69 190 GLN A N 1
ATOM 1603 C CA . GLN A 1 190 ? 7.872 5.444 -12.552 1.00 72.69 190 GLN A CA 1
ATOM 1604 C C . GLN A 1 190 ? 8.915 4.567 -13.274 1.00 72.69 190 GLN A C 1
ATOM 1606 O O . GLN A 1 190 ? 10.077 4.475 -12.884 1.00 72.69 190 GLN A O 1
ATOM 1611 N N . ASN A 1 191 ? 8.463 3.863 -14.317 1.00 62.41 191 ASN A N 1
ATOM 1612 C CA . ASN A 1 19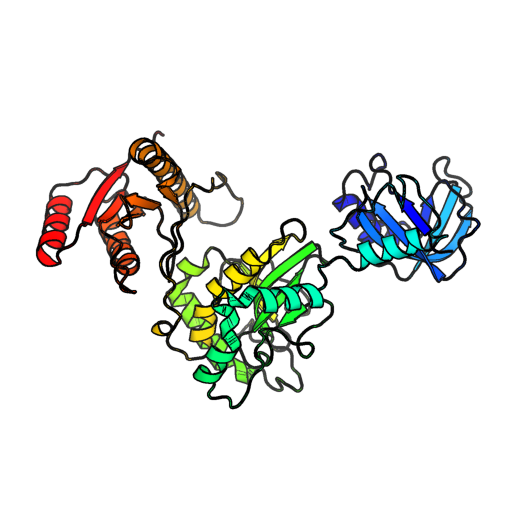1 ? 9.258 2.935 -15.126 1.00 62.41 191 ASN A CA 1
ATOM 1613 C C . ASN A 1 191 ? 9.860 1.727 -14.380 1.00 62.41 191 ASN A C 1
ATOM 1615 O O . ASN A 1 191 ? 10.682 1.036 -14.965 1.00 62.41 191 ASN A O 1
ATOM 1619 N N . GLY A 1 192 ? 9.452 1.416 -13.146 1.00 62.41 192 GLY A N 1
ATOM 1620 C CA . GLY A 1 192 ? 10.031 0.305 -12.370 1.00 62.41 192 GLY A CA 1
ATOM 1621 C C . GLY A 1 192 ? 10.849 0.739 -11.162 1.00 62.41 192 GLY A C 1
ATOM 1622 O O . GLY A 1 192 ? 11.328 -0.116 -10.427 1.00 62.41 192 GLY A O 1
ATOM 1623 N N . MET A 1 193 ? 10.984 2.044 -10.921 1.00 59.12 193 MET A N 1
ATOM 1624 C CA . MET A 1 193 ? 11.673 2.578 -9.737 1.00 59.12 193 MET A CA 1
ATOM 1625 C C . MET A 1 193 ? 10.858 2.420 -8.454 1.00 59.12 193 MET A C 1
ATOM 1627 O O . MET A 1 193 ? 11.408 2.380 -7.349 1.00 59.12 193 MET A O 1
ATOM 1631 N N . VAL A 1 194 ? 9.541 2.334 -8.608 1.00 80.75 194 VAL A N 1
ATOM 1632 C CA . VAL A 1 194 ? 8.578 2.302 -7.518 1.00 80.75 194 VAL A CA 1
ATOM 1633 C C . VAL A 1 194 ? 7.636 1.125 -7.726 1.00 80.75 194 VAL A C 1
ATOM 1635 O O . VAL A 1 194 ? 7.151 0.890 -8.831 1.00 80.75 194 VAL A O 1
ATOM 1638 N N . LEU A 1 195 ? 7.340 0.404 -6.650 1.00 92.56 195 LEU A N 1
ATOM 1639 C CA . LEU A 1 195 ? 6.254 -0.559 -6.586 1.00 92.56 195 LEU A CA 1
ATOM 1640 C C . LEU A 1 195 ? 5.048 0.107 -5.918 1.00 92.56 195 LEU A C 1
ATOM 1642 O O . LEU A 1 195 ? 5.115 0.487 -4.749 1.00 92.56 195 LEU A O 1
ATOM 1646 N N . ARG A 1 196 ? 3.929 0.230 -6.632 1.00 97.19 196 ARG A N 1
ATOM 1647 C CA . ARG A 1 196 ? 2.643 0.536 -5.993 1.00 97.19 196 ARG A CA 1
ATOM 1648 C C . ARG A 1 196 ? 2.053 -0.723 -5.376 1.00 97.19 196 ARG A C 1
ATOM 1650 O O . ARG A 1 196 ? 2.101 -1.795 -5.981 1.00 97.19 196 ARG A O 1
ATOM 1657 N N . VAL A 1 197 ? 1.464 -0.576 -4.198 1.00 98.38 197 VAL A N 1
ATOM 1658 C CA . VAL A 1 197 ? 0.821 -1.651 -3.436 1.00 98.38 197 VAL A CA 1
ATOM 1659 C C . VAL A 1 197 ? -0.467 -1.113 -2.837 1.00 98.38 197 VAL A C 1
ATOM 1661 O O . VAL A 1 197 ? -0.454 -0.055 -2.214 1.00 98.38 197 VAL A O 1
ATOM 1664 N N . GLY A 1 198 ? -1.576 -1.818 -3.039 1.00 98.56 198 GLY A N 1
ATOM 1665 C CA . GLY A 1 198 ? -2.861 -1.383 -2.511 1.00 98.56 198 GLY A CA 1
ATOM 1666 C C . GLY A 1 198 ? -4.043 -2.103 -3.133 1.00 98.56 198 GLY A C 1
ATOM 1667 O O . GLY A 1 198 ? -3.939 -3.268 -3.530 1.00 98.56 198 GLY A O 1
ATOM 1668 N N . VAL A 1 199 ? -5.162 -1.393 -3.228 1.00 98.75 199 VAL A N 1
ATOM 1669 C CA . VAL A 1 199 ? -6.414 -1.868 -3.812 1.00 98.75 199 VAL A CA 1
ATOM 1670 C C . VAL A 1 199 ? -6.809 -1.043 -5.033 1.00 98.75 199 VAL A C 1
ATOM 1672 O O . VAL A 1 199 ? -6.486 0.139 -5.132 1.00 98.75 199 VAL A O 1
ATOM 1675 N N . ALA A 1 200 ? -7.502 -1.663 -5.989 1.00 98.44 200 ALA A N 1
ATOM 1676 C CA . ALA A 1 200 ? -7.854 -1.000 -7.236 1.00 98.44 200 ALA A CA 1
ATOM 1677 C C . ALA A 1 200 ? -9.183 -1.449 -7.846 1.00 98.44 200 ALA A C 1
ATOM 1679 O O . ALA A 1 200 ? -9.544 -2.629 -7.808 1.00 98.44 200 ALA A O 1
ATOM 1680 N N . PHE A 1 201 ? -9.848 -0.524 -8.535 1.00 98.31 201 PHE A N 1
ATOM 1681 C CA . PHE A 1 201 ? -10.880 -0.834 -9.517 1.00 98.31 201 PHE A CA 1
ATOM 1682 C C . PHE A 1 201 ? -10.304 -0.704 -10.927 1.00 98.31 201 PHE A C 1
ATOM 1684 O O . PHE A 1 201 ? -9.930 0.378 -11.366 1.00 98.31 201 PHE A O 1
ATOM 1691 N N . SER A 1 202 ? -10.271 -1.818 -11.662 1.00 95.81 202 SER A N 1
ATOM 1692 C CA . SER A 1 202 ? -9.949 -1.826 -13.091 1.00 95.81 202 SER A CA 1
ATOM 1693 C C . SER A 1 202 ? -11.235 -1.884 -13.912 1.00 95.81 202 SER A C 1
ATOM 1695 O O . SER A 1 202 ? -11.885 -2.935 -13.979 1.00 95.81 202 SER A O 1
ATOM 1697 N N . LEU A 1 203 ? -11.591 -0.779 -14.566 1.00 96.00 203 LEU A N 1
ATOM 1698 C CA . LEU A 1 203 ? -12.819 -0.632 -15.357 1.00 96.00 203 LEU A CA 1
ATOM 1699 C C . LEU A 1 203 ? -12.619 -0.979 -16.846 1.00 96.00 203 LEU A C 1
ATOM 1701 O O . LEU A 1 203 ? -13.501 -0.759 -17.671 1.00 96.00 203 LEU A O 1
ATOM 1705 N N . GLN A 1 204 ? -11.469 -1.554 -17.210 1.00 92.50 204 GLN A N 1
ATOM 1706 C CA . GLN A 1 204 ? -11.169 -2.013 -18.572 1.00 92.50 204 GLN A CA 1
ATOM 1707 C C . GLN A 1 204 ? -12.017 -3.232 -18.977 1.00 92.50 204 GLN A C 1
ATOM 1709 O O . GLN A 1 204 ? -11.960 -4.276 -18.328 1.00 92.50 204 GLN A O 1
ATOM 1714 N N . LYS A 1 205 ? -12.744 -3.184 -20.095 1.00 91.19 205 LYS A N 1
ATOM 1715 C CA . LYS A 1 205 ? -13.489 -4.364 -20.574 1.00 91.19 205 LYS A CA 1
ATOM 1716 C C . LYS A 1 205 ? -12.557 -5.549 -20.845 1.00 91.19 205 LYS A C 1
ATOM 1718 O O . LYS A 1 205 ? -11.452 -5.397 -21.358 1.00 91.19 205 LYS A O 1
ATOM 1723 N N . SER A 1 206 ? -13.000 -6.746 -20.473 1.00 89.81 206 SER A N 1
ATOM 1724 C CA . SER A 1 206 ? -12.283 -8.003 -20.724 1.00 89.81 206 SER A CA 1
ATOM 1725 C C . SER A 1 206 ? -13.258 -9.178 -20.742 1.00 89.81 206 SER A C 1
ATOM 1727 O O . SER A 1 206 ? -14.356 -9.065 -20.205 1.00 89.81 206 SER A O 1
ATOM 1729 N N . LYS A 1 207 ? -12.846 -10.351 -21.243 1.00 88.38 207 LYS A N 1
ATOM 1730 C CA . LYS A 1 207 ? -13.676 -11.573 -21.164 1.00 88.38 207 LYS A CA 1
ATOM 1731 C C . LYS A 1 207 ? -14.145 -11.879 -19.728 1.00 88.38 207 LYS A C 1
ATOM 1733 O O . LYS A 1 207 ? -15.258 -12.343 -19.517 1.00 88.38 207 LYS A O 1
ATOM 1738 N N . ALA A 1 208 ? -13.314 -11.576 -18.728 1.00 86.38 208 ALA A N 1
ATOM 1739 C CA . ALA A 1 208 ? -13.620 -11.801 -17.314 1.00 86.38 208 ALA A CA 1
ATOM 1740 C C . ALA A 1 208 ? -14.398 -10.647 -16.636 1.00 86.38 208 ALA A C 1
ATOM 1742 O O . ALA A 1 208 ? -14.962 -10.851 -15.559 1.00 86.38 208 ALA A O 1
ATOM 1743 N N . LEU A 1 209 ? -14.462 -9.461 -17.251 1.00 90.00 209 LEU A N 1
ATOM 1744 C CA . LEU A 1 209 ? -15.320 -8.332 -16.865 1.00 90.00 209 LEU A CA 1
ATOM 1745 C C . LEU A 1 209 ? -15.902 -7.701 -18.142 1.00 90.00 209 LEU A C 1
ATOM 1747 O O . LEU A 1 209 ? -15.328 -6.736 -18.653 1.00 90.00 209 LEU A O 1
ATOM 1751 N N . PRO A 1 210 ? -16.999 -8.256 -18.683 1.00 87.25 210 PRO A N 1
ATOM 1752 C CA . PRO A 1 210 ? -17.584 -7.756 -19.927 1.00 87.25 210 PRO A CA 1
ATOM 1753 C C . PRO A 1 210 ? -18.257 -6.389 -19.737 1.00 87.25 210 PRO A C 1
ATOM 1755 O O . PRO A 1 210 ? -18.287 -5.581 -20.659 1.00 87.25 210 PRO A O 1
ATOM 1758 N N . ASN A 1 211 ? -18.753 -6.114 -18.526 1.00 89.88 211 ASN A N 1
ATOM 1759 C CA . ASN A 1 211 ? -19.443 -4.879 -18.178 1.00 89.88 211 ASN A CA 1
ATOM 1760 C C . ASN A 1 211 ? -18.941 -4.349 -16.823 1.00 89.88 211 ASN A C 1
ATOM 1762 O O . ASN A 1 211 ? -18.971 -5.076 -15.824 1.00 89.88 211 ASN A O 1
ATOM 1766 N N . LYS A 1 212 ? -18.506 -3.081 -16.778 1.00 91.06 212 LYS A N 1
ATOM 1767 C CA . LYS A 1 212 ? -18.068 -2.411 -15.543 1.00 91.06 212 LYS A CA 1
ATOM 1768 C C . LYS A 1 212 ? -19.179 -2.288 -14.500 1.00 91.06 212 LYS A C 1
ATOM 1770 O O . LYS A 1 212 ? -18.860 -2.284 -13.319 1.00 91.06 212 LYS A O 1
ATOM 1775 N N . ASN A 1 213 ? -20.458 -2.276 -14.893 1.00 91.56 213 ASN A N 1
ATOM 1776 C CA . ASN A 1 213 ? -21.595 -2.100 -13.976 1.00 91.56 213 ASN A CA 1
ATOM 1777 C C . ASN A 1 213 ? -21.679 -3.213 -12.916 1.00 91.56 213 ASN A C 1
ATOM 1779 O O . ASN A 1 213 ? -22.228 -3.003 -11.840 1.00 91.56 213 ASN A O 1
ATOM 1783 N N . ILE A 1 214 ? -21.025 -4.359 -13.147 1.00 91.38 214 ILE A N 1
ATOM 1784 C CA . ILE A 1 214 ? -20.805 -5.413 -12.140 1.00 91.38 214 ILE A CA 1
ATOM 1785 C C . ILE A 1 214 ? -20.086 -4.872 -10.881 1.00 91.38 214 ILE A C 1
ATOM 1787 O O . ILE A 1 214 ? -20.200 -5.445 -9.792 1.00 91.38 214 ILE A O 1
ATOM 1791 N N . LEU A 1 215 ? -19.315 -3.792 -11.016 1.00 95.62 215 LEU A N 1
ATOM 1792 C CA . LEU A 1 215 ? -18.576 -3.129 -9.944 1.00 95.62 215 LEU A CA 1
ATOM 1793 C C . LEU A 1 215 ? -19.345 -1.966 -9.304 1.00 95.62 215 LEU A C 1
ATOM 1795 O O . LEU A 1 215 ? -18.903 -1.512 -8.258 1.00 95.62 215 LEU A O 1
ATOM 1799 N N . LEU A 1 216 ? -20.484 -1.520 -9.849 1.00 92.75 216 LEU A N 1
ATOM 1800 C CA . LEU A 1 216 ? -21.176 -0.305 -9.388 1.00 92.75 216 LEU A CA 1
ATOM 1801 C C . LEU A 1 216 ? -21.501 -0.352 -7.887 1.00 92.75 216 LEU A C 1
ATOM 1803 O O . LEU A 1 216 ? -21.057 0.508 -7.134 1.00 92.75 216 LEU A O 1
ATOM 1807 N N . LYS A 1 217 ? -22.155 -1.427 -7.425 1.00 93.12 217 LYS A N 1
ATOM 1808 C CA . LYS A 1 217 ? -22.455 -1.623 -5.994 1.00 93.12 217 LYS A CA 1
ATOM 1809 C C . LYS A 1 217 ? -21.198 -1.638 -5.111 1.00 93.12 217 LYS A C 1
ATOM 1811 O O . LYS A 1 217 ? -21.238 -1.218 -3.964 1.00 93.12 217 LYS A O 1
ATOM 1816 N N . LYS A 1 218 ? -20.066 -2.112 -5.640 1.00 96.06 218 LYS A N 1
ATOM 1817 C CA . LYS A 1 218 ? -18.789 -2.158 -4.908 1.00 96.06 218 LYS A CA 1
ATOM 1818 C C . LYS A 1 218 ? -18.164 -0.773 -4.821 1.00 96.06 218 LYS A C 1
ATOM 1820 O O . LYS A 1 218 ? -17.627 -0.424 -3.787 1.00 96.06 218 LYS A O 1
ATOM 1825 N N . VAL A 1 219 ? -18.263 0.024 -5.881 1.00 96.81 219 VAL A N 1
ATOM 1826 C CA . VAL A 1 219 ? -17.837 1.427 -5.860 1.00 96.81 219 VAL A CA 1
ATOM 1827 C C . VAL A 1 219 ? -18.681 2.232 -4.868 1.00 96.81 219 VAL A C 1
ATOM 1829 O O . VAL A 1 219 ? -18.129 3.019 -4.111 1.00 96.81 219 VAL A O 1
ATOM 1832 N N . GLN A 1 220 ? -19.990 1.978 -4.796 1.00 90.94 220 GLN A N 1
ATOM 1833 C CA . GLN A 1 220 ? -20.867 2.603 -3.799 1.00 90.94 220 GLN A CA 1
ATOM 1834 C C . GLN A 1 220 ? -20.455 2.250 -2.361 1.00 90.94 220 GLN A C 1
ATOM 1836 O O . GLN A 1 220 ? -20.291 3.152 -1.546 1.00 90.94 220 GLN A O 1
ATOM 1841 N N . LEU A 1 221 ? -20.215 0.965 -2.067 1.00 94.69 221 LEU A N 1
ATOM 1842 C CA . LEU A 1 221 ? -19.727 0.529 -0.750 1.00 94.69 221 LEU A CA 1
ATOM 1843 C C . LEU A 1 221 ? -18.319 1.059 -0.445 1.00 94.69 221 LEU A C 1
ATOM 1845 O O . LEU A 1 221 ? -18.051 1.474 0.673 1.00 94.69 221 LEU A O 1
ATOM 1849 N N . PHE A 1 222 ? -17.426 1.105 -1.432 1.00 97.44 222 PHE A N 1
ATOM 1850 C CA . PHE A 1 222 ? -16.116 1.737 -1.277 1.00 97.44 222 PHE A CA 1
ATOM 1851 C C . PHE A 1 222 ? -16.275 3.208 -0.876 1.00 97.44 222 PHE A C 1
ATOM 1853 O O . PHE A 1 222 ? -15.698 3.632 0.115 1.00 97.44 222 PHE A O 1
ATOM 1860 N N . ASN A 1 223 ? -17.109 3.973 -1.588 1.00 95.56 223 ASN A N 1
ATOM 1861 C CA . ASN A 1 223 ? -17.365 5.377 -1.265 1.00 95.56 223 ASN A CA 1
ATOM 1862 C C . ASN A 1 223 ? -17.980 5.546 0.127 1.00 95.56 223 ASN A C 1
ATOM 1864 O O . ASN A 1 223 ? -17.628 6.491 0.823 1.00 95.56 223 ASN A O 1
ATOM 1868 N N . GLN A 1 224 ? -18.877 4.647 0.538 1.00 89.44 224 GLN A N 1
ATOM 1869 C CA . GLN A 1 224 ? -19.418 4.647 1.894 1.00 89.44 224 GLN A CA 1
ATOM 1870 C C . GLN A 1 224 ? -18.306 4.440 2.934 1.00 89.44 224 GLN A C 1
ATOM 1872 O O . GLN A 1 224 ? -18.201 5.243 3.854 1.00 89.44 224 GLN A O 1
ATOM 1877 N N . TYR A 1 225 ? -17.411 3.468 2.729 1.00 93.31 225 TYR A N 1
ATOM 1878 C CA . TYR A 1 225 ? -16.259 3.262 3.613 1.00 93.31 225 TYR A CA 1
ATOM 1879 C C . TYR A 1 225 ? -15.359 4.501 3.680 1.00 93.31 225 TYR A C 1
ATOM 1881 O O . TYR A 1 225 ? -14.956 4.910 4.761 1.00 93.31 225 TYR A O 1
ATOM 1889 N N . ILE A 1 226 ? -15.051 5.128 2.536 1.00 91.31 226 ILE A N 1
ATOM 1890 C CA . ILE A 1 226 ? -14.234 6.351 2.514 1.00 91.31 226 ILE A CA 1
ATOM 1891 C C . ILE A 1 226 ? -14.907 7.484 3.301 1.00 91.31 226 ILE A C 1
ATOM 1893 O O . ILE A 1 226 ? -14.205 8.245 3.954 1.00 91.31 226 ILE A O 1
ATOM 1897 N N . LYS A 1 227 ? -16.242 7.611 3.255 1.00 83.25 227 LYS A N 1
ATOM 1898 C CA . LYS A 1 227 ? -16.969 8.624 4.039 1.00 83.25 227 LYS A CA 1
ATOM 1899 C C . LYS A 1 227 ? -16.907 8.351 5.540 1.00 83.25 227 LYS A C 1
ATOM 1901 O O . LYS A 1 227 ? -16.744 9.294 6.302 1.00 83.25 227 LYS A O 1
ATOM 1906 N N . GLU A 1 228 ? -17.078 7.095 5.937 1.00 83.56 228 GLU A N 1
ATOM 1907 C CA . GLU A 1 228 ? -17.176 6.691 7.345 1.00 83.56 228 GLU A CA 1
ATOM 1908 C C . GLU A 1 228 ? -15.804 6.623 8.033 1.00 83.56 228 GLU A C 1
ATOM 1910 O O . GLU A 1 228 ? -15.690 6.992 9.194 1.00 83.56 228 GLU A O 1
ATOM 1915 N N . TYR A 1 229 ? -14.756 6.221 7.306 1.00 82.81 229 TYR A N 1
ATOM 1916 C CA . TYR A 1 229 ? -13.439 5.889 7.864 1.00 82.81 229 TYR A CA 1
ATOM 1917 C C . TYR A 1 229 ? -12.295 6.688 7.218 1.00 82.81 229 TYR A C 1
ATOM 1919 O O . TYR A 1 229 ? -11.172 6.192 7.084 1.00 82.81 229 TYR A O 1
ATOM 1927 N N . LYS A 1 230 ? -12.562 7.921 6.754 1.00 80.19 230 LYS A N 1
ATOM 1928 C CA . LYS A 1 230 ? -11.562 8.744 6.042 1.00 80.19 230 LYS A CA 1
ATOM 1929 C C . LYS A 1 230 ? -10.282 8.932 6.863 1.00 80.19 230 LYS A C 1
ATOM 1931 O O . LYS A 1 230 ? -9.184 8.815 6.316 1.00 80.19 230 LYS A O 1
ATOM 1936 N N . ASP A 1 231 ? -10.428 9.189 8.160 1.00 75.25 231 ASP A N 1
ATOM 1937 C CA . ASP A 1 231 ? -9.317 9.533 9.054 1.00 75.25 231 ASP A CA 1
ATOM 1938 C C . ASP A 1 231 ? -8.331 8.368 9.238 1.00 75.25 231 ASP A C 1
ATOM 1940 O O . ASP A 1 231 ? -7.112 8.566 9.288 1.00 75.25 231 ASP A O 1
ATOM 1944 N N . GLU A 1 232 ? -8.830 7.131 9.196 1.00 76.06 232 GLU A N 1
ATOM 1945 C CA . GLU A 1 232 ? -8.009 5.916 9.239 1.00 76.06 232 GLU A CA 1
ATOM 1946 C C . GLU A 1 232 ? -7.178 5.720 7.962 1.00 76.06 232 GLU A C 1
ATOM 1948 O O . GLU A 1 232 ? -6.123 5.076 7.971 1.00 76.06 232 GLU A O 1
ATOM 1953 N N . LEU A 1 233 ? -7.623 6.307 6.848 1.00 84.62 233 LEU A N 1
ATOM 1954 C CA . LEU A 1 233 ? -7.001 6.161 5.536 1.00 84.62 233 LEU A CA 1
ATOM 1955 C C . LEU A 1 233 ? -6.019 7.287 5.190 1.00 84.62 233 LEU A C 1
ATOM 1957 O O . LEU A 1 233 ? -5.410 7.249 4.122 1.00 84.62 233 LEU A O 1
ATOM 1961 N N . THR A 1 234 ? -5.788 8.239 6.098 1.00 81.44 234 THR A N 1
ATOM 1962 C CA . THR A 1 234 ? -4.864 9.385 5.928 1.00 81.44 234 THR A CA 1
ATOM 1963 C C . THR A 1 234 ? -3.429 8.988 5.572 1.00 81.44 234 THR A C 1
ATOM 1965 O O . THR A 1 234 ? -2.683 9.758 4.974 1.00 81.44 234 THR A O 1
ATOM 1968 N N . ASN A 1 235 ? -3.025 7.760 5.906 1.00 84.88 235 ASN A N 1
ATOM 1969 C CA . ASN A 1 235 ? -1.704 7.225 5.581 1.00 84.88 235 ASN A CA 1
ATOM 1970 C C . ASN A 1 235 ? -1.603 6.627 4.163 1.00 84.88 235 ASN A C 1
ATOM 1972 O O . ASN A 1 235 ? -0.537 6.103 3.814 1.00 84.88 235 ASN A O 1
ATOM 1976 N N . PHE A 1 236 ? -2.687 6.645 3.386 1.00 94.38 236 PHE A N 1
ATOM 1977 C CA . PHE A 1 236 ? -2.766 6.149 2.016 1.00 94.38 236 PHE A CA 1
ATOM 1978 C C . PHE A 1 236 ? -3.022 7.282 1.034 1.00 94.38 236 PHE A C 1
ATOM 1980 O O . PHE A 1 236 ? -3.636 8.294 1.351 1.00 94.38 236 PHE A O 1
ATOM 1987 N N . GLU A 1 237 ? -2.576 7.064 -0.194 1.00 97.44 237 GLU A N 1
ATOM 1988 C CA . GLU A 1 237 ? -2.800 7.977 -1.300 1.00 97.44 237 GLU A CA 1
ATOM 1989 C C . GLU A 1 237 ? -3.713 7.314 -2.324 1.00 97.44 237 GLU A C 1
ATOM 1991 O O . GLU A 1 237 ? -3.682 6.094 -2.526 1.00 97.44 237 GLU A O 1
ATOM 1996 N N . MET A 1 238 ? -4.497 8.133 -3.012 1.00 98.19 238 MET A N 1
ATOM 1997 C CA . MET A 1 238 ? -5.378 7.704 -4.083 1.00 98.19 238 MET A CA 1
ATOM 1998 C C . MET A 1 238 ? -4.997 8.403 -5.388 1.00 98.19 238 MET A C 1
ATOM 2000 O O . MET A 1 238 ? -4.625 9.574 -5.405 1.00 98.19 238 MET A O 1
ATOM 2004 N N . TRP A 1 239 ? -5.034 7.663 -6.493 1.00 98.12 239 TRP A N 1
ATOM 2005 C CA . TRP A 1 239 ? -4.778 8.183 -7.836 1.00 98.12 239 TRP A CA 1
ATOM 2006 C C . TRP A 1 239 ? -5.501 7.338 -8.880 1.00 98.12 239 TRP A C 1
ATOM 2008 O O . TRP A 1 239 ? -5.977 6.233 -8.607 1.00 98.12 239 TRP A O 1
ATOM 2018 N N . TYR A 1 240 ? -5.591 7.847 -10.104 1.00 97.75 240 TYR A N 1
ATOM 2019 C CA . TYR A 1 240 ? -6.250 7.144 -11.193 1.00 97.75 240 TYR A CA 1
ATOM 2020 C C . TYR A 1 240 ? -5.492 7.264 -12.511 1.00 97.75 240 TYR A C 1
ATOM 2022 O O . TYR A 1 240 ? -4.647 8.134 -12.708 1.00 97.75 240 TYR A O 1
ATOM 2030 N N . TYR A 1 241 ? -5.830 6.370 -13.431 1.00 95.62 241 TYR A N 1
ATOM 2031 C CA . TYR A 1 241 ? -5.462 6.441 -14.831 1.00 95.62 241 TYR A CA 1
ATOM 2032 C C . TYR A 1 241 ? -6.719 6.637 -15.663 1.00 95.62 241 TYR A C 1
ATOM 2034 O O . TYR A 1 241 ? -7.680 5.873 -15.534 1.00 95.62 241 TYR A O 1
ATOM 2042 N N . ARG A 1 242 ? -6.682 7.636 -16.541 1.00 93.69 242 ARG A N 1
ATOM 2043 C CA . ARG A 1 242 ? -7.716 7.926 -17.535 1.00 93.69 242 ARG A CA 1
ATOM 2044 C C . ARG A 1 242 ? -7.027 8.172 -18.868 1.00 93.69 242 ARG A C 1
ATOM 2046 O O . ARG A 1 242 ? -6.111 8.981 -18.932 1.00 93.69 242 ARG A O 1
ATOM 2053 N N . ASN A 1 243 ? -7.452 7.478 -19.924 1.00 86.38 243 ASN A N 1
ATOM 2054 C CA . ASN A 1 243 ? -6.862 7.603 -21.265 1.00 86.38 243 ASN A CA 1
ATOM 2055 C C . ASN A 1 243 ? -5.324 7.446 -21.273 1.00 86.38 243 ASN A C 1
ATOM 2057 O O . ASN A 1 243 ? -4.624 8.209 -21.927 1.00 86.38 243 ASN A O 1
ATOM 2061 N N . ASN A 1 244 ? -4.796 6.478 -20.513 1.00 80.94 244 ASN A N 1
ATOM 2062 C CA . ASN A 1 244 ? -3.357 6.250 -20.288 1.00 80.94 244 ASN A CA 1
ATOM 2063 C C . ASN A 1 244 ? -2.597 7.380 -19.566 1.00 80.94 244 ASN A C 1
ATOM 2065 O O . ASN A 1 244 ? -1.394 7.254 -19.345 1.00 80.94 244 ASN A O 1
ATOM 2069 N N . SER A 1 245 ? -3.273 8.443 -19.134 1.00 89.44 245 SER A N 1
ATOM 2070 C CA . SER A 1 245 ? -2.693 9.496 -18.303 1.00 89.44 245 SER A CA 1
ATOM 2071 C C . SER A 1 245 ? -2.923 9.192 -16.827 1.00 89.44 245 SER A C 1
ATOM 2073 O O . SER A 1 245 ? -4.055 8.950 -16.404 1.00 89.44 245 SER A O 1
ATOM 2075 N N . ARG A 1 246 ? -1.844 9.209 -16.045 1.00 93.44 246 ARG A N 1
ATOM 2076 C CA . ARG A 1 246 ? -1.866 9.044 -14.588 1.00 93.44 246 ARG A CA 1
ATOM 2077 C C . ARG A 1 246 ? -2.127 10.394 -13.917 1.00 93.44 246 ARG A C 1
ATOM 2079 O O . ARG A 1 246 ? -1.463 11.371 -14.256 1.00 93.44 246 ARG A O 1
ATOM 2086 N N . SER A 1 247 ? -3.045 10.447 -12.957 1.00 95.25 247 SER A N 1
ATOM 2087 C CA . SER A 1 247 ? -3.239 11.624 -12.107 1.00 95.25 247 SER A CA 1
ATOM 2088 C C . SER A 1 247 ? -2.072 11.807 -11.131 1.00 95.25 247 SER A C 1
ATOM 2090 O O . SER A 1 247 ? -1.271 10.893 -10.897 1.00 95.25 247 SER A O 1
ATOM 2092 N N . ILE A 1 248 ? -1.999 12.984 -10.510 1.00 93.31 248 ILE A N 1
ATOM 2093 C CA . ILE A 1 248 ? -1.202 13.156 -9.292 1.00 93.31 248 ILE A CA 1
ATOM 2094 C C . ILE A 1 248 ? -1.796 12.317 -8.151 1.00 93.31 248 ILE A C 1
ATOM 2096 O O . ILE A 1 248 ? -2.951 11.881 -8.225 1.00 93.31 248 ILE A O 1
ATOM 2100 N N . ASN A 1 249 ? -0.990 12.074 -7.121 1.00 93.31 249 ASN A N 1
ATOM 2101 C CA . ASN A 1 249 ? -1.457 11.463 -5.882 1.00 93.31 249 ASN A CA 1
ATOM 2102 C C . ASN A 1 249 ? -2.243 12.503 -5.075 1.00 93.31 249 ASN A C 1
ATOM 2104 O O . ASN A 1 249 ? -1.876 13.678 -5.054 1.00 93.31 249 ASN A O 1
ATOM 2108 N N . SER A 1 250 ? -3.308 12.065 -4.415 1.00 93.94 250 SER A N 1
ATOM 2109 C CA . SER A 1 250 ? -4.117 12.884 -3.513 1.00 93.94 250 SER A CA 1
ATOM 2110 C C . SER A 1 250 ? -4.526 12.080 -2.280 1.00 93.94 250 SER A C 1
ATOM 2112 O O . SER A 1 250 ? -4.332 10.862 -2.232 1.00 93.94 250 SER A O 1
ATOM 2114 N N . GLU A 1 251 ? -5.149 12.744 -1.307 1.00 93.44 251 GLU A N 1
ATOM 2115 C CA . GLU A 1 251 ? -5.874 12.055 -0.236 1.00 93.44 251 GLU A CA 1
ATOM 2116 C C . GLU A 1 251 ? -6.948 11.102 -0.796 1.00 93.44 251 GLU A C 1
ATOM 2118 O O . GLU A 1 251 ? -7.399 11.288 -1.936 1.00 93.44 251 GLU A O 1
ATOM 2123 N N . PRO A 1 252 ? -7.389 10.098 -0.013 1.00 95.56 252 PRO A N 1
ATOM 2124 C CA . PRO A 1 252 ? -8.528 9.261 -0.369 1.00 95.56 252 PRO A CA 1
ATOM 2125 C C . PRO A 1 252 ? -9.773 10.103 -0.682 1.00 95.56 252 PRO A C 1
ATOM 2127 O O . PRO A 1 252 ? -10.178 10.960 0.107 1.00 95.56 252 PRO A O 1
ATOM 2130 N N . PHE A 1 253 ? -10.386 9.841 -1.837 1.00 94.38 253 PHE A N 1
ATOM 2131 C CA . PHE A 1 253 ? -11.551 10.567 -2.340 1.00 94.38 253 PHE A CA 1
ATOM 2132 C C . PHE A 1 253 ? -12.669 9.615 -2.777 1.00 94.38 253 PHE A C 1
ATOM 2134 O O . PHE A 1 253 ? -12.462 8.422 -3.012 1.00 94.38 253 PHE A O 1
ATOM 2141 N N . LEU A 1 254 ? -13.877 10.163 -2.909 1.00 97.12 254 LEU A N 1
ATOM 2142 C CA . LEU A 1 254 ? -15.028 9.427 -3.424 1.00 97.12 254 LEU A CA 1
ATOM 2143 C C . LEU A 1 254 ? -14.901 9.244 -4.935 1.00 97.12 254 LEU A C 1
ATOM 2145 O O . LEU A 1 254 ? -14.637 10.189 -5.674 1.00 97.12 254 LEU A O 1
ATOM 2149 N N . ILE A 1 255 ? -15.127 8.027 -5.415 1.00 97.25 255 ILE A N 1
ATOM 2150 C CA . ILE A 1 255 ? -15.156 7.730 -6.844 1.00 97.25 255 ILE A CA 1
ATOM 2151 C C . ILE A 1 255 ? -16.466 8.271 -7.416 1.00 97.25 255 ILE A C 1
ATOM 2153 O O . ILE A 1 255 ? -17.522 7.659 -7.250 1.00 97.25 255 ILE A O 1
ATOM 2157 N N . GLU A 1 256 ? -16.384 9.412 -8.087 1.00 93.00 256 GLU A N 1
ATOM 2158 C CA . GLU A 1 256 ? -17.497 10.016 -8.818 1.00 93.00 256 GLU A CA 1
ATOM 2159 C C . GLU A 1 256 ? -17.808 9.276 -10.128 1.00 93.00 256 GLU A C 1
ATOM 2161 O O . GLU A 1 256 ? -16.958 8.586 -10.707 1.00 93.00 256 GLU A O 1
ATOM 2166 N N . ASP A 1 257 ? -19.004 9.505 -10.675 1.00 90.56 257 ASP A N 1
ATOM 2167 C CA . ASP A 1 257 ? -19.429 8.966 -11.975 1.00 90.56 257 ASP A CA 1
ATOM 2168 C C . ASP A 1 257 ? -18.485 9.371 -13.119 1.00 90.56 257 ASP A C 1
ATOM 2170 O O . ASP A 1 257 ? -18.277 8.625 -14.083 1.00 90.56 257 ASP A O 1
ATOM 2174 N N . SER A 1 258 ? -17.841 10.536 -12.986 1.00 92.56 258 SER A N 1
ATOM 2175 C CA . SER A 1 258 ? -16.828 11.041 -13.914 1.00 92.56 258 SER A CA 1
ATOM 2176 C C . SER A 1 258 ? -15.611 10.104 -14.028 1.00 92.56 258 SER A C 1
ATOM 2178 O O . SER A 1 258 ? -15.033 9.979 -15.118 1.00 92.56 258 SER A O 1
ATOM 2180 N N . LEU A 1 259 ? -15.264 9.402 -12.941 1.00 95.06 259 LEU A N 1
ATOM 2181 C CA . LEU A 1 259 ? -14.190 8.412 -12.860 1.00 95.06 259 LEU A CA 1
ATOM 2182 C C . LEU A 1 259 ? -14.672 6.983 -13.125 1.00 95.06 259 LEU A C 1
ATOM 2184 O O . LEU A 1 259 ? -13.865 6.156 -13.561 1.00 95.06 259 LEU A O 1
ATOM 2188 N N . PHE A 1 260 ? -15.964 6.686 -12.959 1.00 95.06 260 PHE A N 1
ATOM 2189 C CA . PHE A 1 260 ? -16.556 5.380 -13.269 1.00 95.06 260 PHE A CA 1
ATOM 2190 C C . PHE A 1 260 ? -16.761 5.163 -14.786 1.00 95.06 260 PHE A C 1
ATOM 2192 O O . PHE A 1 260 ? -17.847 4.836 -15.273 1.00 95.06 260 PHE A O 1
ATOM 2199 N N . LYS A 1 261 ? -15.696 5.331 -15.579 1.00 93.94 261 LYS A N 1
ATOM 2200 C CA . LYS A 1 261 ? -15.689 5.200 -17.049 1.00 93.94 261 LYS A CA 1
ATOM 2201 C C . LYS A 1 261 ? -14.936 3.957 -17.517 1.00 93.94 261 LYS A C 1
ATOM 2203 O O . LYS A 1 261 ? -14.051 3.457 -16.828 1.00 93.94 261 LYS A O 1
ATOM 2208 N N . ASP A 1 262 ? -15.326 3.436 -18.682 1.00 92.75 262 ASP A N 1
ATOM 2209 C CA . ASP A 1 262 ? -14.661 2.265 -19.263 1.00 92.75 262 ASP A CA 1
ATOM 2210 C C . ASP A 1 262 ? -13.175 2.574 -19.488 1.00 92.75 262 ASP A C 1
ATOM 2212 O O . ASP A 1 262 ? -12.821 3.658 -19.942 1.00 92.75 262 ASP A O 1
ATOM 2216 N N . GLY A 1 263 ? -12.311 1.620 -19.147 1.00 92.44 263 GLY A N 1
ATOM 2217 C CA . GLY A 1 263 ? -10.859 1.754 -19.303 1.00 92.44 263 GLY A CA 1
ATOM 2218 C C . GLY A 1 263 ? -10.138 2.500 -18.181 1.00 92.44 263 GLY A C 1
ATOM 2219 O O . GLY A 1 263 ? -8.922 2.362 -18.061 1.00 92.44 263 GLY A O 1
ATOM 2220 N N . ASN A 1 264 ? -10.856 3.201 -17.300 1.00 96.62 264 ASN A N 1
ATOM 2221 C CA . ASN A 1 264 ? -10.222 3.835 -16.149 1.00 96.62 264 ASN A CA 1
ATOM 2222 C C . ASN A 1 264 ? -9.683 2.795 -15.154 1.00 96.62 264 ASN A C 1
ATOM 2224 O O . ASN A 1 264 ? -10.234 1.700 -14.977 1.00 96.62 264 ASN A O 1
ATOM 2228 N N . PHE A 1 265 ? -8.611 3.167 -14.461 1.00 97.31 265 PHE A N 1
ATOM 2229 C CA . PHE A 1 265 ? -8.050 2.406 -13.348 1.00 97.31 265 PHE A CA 1
ATOM 2230 C C . PHE A 1 265 ? -7.932 3.323 -12.138 1.00 97.31 265 PHE A C 1
ATOM 2232 O O . PHE A 1 265 ? -7.228 4.321 -12.206 1.00 97.31 265 PHE A O 1
ATOM 2239 N N . ILE A 1 266 ? -8.626 2.999 -11.052 1.00 98.44 266 ILE A N 1
ATOM 2240 C CA . ILE A 1 266 ? -8.633 3.787 -9.817 1.00 98.44 266 ILE A CA 1
ATOM 2241 C C . ILE A 1 266 ? -7.894 2.990 -8.750 1.00 98.44 266 ILE A C 1
ATOM 2243 O O . ILE A 1 266 ? -8.185 1.805 -8.579 1.00 98.44 266 ILE A O 1
ATOM 2247 N N . PHE A 1 267 ? -6.950 3.616 -8.054 1.00 98.62 267 PHE A N 1
ATOM 2248 C CA . PHE A 1 267 ? -6.052 2.964 -7.110 1.00 98.62 267 PHE A CA 1
ATOM 2249 C C . PHE A 1 267 ? -6.002 3.722 -5.785 1.00 98.62 267 PHE A C 1
ATOM 2251 O O . PHE A 1 267 ? -5.861 4.940 -5.787 1.00 98.62 267 PHE A O 1
ATOM 2258 N N . LEU A 1 268 ? -6.056 2.989 -4.675 1.00 98.62 268 LEU A N 1
ATOM 2259 C CA . LEU A 1 268 ? -5.806 3.477 -3.319 1.00 98.62 268 LEU A CA 1
ATOM 2260 C C . LEU A 1 268 ? -4.704 2.614 -2.699 1.00 98.62 268 LEU A C 1
ATOM 2262 O O . LEU A 1 268 ? -4.818 1.386 -2.674 1.00 98.62 268 LEU A O 1
ATOM 2266 N N . GLY A 1 269 ? -3.640 3.231 -2.196 1.00 98.19 269 GLY A N 1
ATOM 2267 C CA . GLY A 1 269 ? -2.554 2.492 -1.564 1.00 98.19 269 GLY A CA 1
ATOM 2268 C C . GLY A 1 269 ? -1.310 3.325 -1.298 1.00 98.19 269 GLY A C 1
ATOM 2269 O O . GLY A 1 269 ? -1.391 4.510 -0.993 1.00 98.19 269 GLY A O 1
ATOM 2270 N N . LYS A 1 270 ? -0.145 2.679 -1.382 1.00 96.94 270 LYS A N 1
ATOM 2271 C CA . LYS A 1 270 ? 1.167 3.308 -1.191 1.00 96.94 270 LYS A CA 1
ATOM 2272 C C . LYS A 1 270 ? 2.093 3.042 -2.363 1.00 96.94 270 LYS A C 1
ATOM 2274 O O . LYS A 1 270 ? 1.931 2.076 -3.112 1.00 96.94 270 LYS A O 1
ATOM 2279 N N . THR A 1 271 ? 3.111 3.882 -2.462 1.00 94.38 271 THR A N 1
ATOM 2280 C CA . THR A 1 271 ? 4.271 3.694 -3.326 1.00 94.38 271 THR A CA 1
ATOM 2281 C C . THR A 1 271 ? 5.490 3.327 -2.479 1.00 94.38 271 THR A C 1
ATOM 2283 O O . THR A 1 271 ? 5.717 3.896 -1.415 1.00 94.38 271 THR A O 1
ATOM 2286 N N . ILE A 1 272 ? 6.257 2.327 -2.914 1.00 86.69 272 ILE A N 1
ATOM 2287 C CA . ILE A 1 272 ? 7.465 1.850 -2.231 1.00 86.69 272 ILE A CA 1
ATOM 2288 C C . ILE A 1 272 ? 8.615 1.896 -3.229 1.00 86.69 272 ILE A C 1
ATOM 2290 O O . ILE A 1 272 ? 8.553 1.255 -4.277 1.00 86.69 272 ILE A O 1
ATOM 2294 N N . THR A 1 273 ? 9.676 2.633 -2.914 1.00 78.25 273 THR A N 1
ATOM 2295 C CA . THR A 1 273 ? 10.889 2.645 -3.739 1.00 78.25 273 THR A CA 1
ATOM 2296 C C . THR A 1 273 ? 11.521 1.257 -3.749 1.00 78.25 273 THR A C 1
ATOM 2298 O O . THR A 1 273 ? 11.673 0.634 -2.700 1.00 78.25 273 THR A O 1
ATOM 2301 N N . MET A 1 274 ? 11.956 0.777 -4.916 1.00 73.19 274 MET A N 1
ATOM 2302 C CA . MET A 1 274 ? 12.575 -0.552 -5.022 1.00 73.19 274 MET A CA 1
ATOM 2303 C C . MET A 1 274 ? 13.804 -0.710 -4.112 1.00 73.19 274 MET A C 1
ATOM 2305 O O . MET A 1 274 ? 14.034 -1.789 -3.576 1.00 73.19 274 MET A O 1
ATOM 2309 N N . ALA A 1 275 ? 14.544 0.376 -3.867 1.00 64.00 275 ALA A N 1
ATOM 2310 C CA . ALA A 1 275 ? 15.691 0.404 -2.958 1.00 64.00 275 ALA A CA 1
ATOM 2311 C C . ALA A 1 275 ? 15.339 0.142 -1.478 1.00 64.00 275 ALA A C 1
ATOM 2313 O O . ALA A 1 275 ? 16.206 -0.263 -0.710 1.00 64.00 275 ALA A O 1
ATOM 2314 N N . SER A 1 276 ? 14.090 0.378 -1.063 1.00 67.94 276 SER A N 1
ATOM 2315 C CA . SER A 1 276 ? 13.621 0.195 0.318 1.00 67.94 276 SER A CA 1
ATOM 2316 C C . SER A 1 276 ? 12.606 -0.943 0.461 1.00 67.94 276 SER A C 1
ATOM 2318 O O . SER A 1 276 ? 11.979 -1.078 1.516 1.00 67.94 276 SER A O 1
ATOM 2320 N N . LEU A 1 277 ? 12.437 -1.768 -0.579 1.00 79.00 277 LEU A N 1
ATOM 2321 C CA . LEU A 1 277 ? 11.426 -2.817 -0.617 1.00 79.00 277 LEU A CA 1
ATOM 2322 C C . LEU A 1 277 ? 11.664 -3.854 0.487 1.00 79.00 277 LEU A C 1
ATOM 2324 O O . LEU A 1 277 ? 12.683 -4.539 0.527 1.00 79.00 277 LEU A O 1
ATOM 2328 N N . LYS A 1 278 ? 10.663 -4.009 1.356 1.00 82.94 278 LYS A N 1
ATOM 2329 C CA . LYS A 1 278 ? 10.566 -5.084 2.348 1.00 82.94 278 LYS A CA 1
ATOM 2330 C C . LYS A 1 278 ? 9.208 -5.764 2.204 1.00 82.94 278 LYS A C 1
ATOM 2332 O O . LYS A 1 278 ? 8.186 -5.080 2.211 1.00 82.94 278 LYS A O 1
ATOM 2337 N N . TYR A 1 279 ? 9.181 -7.095 2.104 1.00 87.75 279 TYR A N 1
ATOM 2338 C CA . TYR A 1 279 ? 7.926 -7.850 1.961 1.00 87.75 279 TYR A CA 1
ATOM 2339 C C . TYR A 1 279 ? 6.958 -7.604 3.123 1.00 87.75 279 TYR A C 1
ATOM 2341 O O . TYR A 1 279 ? 5.768 -7.434 2.886 1.00 87.75 279 TYR A O 1
ATOM 2349 N N . GLU A 1 280 ? 7.483 -7.473 4.341 1.00 87.88 280 GLU A N 1
ATOM 2350 C CA . GLU A 1 280 ? 6.721 -7.108 5.540 1.00 87.88 280 GLU A CA 1
ATOM 2351 C C . GLU A 1 280 ? 5.925 -5.807 5.358 1.00 87.88 280 GLU A C 1
ATOM 2353 O O . GLU A 1 280 ? 4.752 -5.720 5.710 1.00 87.88 280 GLU A O 1
ATOM 2358 N N . THR A 1 281 ? 6.536 -4.789 4.742 1.00 88.75 281 THR A N 1
ATOM 2359 C CA . THR A 1 281 ? 5.874 -3.505 4.477 1.00 88.75 281 THR A CA 1
ATOM 2360 C C . THR A 1 281 ? 4.736 -3.660 3.471 1.00 88.75 281 THR A C 1
ATOM 2362 O O . THR A 1 281 ? 3.686 -3.048 3.640 1.00 88.75 281 THR A O 1
ATOM 2365 N N . ILE A 1 282 ? 4.919 -4.495 2.444 1.00 95.31 282 ILE A N 1
ATOM 2366 C CA . ILE A 1 282 ? 3.884 -4.780 1.441 1.00 95.31 282 ILE A CA 1
ATOM 2367 C C . ILE A 1 282 ? 2.702 -5.508 2.089 1.00 95.31 282 ILE A C 1
ATOM 2369 O O . ILE A 1 282 ? 1.555 -5.145 1.847 1.00 95.31 282 ILE A O 1
ATOM 2373 N N . LEU A 1 283 ? 2.982 -6.526 2.906 1.00 96.06 283 LEU A N 1
ATOM 2374 C CA . LEU A 1 283 ? 1.955 -7.327 3.572 1.00 96.06 283 LEU A CA 1
ATOM 2375 C C . LEU A 1 283 ? 1.185 -6.503 4.606 1.00 96.06 283 LEU A C 1
ATOM 2377 O O . LEU A 1 283 ? -0.038 -6.555 4.598 1.00 96.06 283 LEU A O 1
ATOM 2381 N N . THR A 1 284 ? 1.874 -5.652 5.374 1.00 91.56 284 THR A N 1
ATOM 2382 C CA . THR A 1 284 ? 1.235 -4.686 6.285 1.00 91.56 284 THR A CA 1
ATOM 2383 C C . THR A 1 284 ? 0.273 -3.764 5.529 1.00 91.56 284 THR A C 1
ATOM 2385 O O . THR A 1 284 ? -0.874 -3.627 5.924 1.00 91.56 284 THR A O 1
ATOM 2388 N N . VAL A 1 285 ? 0.689 -3.191 4.390 1.00 95.06 285 VAL A N 1
ATOM 2389 C CA . VAL A 1 285 ? -0.198 -2.350 3.559 1.00 95.06 285 VAL A CA 1
ATOM 2390 C C . VAL A 1 285 ? -1.440 -3.112 3.088 1.00 95.06 285 VAL A C 1
ATOM 2392 O O . VAL A 1 285 ? -2.516 -2.530 2.993 1.00 95.06 285 VAL A O 1
ATOM 2395 N N . MET A 1 286 ? -1.310 -4.399 2.755 1.00 97.50 286 MET A N 1
ATOM 2396 C CA . MET A 1 286 ? -2.462 -5.200 2.341 1.00 97.50 286 MET A CA 1
ATOM 2397 C C . MET A 1 286 ? -3.378 -5.569 3.513 1.00 97.50 286 MET A C 1
ATOM 2399 O O . MET A 1 286 ? -4.591 -5.580 3.320 1.00 97.50 286 MET A O 1
ATOM 2403 N N . ASP A 1 287 ? -2.822 -5.848 4.694 1.00 93.62 287 ASP A N 1
ATOM 2404 C CA . ASP A 1 287 ? -3.590 -6.075 5.923 1.00 93.62 287 ASP A CA 1
ATOM 2405 C C . ASP A 1 287 ? -4.372 -4.818 6.319 1.00 93.62 287 ASP A C 1
ATOM 2407 O O . ASP A 1 287 ? -5.578 -4.900 6.533 1.00 93.62 287 ASP A O 1
ATOM 2411 N N . ASP A 1 288 ? -3.722 -3.651 6.303 1.00 90.06 288 ASP A N 1
ATOM 2412 C CA . ASP A 1 288 ? -4.343 -2.355 6.606 1.00 90.06 288 ASP A CA 1
ATOM 2413 C C . ASP A 1 288 ? -5.514 -2.032 5.643 1.00 90.06 288 ASP A C 1
ATOM 2415 O O . ASP A 1 288 ? -6.464 -1.349 6.012 1.00 90.06 288 ASP A O 1
ATOM 2419 N N . LEU A 1 289 ? -5.484 -2.539 4.400 1.00 96.19 289 LEU A N 1
ATOM 2420 C CA . LEU A 1 289 ? -6.548 -2.352 3.396 1.00 96.19 289 LEU A CA 1
ATOM 2421 C C . LEU A 1 289 ? -7.559 -3.515 3.335 1.00 96.19 289 LEU A C 1
ATOM 2423 O O . LEU A 1 289 ? -8.508 -3.480 2.540 1.00 96.19 289 LEU A O 1
ATOM 2427 N N . LEU A 1 290 ? -7.382 -4.561 4.144 1.00 95.12 290 LEU A N 1
ATOM 2428 C CA . LEU A 1 290 ? -8.276 -5.719 4.183 1.00 95.12 290 LEU A CA 1
ATOM 2429 C C . LEU A 1 290 ? -9.679 -5.398 4.722 1.00 95.12 290 LEU A C 1
ATOM 2431 O O . LEU A 1 290 ? -10.635 -5.883 4.105 1.00 95.12 290 LEU A O 1
ATOM 2435 N N . PRO A 1 291 ? -9.861 -4.567 5.768 1.00 92.00 291 PRO A N 1
ATOM 2436 C CA . PRO A 1 291 ? -11.191 -4.149 6.220 1.00 92.00 291 PRO A CA 1
ATOM 2437 C C . PRO A 1 291 ? -11.997 -3.451 5.117 1.00 92.00 291 PRO A C 1
ATOM 2439 O O . PRO A 1 291 ? -13.123 -3.859 4.819 1.00 92.00 291 PRO A O 1
ATOM 2442 N N . LEU A 1 292 ? -11.376 -2.501 4.407 1.00 94.56 292 LEU A N 1
ATOM 2443 C CA . LEU A 1 292 ? -11.966 -1.832 3.243 1.00 94.56 292 LEU A CA 1
ATOM 2444 C C . LEU A 1 292 ? -12.392 -2.835 2.163 1.00 94.56 292 LEU A C 1
ATOM 2446 O O . LEU A 1 292 ? -13.485 -2.728 1.601 1.00 94.56 292 LEU A O 1
ATOM 2450 N N . TYR A 1 293 ? -11.551 -3.833 1.872 1.00 96.38 293 TYR A N 1
ATOM 2451 C CA . TYR A 1 293 ? -11.905 -4.901 0.940 1.00 96.38 293 TYR A CA 1
ATOM 2452 C C . TYR A 1 293 ? -13.129 -5.696 1.415 1.00 96.38 293 TYR A C 1
ATOM 2454 O O . TYR A 1 293 ? -14.046 -5.914 0.624 1.00 96.38 293 TYR A O 1
ATOM 2462 N N . ILE A 1 294 ? -13.169 -6.120 2.682 1.00 93.12 294 ILE A N 1
ATOM 2463 C CA . ILE A 1 294 ? -14.282 -6.897 3.251 1.00 93.12 294 ILE A CA 1
ATOM 2464 C C . ILE A 1 294 ? -15.594 -6.109 3.148 1.00 93.12 294 ILE A C 1
ATOM 2466 O O . ILE A 1 294 ? -16.575 -6.639 2.615 1.00 93.12 294 ILE A O 1
ATOM 2470 N N . PHE A 1 295 ? -15.589 -4.841 3.565 1.00 92.88 295 PHE A N 1
ATOM 2471 C CA . PHE A 1 295 ? -16.761 -3.965 3.504 1.00 92.88 295 PHE A CA 1
ATOM 2472 C C . PHE A 1 295 ? -17.243 -3.741 2.072 1.00 92.88 295 PHE A C 1
ATOM 2474 O O . PHE A 1 295 ? -18.409 -3.964 1.748 1.00 92.88 295 PHE A O 1
ATOM 2481 N N . THR A 1 296 ? -16.316 -3.412 1.167 1.00 94.75 296 THR A N 1
ATOM 2482 C CA . THR A 1 296 ? -16.594 -3.232 -0.268 1.00 94.75 296 THR A CA 1
ATOM 2483 C C . THR A 1 296 ? -17.217 -4.485 -0.898 1.00 94.75 296 THR A C 1
ATOM 2485 O O . THR A 1 296 ? -17.898 -4.422 -1.928 1.00 94.75 296 THR A O 1
ATOM 2488 N N . MET A 1 297 ? -16.990 -5.650 -0.287 1.00 92.00 297 MET A N 1
ATOM 2489 C CA . MET A 1 297 ? -17.524 -6.931 -0.730 1.00 92.00 297 MET A CA 1
ATOM 2490 C C . MET A 1 297 ? -18.851 -7.326 -0.085 1.00 92.00 297 MET A C 1
ATOM 2492 O O . MET A 1 297 ? -19.352 -8.412 -0.379 1.00 92.00 297 MET A O 1
ATOM 2496 N N . GLY A 1 298 ? -19.453 -6.433 0.703 1.00 83.69 298 GLY A N 1
ATOM 2497 C CA . GLY A 1 298 ? -20.710 -6.661 1.413 1.00 83.69 298 GLY A CA 1
ATOM 2498 C C . GLY A 1 298 ? -20.545 -7.500 2.681 1.00 83.69 298 GLY A C 1
ATOM 2499 O O . GLY A 1 298 ? -21.526 -8.057 3.166 1.00 83.69 298 GLY A O 1
ATOM 2500 N N . GLY A 1 299 ? -19.314 -7.643 3.179 1.00 74.69 299 GLY A N 1
ATOM 2501 C CA . GLY A 1 299 ? -19.036 -8.241 4.479 1.00 74.69 299 GLY A CA 1
ATOM 2502 C C . GLY A 1 299 ? -19.201 -7.230 5.609 1.00 74.69 299 GLY A C 1
ATOM 2503 O O . GLY A 1 299 ? -19.028 -6.032 5.409 1.00 74.69 299 GLY A O 1
ATOM 2504 N N . ASN A 1 300 ? -19.500 -7.724 6.808 1.00 65.62 300 ASN A N 1
ATOM 2505 C CA . ASN A 1 300 ? -19.492 -6.903 8.014 1.00 65.62 300 ASN A CA 1
ATOM 2506 C C . ASN A 1 300 ? -18.037 -6.700 8.485 1.00 65.62 300 ASN A C 1
ATOM 2508 O O . ASN A 1 300 ? -17.324 -7.691 8.673 1.00 65.62 300 ASN A O 1
ATOM 2512 N N . ILE A 1 301 ? -17.601 -5.449 8.687 1.00 60.31 301 ILE A N 1
ATOM 2513 C CA . ILE A 1 301 ? -16.244 -5.124 9.176 1.00 60.31 301 ILE A CA 1
ATOM 2514 C C . ILE A 1 301 ? -15.993 -5.758 10.548 1.00 60.31 301 ILE A C 1
ATOM 2516 O O . ILE A 1 301 ? -14.888 -6.225 10.795 1.00 60.31 301 ILE A O 1
ATOM 2520 N N . ASN A 1 302 ? -17.033 -5.942 11.369 1.00 53.28 302 ASN A N 1
ATOM 2521 C CA . ASN A 1 302 ? -16.935 -6.591 12.685 1.00 53.28 302 ASN A CA 1
ATOM 2522 C C . ASN A 1 302 ? -16.480 -8.066 12.623 1.00 53.28 302 ASN A C 1
ATOM 2524 O O . ASN A 1 302 ? -16.230 -8.683 13.656 1.00 53.28 302 ASN A O 1
ATOM 2528 N N . THR A 1 303 ? -16.398 -8.661 11.425 1.00 44.06 303 THR A N 1
ATOM 2529 C CA . THR A 1 303 ? -15.854 -10.014 11.198 1.00 44.06 303 THR A CA 1
ATOM 2530 C C . THR A 1 303 ? -14.397 -10.018 10.728 1.00 44.06 303 THR A C 1
ATOM 2532 O O . THR A 1 303 ? -13.834 -11.093 10.497 1.00 44.06 303 THR A O 1
ATOM 2535 N N . ALA A 1 304 ? -13.774 -8.842 10.582 1.00 45.59 304 ALA A N 1
ATOM 2536 C CA . ALA A 1 304 ? -12.348 -8.738 10.332 1.00 45.59 304 ALA A CA 1
ATOM 2537 C C . ALA A 1 304 ? -11.570 -9.338 11.523 1.00 45.59 304 ALA A C 1
ATOM 2539 O O . ALA A 1 304 ? -12.000 -9.222 12.674 1.00 45.59 304 ALA A O 1
ATOM 2540 N N . PRO A 1 305 ? -10.456 -10.041 11.273 1.00 44.81 305 PRO A N 1
ATOM 2541 C CA . PRO A 1 305 ? -9.741 -10.776 12.307 1.00 44.81 305 PRO A CA 1
ATOM 2542 C C . PRO A 1 305 ? -9.312 -9.865 13.461 1.00 44.81 305 PRO A C 1
ATOM 2544 O O . PRO A 1 305 ? -8.765 -8.781 13.254 1.00 44.81 305 PRO A O 1
ATOM 2547 N N . LYS A 1 306 ? -9.545 -10.347 14.684 1.00 51.06 306 LYS A N 1
ATOM 2548 C CA . LYS A 1 306 ? -9.134 -9.721 15.942 1.00 51.06 306 LYS A CA 1
ATOM 2549 C C . LYS A 1 306 ? -7.605 -9.720 16.035 1.00 51.06 306 LYS A C 1
ATOM 2551 O O . LYS A 1 306 ? -7.019 -10.640 16.606 1.00 51.06 306 LYS A O 1
ATOM 2556 N N . ASN A 1 307 ? -6.939 -8.731 15.445 1.00 48.91 307 ASN A N 1
ATOM 2557 C CA . ASN A 1 307 ? -5.512 -8.546 15.681 1.00 48.91 307 ASN A CA 1
ATOM 2558 C C . ASN A 1 307 ? -5.317 -8.161 17.148 1.00 48.91 307 ASN A C 1
ATOM 2560 O O . ASN A 1 307 ? -5.791 -7.120 17.599 1.00 48.91 307 ASN A O 1
ATOM 2564 N N . LYS A 1 308 ? -4.621 -9.026 17.889 1.00 57.44 308 LYS A N 1
ATOM 2565 C CA . LYS A 1 308 ? -4.152 -8.723 19.239 1.00 57.44 308 LYS A CA 1
ATOM 2566 C C . LYS A 1 308 ? -3.272 -7.478 19.148 1.00 57.44 308 LYS A C 1
ATOM 2568 O O . LYS A 1 308 ? -2.344 -7.458 18.338 1.00 57.44 308 LYS A O 1
ATOM 2573 N N . PHE A 1 309 ? -3.579 -6.453 19.941 1.00 73.38 309 PHE A N 1
ATOM 2574 C CA . PHE A 1 309 ? -2.778 -5.232 20.005 1.00 73.38 309 PHE A CA 1
ATOM 2575 C C . PHE A 1 309 ? -1.285 -5.577 20.142 1.00 73.38 309 PHE A C 1
ATOM 2577 O O . PHE A 1 309 ? -0.894 -6.330 21.038 1.00 73.38 309 PHE A O 1
ATOM 2584 N N . LEU A 1 310 ? -0.461 -5.050 19.230 1.00 76.31 310 LEU A N 1
ATOM 2585 C CA . LEU A 1 310 ? 0.982 -5.266 19.221 1.00 76.31 310 LEU A CA 1
ATOM 2586 C C . LEU A 1 310 ? 1.691 -3.947 19.505 1.00 76.31 310 LEU A C 1
ATOM 2588 O O . LEU A 1 310 ? 1.786 -3.077 18.640 1.00 76.31 310 LEU A O 1
ATOM 2592 N N . PHE A 1 311 ? 2.243 -3.844 20.707 1.00 84.25 311 PHE A N 1
ATOM 2593 C CA . PHE A 1 311 ? 3.017 -2.685 21.116 1.00 84.25 311 PHE A CA 1
ATOM 2594 C C . PHE A 1 311 ? 4.306 -2.528 20.291 1.00 84.25 311 PHE A C 1
ATOM 2596 O O . PHE A 1 311 ? 5.105 -3.459 20.155 1.00 84.25 311 PHE A O 1
ATOM 2603 N N . LYS A 1 312 ? 4.532 -1.315 19.787 1.00 86.50 312 LYS A N 1
ATOM 2604 C CA . LYS A 1 312 ? 5.730 -0.856 19.083 1.00 86.50 312 LYS A CA 1
ATOM 2605 C C . LYS A 1 312 ? 6.320 0.332 19.837 1.00 86.50 312 LYS A C 1
ATOM 2607 O O . LYS A 1 312 ? 5.690 1.380 19.933 1.00 86.50 312 LYS A O 1
ATOM 2612 N N . LYS A 1 313 ? 7.547 0.165 20.332 1.00 89.75 313 LYS A N 1
ATOM 2613 C CA . LYS A 1 313 ? 8.324 1.224 20.990 1.00 89.75 313 LYS A CA 1
ATOM 2614 C C . LYS A 1 313 ? 8.882 2.253 20.001 1.00 89.75 313 LYS A C 1
ATOM 2616 O O . LYS A 1 313 ? 9.122 1.935 18.833 1.00 89.75 313 LYS A O 1
ATOM 2621 N N . GLY A 1 314 ? 9.192 3.441 20.510 1.00 87.50 314 GLY A N 1
ATOM 2622 C CA . GLY A 1 314 ? 9.889 4.503 19.788 1.00 87.50 314 GLY A CA 1
ATOM 2623 C C . GLY A 1 314 ? 8.979 5.591 19.216 1.00 87.50 314 GLY A C 1
ATOM 2624 O O . GLY A 1 314 ? 7.762 5.436 19.136 1.00 87.50 314 GLY A O 1
ATOM 2625 N N . ASN A 1 315 ? 9.602 6.687 18.775 1.00 86.56 315 ASN A N 1
ATOM 2626 C CA . ASN A 1 315 ? 8.945 7.792 18.080 1.00 86.56 315 ASN A CA 1
ATOM 2627 C C . ASN A 1 315 ? 9.530 7.974 16.675 1.00 86.56 315 ASN A C 1
ATOM 2629 O O . ASN A 1 315 ? 10.746 8.115 16.510 1.00 86.56 315 ASN A O 1
ATOM 2633 N N . ARG A 1 316 ? 8.680 8.003 15.644 1.00 73.69 316 ARG A N 1
ATOM 2634 C CA . ARG A 1 316 ? 9.106 8.398 14.294 1.00 73.69 316 ARG A CA 1
ATOM 2635 C C . ARG A 1 316 ? 9.039 9.918 14.184 1.00 73.69 316 ARG A C 1
ATOM 2637 O O . ARG A 1 316 ? 7.956 10.463 14.006 1.00 73.69 316 ARG A O 1
ATOM 2644 N N . LYS A 1 317 ? 10.195 10.592 14.245 1.00 61.34 317 LYS A N 1
ATOM 2645 C CA . LYS A 1 317 ? 10.282 12.047 14.029 1.00 61.34 317 LYS A CA 1
ATOM 2646 C C . LYS A 1 317 ? 9.633 12.426 12.693 1.00 61.34 317 LYS A C 1
ATOM 2648 O O . LYS A 1 317 ? 10.108 12.016 11.631 1.00 61.34 317 LYS A O 1
ATOM 2653 N N . LYS A 1 318 ? 8.543 13.192 12.747 1.00 61.12 318 LYS A N 1
ATOM 2654 C CA . LYS A 1 318 ? 7.886 13.769 11.567 1.00 61.12 318 LYS A CA 1
ATOM 2655 C C . LYS A 1 318 ? 8.662 15.027 11.144 1.00 61.12 318 LYS A C 1
ATOM 2657 O O . LYS A 1 318 ? 9.165 15.763 11.988 1.00 61.12 318 LYS A O 1
ATOM 2662 N N . LYS A 1 319 ? 8.810 15.266 9.833 1.00 46.88 319 LYS A N 1
ATOM 2663 C CA . LYS A 1 319 ? 9.429 16.503 9.320 1.00 46.88 319 LYS A CA 1
ATOM 2664 C C . LYS A 1 319 ? 8.528 17.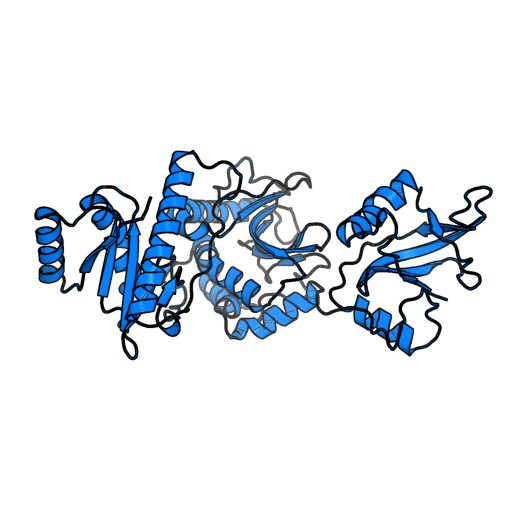696 9.653 1.00 46.88 319 LYS A C 1
ATOM 2666 O O . LYS A 1 319 ? 7.328 17.631 9.408 1.00 46.88 319 LYS A O 1
ATOM 2671 N N . ALA A 1 320 ? 9.125 18.791 10.126 1.00 41.69 320 ALA A N 1
ATOM 2672 C CA . ALA A 1 320 ? 8.440 20.027 10.521 1.00 41.69 320 ALA A CA 1
ATOM 2673 C C . ALA A 1 320 ? 7.766 20.802 9.365 1.00 41.69 320 ALA A C 1
ATOM 2675 O O . ALA A 1 320 ? 7.217 21.874 9.580 1.00 41.69 320 ALA A O 1
ATOM 2676 N N . SER A 1 321 ? 7.791 20.296 8.131 1.00 38.22 321 SER A N 1
ATOM 2677 C CA . SER A 1 321 ? 6.942 20.780 7.040 1.00 38.22 321 SER A CA 1
ATOM 2678 C C . SER A 1 321 ? 6.985 19.811 5.858 1.00 38.22 321 SER A C 1
ATOM 2680 O O . SER A 1 321 ? 8.033 19.257 5.520 1.00 38.22 321 SER A O 1
ATOM 2682 N N . THR A 1 322 ? 5.839 19.629 5.204 1.00 29.05 322 THR A N 1
ATOM 2683 C CA . THR A 1 322 ? 5.765 19.144 3.822 1.00 29.05 322 THR A CA 1
ATOM 2684 C C . THR A 1 322 ? 4.965 20.185 3.048 1.00 29.05 322 THR A C 1
ATOM 2686 O O . THR A 1 322 ? 3.879 20.568 3.475 1.00 29.05 322 THR A O 1
ATOM 2689 N N . LYS A 1 323 ? 5.517 20.706 1.945 1.00 40.25 323 LYS A N 1
ATOM 2690 C CA . LYS A 1 323 ? 4.764 21.562 1.021 1.00 40.25 323 LYS A CA 1
ATOM 2691 C C . LYS A 1 323 ? 3.647 20.711 0.407 1.00 40.25 323 LYS A C 1
ATOM 2693 O O . LYS A 1 323 ? 3.993 19.747 -0.268 1.00 40.25 323 LYS A O 1
ATOM 2698 N N . ILE A 1 324 ? 2.375 21.076 0.633 1.00 37.09 324 ILE A N 1
ATOM 2699 C CA . ILE A 1 324 ? 1.264 21.187 -0.350 1.00 37.09 324 ILE A CA 1
ATOM 2700 C C . ILE A 1 324 ? -0.130 21.160 0.345 1.00 37.09 324 ILE A C 1
ATOM 2702 O O . ILE A 1 324 ? -0.424 20.287 1.150 1.00 37.09 324 ILE A O 1
ATOM 2706 N N . SER A 1 325 ? -0.948 22.163 -0.015 1.00 40.56 325 SER A N 1
ATOM 2707 C CA . SER A 1 325 ? -2.427 2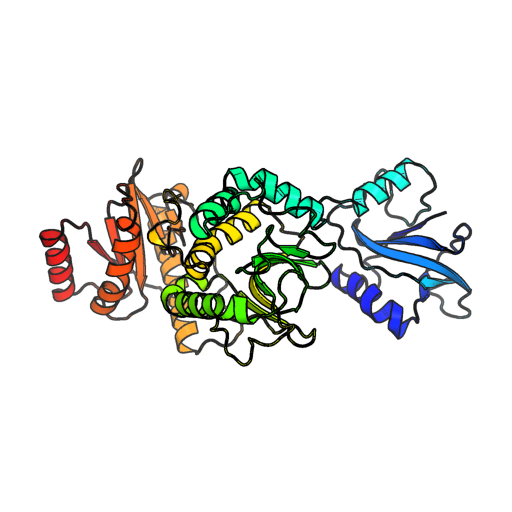2.300 -0.027 1.00 40.56 325 SER A CA 1
ATOM 2708 C C . SER A 1 325 ? -3.330 22.017 1.188 1.00 40.56 325 SER A C 1
ATOM 2710 O O . SER A 1 325 ? -4.534 21.888 0.979 1.00 40.56 325 SER A O 1
ATOM 2712 N N . SER A 1 326 ? -2.856 21.975 2.432 1.00 42.69 326 SER A N 1
ATOM 2713 C CA . SER A 1 326 ? -3.772 22.102 3.583 1.00 42.69 326 SER A CA 1
ATOM 2714 C C . SER A 1 326 ? -4.103 23.577 3.835 1.00 42.69 326 SER A C 1
ATOM 2716 O O . SER A 1 326 ? -3.234 24.440 3.657 1.00 42.69 326 SER A O 1
ATOM 2718 N N . SER A 1 327 ? -5.315 23.896 4.297 1.00 52.88 327 SER A N 1
ATOM 2719 C CA . SER A 1 327 ? -5.599 25.251 4.788 1.00 52.88 327 SER A CA 1
ATOM 2720 C C . SER A 1 327 ? -4.579 25.621 5.883 1.00 52.88 327 SER A C 1
ATOM 2722 O O . SER A 1 327 ? -4.133 24.755 6.639 1.00 52.88 327 SER A O 1
ATOM 2724 N N . GLN A 1 328 ? -4.169 26.893 5.994 1.00 59.00 328 GLN A N 1
ATOM 2725 C CA . GLN A 1 328 ? -3.177 27.321 7.007 1.00 59.00 328 GLN A CA 1
ATOM 2726 C C . GLN A 1 328 ? -3.555 26.860 8.430 1.00 59.00 328 GLN A C 1
ATOM 2728 O O . GLN A 1 328 ? -2.689 26.569 9.254 1.00 59.00 328 GLN A O 1
ATOM 2733 N N . LYS A 1 329 ? -4.860 26.743 8.701 1.00 62.38 329 LYS A N 1
ATOM 2734 C CA . LYS A 1 329 ? -5.420 26.255 9.962 1.00 62.38 329 LYS A CA 1
ATOM 2735 C C . LYS A 1 329 ? -5.115 24.772 10.218 1.00 62.38 329 LYS A C 1
ATOM 2737 O O . LYS A 1 329 ? -4.676 24.441 11.314 1.00 62.38 329 LYS A O 1
ATOM 2742 N N . GLU A 1 330 ? -5.301 23.894 9.234 1.00 62.62 330 GLU A N 1
ATOM 2743 C CA . GLU A 1 330 ? -5.002 22.452 9.348 1.00 62.62 330 GLU A CA 1
ATOM 2744 C C . GLU A 1 330 ? -3.501 22.182 9.480 1.00 62.62 330 GLU A C 1
ATOM 2746 O O . GLU A 1 330 ? -3.087 21.335 10.278 1.00 62.62 330 GLU A O 1
ATOM 2751 N N . LEU A 1 331 ? -2.679 22.950 8.756 1.00 64.69 331 LEU A N 1
ATOM 2752 C CA . LEU A 1 331 ? -1.223 22.874 8.870 1.00 64.69 331 LEU A CA 1
ATOM 2753 C C . LEU A 1 331 ? -0.776 23.211 10.301 1.00 64.69 331 LEU A C 1
ATOM 2755 O O . LEU A 1 331 ? 0.001 22.471 10.902 1.00 64.69 331 LEU A O 1
ATOM 2759 N N . ASN A 1 332 ? -1.327 24.284 10.877 1.00 74.94 332 ASN A N 1
ATOM 2760 C CA . ASN A 1 332 ? -1.037 24.699 12.250 1.00 74.94 332 ASN A CA 1
ATOM 2761 C C . ASN A 1 332 ? -1.505 23.675 13.295 1.00 74.94 332 ASN A C 1
ATOM 2763 O O . ASN A 1 332 ? -0.791 23.429 14.267 1.00 74.94 332 ASN A O 1
ATOM 2767 N N . ILE A 1 333 ? -2.674 23.056 13.099 1.00 77.50 333 ILE A N 1
ATOM 2768 C CA . ILE A 1 333 ? -3.175 21.990 13.983 1.00 77.50 333 ILE A CA 1
ATOM 2769 C C . ILE A 1 333 ? -2.230 20.785 13.952 1.00 77.50 333 ILE A C 1
ATOM 2771 O O . ILE A 1 333 ? -1.803 20.315 15.005 1.00 77.50 333 ILE A O 1
ATOM 2775 N N . THR A 1 334 ? -1.840 20.336 12.757 1.00 77.88 334 THR A N 1
ATOM 2776 C CA . THR A 1 334 ? -0.942 19.185 12.578 1.00 77.88 334 THR A CA 1
ATOM 2777 C C . THR A 1 334 ? 0.432 19.440 13.196 1.00 77.88 334 THR A C 1
ATOM 2779 O O . THR A 1 334 ? 0.980 18.579 13.883 1.00 77.88 334 THR A O 1
ATOM 2782 N N . LEU A 1 335 ? 0.994 20.637 12.991 1.00 82.38 335 LEU A N 1
ATOM 2783 C CA . LEU A 1 335 ? 2.266 21.029 13.600 1.00 82.38 335 LEU A CA 1
ATOM 2784 C C . LEU A 1 335 ? 2.178 21.020 15.126 1.00 82.38 335 LEU A C 1
ATOM 2786 O O . LEU A 1 335 ? 3.042 20.444 15.785 1.00 82.38 335 LEU A O 1
ATOM 2790 N N . ARG A 1 336 ? 1.113 21.599 15.689 1.00 85.25 336 ARG A N 1
ATOM 2791 C CA . ARG A 1 336 ? 0.912 21.637 17.138 1.00 85.25 336 ARG A CA 1
ATOM 2792 C C . ARG A 1 336 ? 0.736 20.238 17.724 1.00 85.25 336 ARG A C 1
ATOM 2794 O O . ARG A 1 336 ? 1.333 19.961 18.759 1.00 85.25 336 ARG A O 1
ATOM 2801 N N . HIS A 1 337 ? -0.011 19.353 17.061 1.00 90.00 337 HIS A N 1
ATOM 2802 C CA . HIS A 1 337 ? -0.150 17.950 17.476 1.00 90.00 337 HIS A CA 1
ATOM 2803 C C . HIS A 1 337 ? 1.206 17.236 17.479 1.00 90.00 337 HIS A C 1
ATOM 2805 O O . HIS A 1 337 ? 1.583 16.653 18.492 1.00 90.00 337 HIS A O 1
ATOM 2811 N N . ASN A 1 338 ? 2.001 17.381 16.415 1.00 88.62 338 ASN A N 1
ATOM 2812 C CA . ASN A 1 338 ? 3.324 16.758 16.336 1.00 88.62 338 ASN A CA 1
ATOM 2813 C C . ASN A 1 338 ? 4.267 17.235 17.455 1.00 88.62 338 ASN A C 1
ATOM 2815 O O . ASN A 1 338 ? 4.965 16.415 18.052 1.00 88.62 338 ASN A O 1
ATOM 2819 N N . ILE A 1 339 ? 4.268 18.538 17.764 1.00 90.25 339 ILE A N 1
ATOM 2820 C CA . ILE A 1 339 ? 5.068 19.106 18.862 1.00 90.25 339 ILE A CA 1
ATOM 2821 C C . ILE A 1 339 ? 4.593 18.558 20.216 1.00 90.25 339 ILE A C 1
ATOM 2823 O O . ILE A 1 339 ? 5.407 18.154 21.046 1.00 90.25 339 ILE A O 1
ATOM 2827 N N . MET A 1 340 ? 3.275 18.499 20.432 1.00 92.25 340 MET A N 1
ATOM 2828 C CA . MET A 1 340 ? 2.674 17.910 21.633 1.00 92.25 340 MET A CA 1
ATOM 2829 C C . MET A 1 340 ? 3.072 16.443 21.807 1.00 92.25 340 MET A C 1
ATOM 2831 O O . MET A 1 340 ? 3.467 16.044 22.901 1.00 92.25 340 MET A O 1
ATOM 2835 N N . GLN A 1 341 ? 3.009 15.658 20.731 1.00 94.19 341 GLN A N 1
ATOM 2836 C CA . GLN A 1 341 ? 3.371 14.246 20.741 1.00 94.19 341 GLN A CA 1
ATOM 2837 C C . GLN A 1 341 ? 4.855 14.046 21.047 1.00 94.19 341 GLN A C 1
ATOM 2839 O O . GLN A 1 341 ? 5.193 13.169 21.837 1.00 94.19 341 GLN A O 1
ATOM 2844 N N . GLU A 1 342 ? 5.751 14.845 20.458 1.00 93.06 342 GLU A N 1
ATOM 2845 C CA . GLU A 1 342 ? 7.189 14.753 20.739 1.00 93.06 342 GLU A CA 1
ATOM 2846 C C . GLU A 1 342 ? 7.514 15.147 22.185 1.00 93.06 342 GLU A C 1
ATOM 2848 O O . GLU A 1 342 ? 8.242 14.419 22.861 1.00 93.06 342 GLU A O 1
ATOM 2853 N N . SER A 1 343 ? 6.928 16.240 22.685 1.00 92.25 343 SER A N 1
ATOM 2854 C CA . SER A 1 343 ? 7.103 16.675 24.075 1.00 92.25 343 SER A CA 1
ATOM 2855 C C . SER A 1 343 ? 6.622 15.610 25.063 1.00 92.25 343 SER A C 1
ATOM 2857 O O . SER A 1 343 ? 7.369 15.210 25.957 1.00 92.25 343 SER A O 1
ATOM 2859 N N . LEU A 1 344 ? 5.408 15.084 24.864 1.00 94.94 344 LEU A N 1
ATOM 2860 C CA . LEU A 1 344 ? 4.858 14.047 25.732 1.00 94.94 344 LEU A CA 1
ATOM 2861 C C . LEU A 1 344 ? 5.648 12.736 25.627 1.00 94.94 344 LEU A C 1
ATOM 2863 O O . LEU A 1 344 ? 5.918 12.107 26.646 1.00 94.94 344 LEU A O 1
ATOM 2867 N N . TYR A 1 345 ? 6.071 12.335 24.425 1.00 95.06 345 TYR A N 1
ATOM 2868 C CA . TYR A 1 345 ? 6.915 11.154 24.238 1.00 95.06 345 TYR A CA 1
ATOM 2869 C C . TYR A 1 345 ? 8.208 11.245 25.055 1.00 95.06 345 TYR A C 1
ATOM 2871 O O . TYR A 1 345 ? 8.570 10.275 25.719 1.00 95.06 345 TYR A O 1
ATOM 2879 N N . ASN A 1 346 ? 8.886 12.397 25.030 1.00 93.81 346 ASN A N 1
ATOM 2880 C CA . ASN A 1 346 ? 10.126 12.602 25.778 1.00 93.81 346 ASN A CA 1
ATOM 2881 C C . ASN A 1 346 ? 9.886 12.517 27.292 1.00 93.81 346 ASN A C 1
ATOM 2883 O O . ASN A 1 346 ? 10.573 11.746 27.958 1.00 93.81 346 ASN A O 1
ATOM 2887 N N . GLN A 1 347 ? 8.855 13.198 27.806 1.00 94.00 347 GLN A N 1
ATOM 2888 C CA . GLN A 1 347 ? 8.482 13.141 29.228 1.00 94.00 347 GLN A CA 1
ATOM 2889 C C . GLN A 1 347 ? 8.163 11.708 29.679 1.00 94.00 347 GLN A C 1
ATOM 2891 O O . GLN A 1 347 ? 8.632 11.244 30.714 1.00 94.00 347 GLN A O 1
ATOM 2896 N N . LEU A 1 348 ? 7.395 10.959 28.884 1.00 95.06 348 LEU A N 1
ATOM 2897 C CA . LEU A 1 348 ? 7.065 9.571 29.206 1.00 95.06 348 LEU A CA 1
ATOM 2898 C C . LEU A 1 348 ? 8.292 8.655 29.111 1.00 95.06 348 LEU A C 1
ATOM 2900 O O . LEU A 1 348 ? 8.409 7.709 29.884 1.00 95.06 348 LEU A O 1
ATOM 2904 N N . CYS A 1 349 ? 9.216 8.920 28.186 1.00 95.56 349 CYS A N 1
ATOM 2905 C CA . CYS A 1 349 ? 10.463 8.165 28.068 1.00 95.56 349 CYS A CA 1
ATOM 2906 C C . CYS A 1 349 ? 11.386 8.369 29.272 1.00 95.56 349 CYS A C 1
ATOM 2908 O O . CYS A 1 349 ? 12.077 7.425 29.651 1.00 95.56 349 CYS A O 1
ATOM 2910 N N . GLU A 1 350 ? 11.402 9.564 29.859 1.00 95.00 350 GLU A N 1
ATOM 2911 C CA . GLU A 1 350 ? 12.119 9.844 31.109 1.00 95.00 350 GLU A CA 1
ATOM 2912 C C . GLU A 1 350 ? 11.499 9.088 32.288 1.00 95.00 350 GLU A C 1
ATOM 2914 O O . GLU A 1 350 ? 12.225 8.523 33.101 1.00 95.00 350 GLU A O 1
ATOM 2919 N N . LEU A 1 351 ? 10.166 9.009 32.344 1.00 94.00 351 LEU A N 1
ATOM 2920 C CA . LEU A 1 351 ? 9.445 8.349 33.436 1.00 94.00 351 LEU A CA 1
ATOM 2921 C C . LEU A 1 351 ? 9.459 6.814 33.354 1.00 94.00 351 LEU A C 1
ATOM 2923 O O . LEU A 1 351 ? 9.574 6.146 34.378 1.00 94.00 351 LEU A O 1
ATOM 2927 N N . TYR A 1 352 ? 9.317 6.245 32.154 1.00 93.38 352 TYR A N 1
ATOM 2928 C CA . TYR A 1 352 ? 9.070 4.806 31.963 1.00 93.38 352 TYR A CA 1
ATOM 2929 C C . TYR A 1 352 ? 10.161 4.087 31.163 1.00 93.38 352 TYR A C 1
ATOM 2931 O O . TYR A 1 352 ? 10.134 2.861 31.042 1.00 93.38 352 TYR A O 1
ATOM 2939 N N . GLY A 1 353 ? 11.129 4.820 30.614 1.00 93.19 353 GLY A N 1
ATOM 2940 C CA . GLY A 1 353 ? 12.166 4.285 29.737 1.00 93.19 353 GLY A CA 1
ATOM 2941 C C . GLY A 1 353 ? 11.716 4.166 28.277 1.00 93.19 353 GLY A C 1
ATOM 2942 O O . GLY A 1 353 ? 10.580 3.810 27.961 1.00 93.19 353 GLY A O 1
ATOM 2943 N N . LYS A 1 354 ? 12.647 4.417 27.348 1.00 92.75 354 LYS A N 1
ATOM 2944 C CA . LYS A 1 354 ? 12.386 4.450 25.892 1.00 92.75 354 LYS A CA 1
ATOM 2945 C C . LYS A 1 354 ? 11.813 3.149 25.323 1.00 92.75 354 LYS A C 1
ATOM 2947 O O . LYS A 1 354 ? 11.135 3.175 24.300 1.00 92.75 354 LYS A O 1
ATOM 2952 N N . ASP A 1 355 ? 12.081 2.019 25.970 1.00 92.06 355 ASP A N 1
ATOM 2953 C CA . ASP A 1 355 ? 11.585 0.713 25.531 1.00 92.06 355 ASP A CA 1
ATOM 2954 C C . ASP A 1 355 ? 10.114 0.463 25.875 1.00 92.06 355 ASP A C 1
ATOM 2956 O O . ASP A 1 355 ? 9.505 -0.441 25.300 1.00 92.06 355 ASP A O 1
ATOM 2960 N N . ASN A 1 356 ? 9.536 1.291 26.746 1.00 93.44 356 ASN A N 1
ATOM 2961 C CA . ASN A 1 356 ? 8.166 1.166 27.230 1.00 93.44 356 ASN A CA 1
ATOM 2962 C C . ASN A 1 356 ? 7.228 2.241 26.672 1.00 93.44 356 ASN A C 1
ATOM 2964 O O . ASN A 1 356 ? 6.053 2.256 27.024 1.00 93.44 356 ASN A O 1
ATOM 2968 N N . VAL A 1 357 ? 7.704 3.114 25.779 1.00 95.19 357 VAL A N 1
ATOM 2969 C CA . VAL A 1 357 ? 6.895 4.187 25.183 1.00 95.19 357 VAL A CA 1
ATOM 2970 C C . VAL A 1 357 ? 6.910 4.081 23.665 1.00 95.19 357 VAL A C 1
ATOM 2972 O O . VAL A 1 357 ? 7.960 3.886 23.050 1.00 95.19 357 VAL A O 1
ATOM 2975 N N . GLY A 1 358 ? 5.742 4.213 23.044 1.00 92.50 358 GLY A N 1
ATOM 2976 C CA . GLY A 1 358 ? 5.589 4.152 21.595 1.00 92.50 358 GLY A CA 1
ATOM 2977 C C . GLY A 1 358 ? 4.569 5.149 21.075 1.00 92.50 358 GLY A C 1
ATOM 2978 O O . GLY A 1 358 ? 3.502 5.290 21.667 1.00 92.50 358 GLY A O 1
ATOM 2979 N N . THR A 1 359 ? 4.869 5.809 19.959 1.00 91.69 359 THR A N 1
ATOM 2980 C CA . THR A 1 359 ? 3.908 6.685 19.270 1.00 91.69 359 THR A CA 1
ATOM 2981 C C . THR A 1 359 ? 3.201 5.955 18.134 1.00 91.69 359 THR A C 1
ATOM 2983 O O . THR A 1 359 ? 3.773 5.042 17.532 1.00 91.69 359 THR A O 1
ATOM 2986 N N . GLU A 1 360 ? 1.973 6.377 17.816 1.00 88.00 360 GLU A N 1
ATOM 2987 C CA . GLU A 1 360 ? 1.252 5.975 16.596 1.00 88.00 360 GLU A CA 1
ATOM 2988 C C . GLU A 1 360 ? 1.097 4.449 16.480 1.00 88.00 360 GLU A C 1
ATOM 2990 O O . GLU A 1 360 ? 1.322 3.836 15.427 1.00 88.00 360 GLU A O 1
ATOM 2995 N N . ASN A 1 361 ? 0.774 3.818 17.608 1.00 84.12 361 ASN A N 1
ATOM 2996 C CA . ASN A 1 361 ? 0.621 2.375 17.688 1.00 84.12 361 ASN A CA 1
ATOM 2997 C C . ASN A 1 361 ? -0.675 1.959 16.992 1.00 84.12 361 ASN A C 1
ATOM 2999 O O . ASN A 1 361 ? -1.757 2.405 17.370 1.00 84.12 361 ASN A O 1
ATOM 3003 N N . ASN A 1 362 ? -0.553 1.084 15.990 1.00 75.69 362 ASN A N 1
ATOM 3004 C CA . ASN A 1 362 ? -1.707 0.550 15.275 1.00 75.69 362 ASN A CA 1
ATOM 3005 C C . ASN A 1 362 ? -2.604 -0.227 16.245 1.00 75.69 362 ASN A C 1
ATOM 3007 O O . ASN A 1 362 ? -2.165 -1.186 16.888 1.00 75.69 362 ASN A O 1
ATOM 3011 N N . VAL A 1 363 ? -3.868 0.164 16.277 1.00 74.25 363 VAL A N 1
ATOM 3012 C CA . VAL A 1 363 ? -4.972 -0.635 16.809 1.00 74.25 363 VAL A CA 1
ATOM 3013 C C . VAL A 1 363 ? -5.788 -1.160 15.627 1.00 74.25 363 VAL A C 1
ATOM 3015 O O . VAL A 1 363 ? -5.377 -0.997 14.480 1.00 74.25 363 VAL A O 1
ATOM 3018 N N . HIS A 1 364 ? -6.884 -1.879 15.878 1.00 62.66 364 HIS A N 1
ATOM 3019 C CA . HIS A 1 364 ? -7.648 -2.506 14.795 1.00 62.66 364 HIS A CA 1
ATOM 3020 C C . HIS A 1 364 ? -8.115 -1.487 13.742 1.00 62.66 364 HIS A C 1
ATOM 3022 O O . HIS A 1 364 ? -7.916 -1.715 12.551 1.00 62.66 364 HIS A O 1
ATOM 3028 N N . MET A 1 365 ? -8.689 -0.373 14.199 1.00 62.28 365 MET A N 1
ATOM 3029 C CA . MET A 1 365 ? -9.168 0.739 13.380 1.00 62.28 365 MET A CA 1
ATOM 3030 C C . MET A 1 365 ? -8.570 2.030 13.932 1.00 62.28 365 MET A C 1
ATOM 3032 O O . MET A 1 365 ? -8.914 2.475 15.021 1.00 62.28 365 MET A O 1
ATOM 3036 N N . GLY A 1 366 ? -7.570 2.560 13.229 1.00 68.56 366 GLY A N 1
ATOM 3037 C CA . GLY A 1 366 ? -6.838 3.757 13.639 1.00 68.56 366 GLY A CA 1
ATOM 3038 C C . GLY A 1 366 ? -5.535 3.503 14.403 1.00 68.56 366 GLY A C 1
ATOM 3039 O O . GLY A 1 366 ? -4.926 2.425 14.370 1.00 68.56 366 GLY A O 1
ATOM 3040 N N . LYS A 1 367 ? -5.052 4.565 15.047 1.00 82.75 367 LYS A N 1
ATOM 3041 C CA . LYS A 1 367 ? -3.781 4.596 15.768 1.00 82.75 367 LYS A CA 1
ATOM 3042 C C . LYS A 1 367 ? -3.948 5.381 17.050 1.00 82.75 367 LYS A C 1
ATOM 3044 O O . LYS A 1 367 ? -4.482 6.480 17.033 1.00 82.75 367 LYS A O 1
ATOM 3049 N N . VAL A 1 368 ? -3.419 4.830 18.133 1.00 88.88 368 VAL A N 1
ATOM 3050 C CA . VAL A 1 368 ? -3.299 5.568 19.388 1.00 88.88 368 VAL A CA 1
ATOM 3051 C C . VAL A 1 368 ? -2.095 6.495 19.266 1.00 88.88 368 VAL A C 1
ATOM 3053 O O . VAL A 1 368 ? -1.001 6.020 18.932 1.00 88.88 368 VAL A O 1
ATOM 3056 N N . ASP A 1 369 ? -2.276 7.784 19.563 1.00 93.12 369 ASP A N 1
ATOM 3057 C CA . ASP A 1 369 ? -1.203 8.784 19.485 1.00 93.12 369 ASP A CA 1
ATOM 3058 C C . ASP A 1 369 ? 0.032 8.345 20.282 1.00 93.12 369 ASP A C 1
ATOM 3060 O O . ASP A 1 369 ? 1.157 8.373 19.774 1.00 93.12 369 ASP A O 1
ATOM 3064 N N . LEU A 1 370 ? -0.179 7.876 21.518 1.00 94.88 370 LEU A N 1
ATOM 3065 C CA . LEU A 1 370 ? 0.872 7.418 22.424 1.00 94.88 370 LEU A CA 1
ATOM 3066 C C . LEU A 1 370 ? 0.413 6.243 23.292 1.00 94.88 370 LEU A C 1
ATOM 3068 O O . LEU A 1 370 ? -0.689 6.228 23.838 1.00 94.88 370 LEU A O 1
ATOM 3072 N N . VAL A 1 371 ? 1.305 5.272 23.468 1.00 94.06 371 VAL A N 1
ATOM 3073 C CA . VAL A 1 371 ? 1.100 4.121 24.347 1.00 94.06 371 VAL A CA 1
ATOM 3074 C C . VAL A 1 371 ? 2.270 3.992 25.309 1.00 94.06 371 VAL A C 1
ATOM 3076 O O . VAL A 1 371 ? 3.429 4.001 24.887 1.00 94.06 371 VAL A O 1
ATOM 3079 N N . VAL A 1 372 ? 1.952 3.806 26.589 1.00 95.06 372 VAL A N 1
ATOM 3080 C CA . VAL A 1 372 ? 2.910 3.379 27.614 1.00 95.06 372 VAL A CA 1
ATOM 3081 C C . VAL A 1 372 ? 2.629 1.929 27.974 1.00 95.06 372 VAL A C 1
ATOM 3083 O O . VAL A 1 372 ? 1.489 1.566 28.263 1.00 95.06 372 VAL A O 1
ATOM 3086 N N . LYS A 1 373 ? 3.673 1.103 27.963 1.00 91.94 373 LYS A N 1
ATOM 3087 C CA . LYS A 1 373 ? 3.666 -0.235 28.546 1.00 91.94 373 LYS A CA 1
ATOM 3088 C C . LYS A 1 373 ? 3.962 -0.106 30.039 1.00 91.94 373 LYS A C 1
ATOM 3090 O O . LYS A 1 373 ? 5.100 0.152 30.426 1.00 91.94 373 LYS A O 1
ATOM 3095 N N . HIS A 1 374 ? 2.932 -0.264 30.858 1.00 85.31 374 HIS A N 1
ATOM 3096 C CA . HIS A 1 374 ? 3.017 -0.212 32.309 1.00 85.31 374 HIS A CA 1
ATOM 3097 C C . HIS A 1 374 ? 3.054 -1.646 32.853 1.00 85.31 374 HIS A C 1
ATOM 3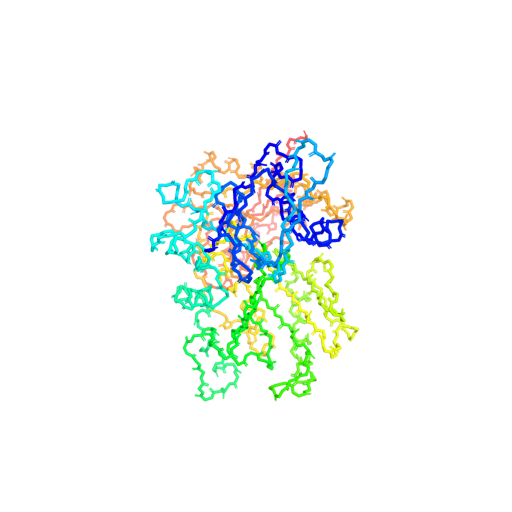099 O O . HIS A 1 374 ? 2.132 -2.421 32.626 1.00 85.31 374 HIS A O 1
ATOM 3105 N N . ASN A 1 375 ? 4.128 -2.031 33.546 1.00 76.81 375 ASN A N 1
ATOM 3106 C CA . ASN A 1 375 ? 4.312 -3.391 34.074 1.00 76.81 375 ASN A CA 1
ATOM 3107 C C . ASN A 1 375 ? 4.125 -4.514 33.012 1.00 76.81 375 ASN A C 1
ATOM 3109 O O . ASN A 1 375 ? 4.067 -4.282 31.798 1.00 76.81 375 ASN A O 1
ATOM 3113 N N . ASN A 1 376 ? 4.114 -5.781 33.437 1.00 65.94 376 ASN A N 1
ATOM 3114 C CA . ASN A 1 376 ? 3.933 -6.907 32.517 1.00 65.94 376 ASN A CA 1
ATOM 3115 C C . ASN A 1 376 ? 2.458 -7.034 32.093 1.00 65.94 376 ASN A C 1
ATOM 3117 O O . ASN A 1 376 ? 1.671 -7.663 32.791 1.00 65.94 376 ASN A O 1
ATOM 3121 N N . ASN A 1 377 ? 2.149 -6.510 30.898 1.00 70.81 377 ASN A N 1
ATOM 3122 C CA . ASN A 1 377 ? 0.881 -6.608 30.147 1.00 70.81 377 ASN A CA 1
ATOM 3123 C C . ASN A 1 377 ? -0.197 -5.550 30.425 1.00 70.81 377 ASN A C 1
ATOM 3125 O O . ASN A 1 377 ? -1.320 -5.741 29.958 1.00 70.81 377 ASN A O 1
ATOM 3129 N N . GLU A 1 378 ? 0.116 -4.429 31.078 1.00 88.19 378 GLU A N 1
ATOM 3130 C CA . GLU A 1 378 ? -0.813 -3.295 31.123 1.00 88.19 378 GLU A CA 1
ATOM 3131 C C . GLU A 1 378 ? -0.382 -2.193 30.155 1.00 88.19 378 GLU A C 1
ATOM 3133 O O . GLU A 1 378 ? 0.803 -1.895 29.982 1.00 88.19 378 GLU A O 1
ATOM 3138 N N . TYR A 1 379 ? -1.359 -1.573 29.508 1.00 91.12 379 TYR A N 1
ATOM 3139 C CA . TYR A 1 379 ? -1.141 -0.491 28.563 1.00 91.12 379 TYR A CA 1
ATOM 3140 C C . TYR A 1 379 ? -1.980 0.717 28.930 1.00 91.12 379 TYR A C 1
ATOM 3142 O O . TYR A 1 379 ? -3.154 0.610 29.288 1.00 91.12 379 TYR A O 1
ATOM 3150 N N . TRP A 1 380 ? -1.359 1.883 28.824 1.00 94.56 380 TRP A N 1
ATOM 3151 C CA . TRP A 1 380 ? -2.008 3.169 29.014 1.00 94.56 380 TRP A CA 1
ATOM 3152 C C . TRP A 1 380 ? -2.056 3.888 27.677 1.00 94.56 380 TRP A C 1
ATOM 3154 O O . TRP A 1 380 ? -1.023 4.043 27.019 1.00 94.56 380 TRP A O 1
ATOM 3164 N N . PHE A 1 381 ? -3.254 4.295 27.269 1.00 94.50 381 PHE A N 1
ATOM 3165 C CA . PHE A 1 381 ? -3.486 4.950 25.985 1.00 94.50 381 PHE A CA 1
ATOM 3166 C C . PHE A 1 381 ? -3.656 6.448 26.176 1.00 94.50 381 PHE A C 1
ATOM 3168 O O . PHE A 1 381 ? -4.433 6.892 27.021 1.00 94.50 381 PHE A O 1
ATOM 3175 N N . TYR A 1 382 ? -2.923 7.208 25.373 1.00 97.06 382 TYR A N 1
ATOM 3176 C CA . TYR A 1 382 ? -2.911 8.659 25.381 1.00 97.06 382 TYR A CA 1
ATOM 3177 C C . TYR A 1 382 ? -3.426 9.156 24.036 1.00 97.06 382 TYR A C 1
ATOM 3179 O O . TYR A 1 382 ? -2.909 8.752 22.997 1.00 97.06 382 TYR A O 1
ATOM 3187 N N . GLU A 1 383 ? -4.409 10.049 24.074 1.00 96.69 383 GLU A N 1
ATOM 3188 C CA . GLU A 1 383 ? -5.003 10.688 22.899 1.00 96.69 383 GLU A CA 1
ATOM 3189 C C . GLU A 1 383 ? -4.820 12.207 23.009 1.00 96.69 383 GLU A C 1
ATOM 3191 O O . GLU A 1 383 ? -5.291 12.830 23.968 1.00 96.69 383 GLU A O 1
ATOM 3196 N N . ILE A 1 384 ? -4.126 12.810 22.044 1.00 96.00 384 ILE A N 1
ATOM 3197 C CA . ILE A 1 384 ? -3.735 14.221 22.039 1.00 96.00 384 ILE A CA 1
ATOM 3198 C C . ILE A 1 384 ? -4.735 15.041 21.235 1.00 96.00 384 ILE A C 1
ATOM 3200 O O . ILE A 1 384 ? -4.999 14.777 20.065 1.00 96.00 384 ILE A O 1
ATOM 3204 N N . LYS A 1 385 ? -5.217 16.137 21.827 1.00 93.88 385 LYS A N 1
ATOM 3205 C CA . LYS A 1 385 ? -6.017 17.142 21.125 1.00 93.88 385 LYS A CA 1
ATOM 3206 C C . LYS A 1 385 ? -5.436 18.538 21.314 1.00 93.88 385 LYS A C 1
ATOM 3208 O O . LYS A 1 385 ? -5.054 18.948 22.406 1.00 93.88 385 LYS A O 1
ATOM 3213 N N . THR A 1 386 ? -5.407 19.303 20.226 1.00 91.38 386 THR A N 1
ATOM 3214 C CA . THR A 1 386 ? -4.821 20.653 20.184 1.00 91.38 386 THR A CA 1
ATOM 3215 C C . THR A 1 386 ? -5.825 21.761 20.519 1.00 91.38 386 THR A C 1
ATOM 3217 O O . THR A 1 386 ? -5.522 22.940 20.319 1.00 91.38 386 THR A O 1
ATOM 3220 N N . TYR A 1 387 ? -7.038 21.415 20.968 1.00 89.00 387 TYR A N 1
ATOM 3221 C CA . TYR A 1 387 ? -8.057 22.400 21.327 1.00 89.00 387 TYR A CA 1
ATOM 3222 C C . TYR A 1 387 ? -7.655 23.170 22.588 1.00 89.00 387 TYR A C 1
ATOM 3224 O O . TYR A 1 387 ? -7.064 22.631 23.521 1.00 89.00 387 TYR A O 1
ATOM 3232 N N . ASN A 1 388 ? -8.059 24.439 22.651 1.00 88.19 388 ASN A N 1
ATOM 3233 C CA . ASN A 1 388 ? -7.875 25.272 23.842 1.00 88.19 388 ASN A CA 1
ATOM 3234 C C . ASN A 1 388 ? -8.964 25.026 24.914 1.00 88.19 388 ASN A C 1
ATOM 3236 O O . ASN A 1 388 ? -8.991 25.719 25.927 1.00 88.19 388 ASN A O 1
ATOM 3240 N N . SER A 1 389 ? -9.867 24.061 24.714 1.00 92.56 389 SER A N 1
ATOM 3241 C CA . SER A 1 389 ? -10.938 23.714 25.655 1.00 92.56 389 SER A CA 1
ATOM 3242 C C . SER A 1 389 ? -10.782 22.271 26.116 1.00 92.56 389 SER A C 1
ATOM 3244 O O . SER A 1 389 ? -10.802 21.359 25.289 1.00 92.56 389 SER A O 1
ATOM 3246 N N . VAL A 1 390 ? -10.704 22.068 27.433 1.00 95.94 390 VAL A N 1
ATOM 3247 C CA . VAL A 1 390 ? -10.651 20.731 28.044 1.00 95.94 390 VAL A CA 1
ATOM 3248 C C . VAL A 1 390 ? -11.878 19.913 27.650 1.00 95.94 390 VAL A C 1
ATOM 3250 O O . VAL A 1 390 ? -11.746 18.768 27.228 1.00 95.94 390 VAL A O 1
ATOM 3253 N N . LYS A 1 391 ? -13.069 20.522 27.687 1.00 95.69 391 LYS A N 1
ATOM 3254 C CA . LYS A 1 391 ? -14.328 19.887 27.278 1.00 95.69 391 LYS A CA 1
ATOM 3255 C C . LYS A 1 391 ? -14.294 19.367 25.838 1.00 95.69 391 LYS A C 1
ATOM 3257 O O . LYS A 1 391 ? -14.796 18.274 25.591 1.00 95.69 391 LYS A O 1
ATOM 3262 N N . LEU A 1 392 ? -13.714 20.122 24.897 1.00 93.88 392 LEU A N 1
ATOM 3263 C CA . LEU A 1 392 ? -13.568 19.668 23.506 1.00 93.88 392 LEU A CA 1
ATOM 3264 C C . LEU A 1 392 ? -12.560 18.524 23.391 1.00 93.88 392 LEU A C 1
ATOM 3266 O O . LEU A 1 392 ? -12.855 17.540 22.723 1.00 93.88 392 LEU A O 1
ATOM 3270 N N . CYS A 1 393 ? -11.420 18.608 24.085 1.00 96.12 393 CYS A N 1
ATOM 3271 C CA . CYS A 1 393 ? -10.468 17.498 24.133 1.00 96.12 393 CYS A CA 1
ATOM 3272 C C . CYS A 1 393 ? -11.134 16.222 24.664 1.00 96.12 393 CYS A C 1
ATOM 3274 O O . CYS A 1 393 ? -11.045 15.176 24.037 1.00 96.12 393 CYS A O 1
ATOM 3276 N N . LEU A 1 394 ? -11.864 16.314 25.780 1.00 97.12 394 LEU A N 1
ATOM 3277 C CA . LEU A 1 394 ? -12.584 15.179 26.358 1.00 97.12 394 LEU A CA 1
ATOM 3278 C C . LEU A 1 394 ? -13.622 14.610 25.383 1.00 97.12 394 LEU A C 1
ATOM 3280 O O . LEU A 1 394 ? -13.656 13.401 25.172 1.00 97.12 394 LEU A O 1
ATOM 3284 N N . ARG A 1 395 ? -14.444 15.467 24.765 1.00 95.19 395 ARG A N 1
ATOM 3285 C CA . ARG A 1 395 ? -15.491 15.045 23.824 1.00 95.19 395 ARG A CA 1
ATOM 3286 C C . ARG A 1 395 ? -14.933 14.225 22.660 1.00 95.19 395 ARG A C 1
ATOM 3288 O O . ARG A 1 395 ? -15.469 13.161 22.378 1.00 95.19 395 ARG A O 1
ATOM 3295 N N . GLU A 1 396 ? -13.869 14.706 22.025 1.00 92.38 396 GLU A N 1
ATOM 3296 C CA . GLU A 1 396 ? -13.301 14.067 20.831 1.00 92.38 396 GLU A CA 1
ATOM 3297 C C . GLU A 1 396 ? -12.418 12.854 21.171 1.00 92.38 396 GLU A C 1
ATOM 3299 O O . GLU A 1 396 ? -12.286 11.926 20.374 1.00 92.38 396 GLU A O 1
ATOM 3304 N N . SER A 1 397 ? -11.787 12.838 22.348 1.00 95.19 397 SER A N 1
ATOM 3305 C CA . SER A 1 397 ? -10.857 11.766 22.721 1.00 95.19 397 SER A CA 1
ATOM 3306 C C . SER A 1 397 ? -11.523 10.557 23.366 1.00 95.19 397 SER A C 1
ATOM 3308 O O . SER A 1 397 ? -11.045 9.444 23.176 1.00 95.19 397 SER A O 1
ATOM 3310 N N . ILE A 1 398 ? -12.598 10.737 24.145 1.00 95.44 398 ILE A N 1
ATOM 3311 C CA . ILE A 1 398 ? -13.183 9.634 24.926 1.00 95.44 398 ILE A CA 1
ATOM 3312 C C . ILE A 1 398 ? -13.699 8.519 24.013 1.00 95.44 398 ILE A C 1
ATOM 3314 O O . ILE A 1 398 ? -13.393 7.361 24.269 1.00 95.44 398 ILE A O 1
ATOM 3318 N N . GLY A 1 399 ? -14.435 8.851 22.946 1.00 90.94 399 GLY A N 1
ATOM 3319 C CA . GLY A 1 399 ? -14.968 7.847 22.016 1.00 90.94 399 GLY A CA 1
ATOM 3320 C C . GLY A 1 399 ? -13.863 6.983 21.410 1.00 90.94 399 GLY A C 1
ATOM 3321 O O . GLY A 1 399 ? -13.920 5.761 21.508 1.00 90.94 399 GLY A O 1
ATOM 3322 N N . GLN A 1 400 ? -12.809 7.629 20.907 1.00 89.81 400 GLN A N 1
ATOM 3323 C CA . GLN A 1 400 ? -11.638 6.951 20.352 1.00 89.81 400 GLN A CA 1
ATOM 3324 C C . GLN A 1 400 ? -10.931 6.076 21.399 1.00 89.81 400 GLN A C 1
ATOM 3326 O O . GLN A 1 400 ? -10.703 4.896 21.166 1.00 89.81 400 GLN A O 1
ATOM 3331 N N . LEU A 1 401 ? -10.644 6.607 22.594 1.00 92.38 401 LEU A N 1
ATOM 3332 C CA . LEU A 1 401 ? -9.987 5.848 23.668 1.00 92.38 401 LEU A CA 1
ATOM 3333 C C . LEU A 1 401 ? -10.801 4.620 24.103 1.00 92.38 401 LEU A C 1
ATOM 3335 O O . LEU A 1 401 ? -10.225 3.559 24.347 1.00 92.38 401 LEU A O 1
ATOM 3339 N N . LEU A 1 402 ? -12.128 4.755 24.195 1.00 90.88 402 LEU A N 1
ATOM 3340 C CA . LEU A 1 402 ? -13.025 3.644 24.508 1.00 90.88 402 LEU A CA 1
ATOM 3341 C C . LEU A 1 402 ? -13.047 2.608 23.381 1.00 90.88 402 LEU A C 1
ATOM 3343 O O . LEU A 1 402 ? -13.002 1.413 23.662 1.00 90.88 402 LEU A O 1
ATOM 3347 N N . GLU A 1 403 ? -13.080 3.044 22.123 1.00 85.31 403 GLU A N 1
ATOM 3348 C CA . GLU A 1 403 ? -13.017 2.153 20.966 1.00 85.31 403 GLU A CA 1
ATOM 3349 C C . GLU A 1 403 ? -11.706 1.353 20.961 1.00 85.31 403 GLU A C 1
ATOM 3351 O O . GLU A 1 403 ? -11.725 0.120 20.909 1.00 85.31 403 GLU A O 1
ATOM 3356 N N . TYR A 1 404 ? -10.571 2.034 21.135 1.00 84.69 404 TYR A N 1
ATOM 3357 C CA . TYR A 1 404 ? -9.244 1.420 21.181 1.00 84.69 404 TYR A CA 1
ATOM 3358 C C . TYR A 1 404 ? -9.119 0.375 22.301 1.00 84.69 404 TYR A C 1
ATOM 3360 O O . TYR A 1 404 ? -8.519 -0.690 22.105 1.00 84.69 404 TYR A O 1
ATOM 3368 N N . ALA A 1 405 ? -9.679 0.671 23.477 1.00 85.19 405 ALA A N 1
ATOM 3369 C CA . ALA A 1 405 ? -9.577 -0.182 24.656 1.00 85.19 405 ALA A CA 1
ATOM 3370 C C . ALA A 1 405 ? -10.585 -1.340 24.666 1.00 85.19 405 ALA A C 1
ATOM 3372 O O . ALA A 1 405 ? -10.230 -2.457 25.045 1.00 85.19 405 ALA A O 1
ATOM 3373 N N . TYR A 1 406 ? -11.830 -1.109 24.244 1.00 83.19 406 TYR A N 1
ATOM 3374 C CA . TYR A 1 406 ? -12.935 -2.020 24.560 1.00 83.19 406 TYR A CA 1
ATOM 3375 C C . TYR A 1 406 ? -13.608 -2.664 23.353 1.00 83.19 406 TYR A C 1
ATOM 3377 O O . TYR A 1 406 ? -14.213 -3.722 23.518 1.00 83.19 406 TYR A O 1
ATOM 3385 N N . TRP A 1 407 ? -13.480 -2.111 22.143 1.00 75.25 407 TRP A N 1
ATOM 3386 C CA . TRP A 1 407 ? -14.218 -2.635 20.985 1.00 75.25 407 TRP A CA 1
ATOM 3387 C C . TRP A 1 407 ? -13.854 -4.091 20.638 1.00 75.25 407 TRP A C 1
ATOM 3389 O O . TRP A 1 407 ? -14.690 -4.849 20.149 1.00 75.25 407 TRP A O 1
ATOM 3399 N N . TYR A 1 408 ? -12.626 -4.523 20.952 1.00 63.69 408 TYR A N 1
ATOM 3400 C CA . TYR A 1 408 ? -12.130 -5.874 20.655 1.00 63.69 408 TYR A CA 1
ATOM 3401 C C . TYR A 1 408 ? -11.724 -6.704 21.890 1.00 63.69 408 TYR A C 1
ATOM 3403 O O . TYR A 1 408 ? -10.963 -7.660 21.747 1.00 63.69 408 TYR A O 1
ATOM 3411 N N . ASP A 1 409 ? -12.256 -6.391 23.079 1.00 56.22 409 ASP A N 1
ATOM 3412 C CA . ASP A 1 409 ? -11.927 -7.064 24.356 1.00 56.22 409 ASP A CA 1
ATOM 3413 C C . ASP A 1 409 ? -10.410 -7.068 24.656 1.00 56.22 409 ASP A C 1
ATOM 3415 O O . ASP A 1 409 ? -9.811 -8.076 25.044 1.00 56.22 409 ASP A O 1
ATOM 3419 N N . ASN A 1 410 ? -9.751 -5.918 24.455 1.00 60.66 410 ASN A N 1
ATOM 3420 C CA . ASN A 1 410 ? -8.353 -5.721 24.836 1.00 60.66 410 ASN A CA 1
ATOM 3421 C C . ASN A 1 410 ? -8.259 -5.497 26.357 1.00 60.66 410 ASN A C 1
ATOM 3423 O O . ASN A 1 410 ? -7.957 -4.395 26.810 1.00 60.66 410 ASN A O 1
ATOM 3427 N N . LYS A 1 411 ? -8.436 -6.562 27.157 1.00 60.34 411 LYS A N 1
ATOM 3428 C CA . LYS A 1 411 ? -8.332 -6.568 28.644 1.00 60.34 411 LYS A CA 1
ATOM 3429 C C . LYS A 1 411 ? -6.979 -6.118 29.226 1.00 60.34 411 LYS A C 1
ATOM 3431 O O . LYS A 1 411 ? -6.725 -6.267 30.414 1.00 60.34 411 LYS A O 1
ATOM 3436 N N . ILE A 1 412 ? -6.091 -5.621 28.379 1.00 76.25 412 ILE A N 1
ATOM 3437 C CA . ILE A 1 412 ? -4.738 -5.176 28.689 1.00 76.25 412 ILE A CA 1
ATOM 3438 C C . ILE A 1 412 ? -4.649 -3.651 28.826 1.00 76.25 412 ILE A C 1
ATOM 3440 O O . ILE A 1 412 ? -3.628 -3.156 29.286 1.00 76.25 412 ILE A O 1
ATOM 3444 N N . VAL A 1 413 ? -5.675 -2.888 28.424 1.00 84.88 413 VAL A N 1
ATOM 3445 C CA . VAL A 1 413 ? -5.680 -1.424 28.579 1.00 84.88 413 VAL A CA 1
ATOM 3446 C C . VAL A 1 413 ? -6.271 -1.061 29.936 1.00 84.88 413 VAL A C 1
ATOM 3448 O O . VAL A 1 413 ? -7.452 -1.285 30.178 1.00 84.88 413 VAL A O 1
ATOM 3451 N N . THR A 1 414 ? -5.453 -0.499 30.825 1.00 88.56 414 THR A N 1
ATOM 3452 C CA . THR A 1 414 ? -5.848 -0.228 32.221 1.00 88.56 414 THR A CA 1
ATOM 3453 C C . THR A 1 414 ? -6.042 1.250 32.524 1.00 88.56 414 THR A C 1
ATOM 3455 O O . THR A 1 414 ? -6.535 1.584 33.601 1.00 88.56 414 THR A O 1
ATOM 3458 N N . LYS A 1 415 ? -5.673 2.149 31.600 1.00 93.81 415 LYS A N 1
ATOM 3459 C CA . LYS A 1 415 ? -5.812 3.598 31.785 1.00 93.81 415 LYS A CA 1
ATOM 3460 C C . LYS A 1 415 ? -6.002 4.332 30.462 1.00 93.81 415 LYS A C 1
ATOM 3462 O O . LYS A 1 415 ? -5.308 4.053 29.484 1.00 93.81 415 LYS A O 1
ATOM 3467 N N . LEU A 1 416 ? -6.917 5.299 30.470 1.00 96.31 416 LEU A N 1
ATOM 3468 C CA . LEU A 1 416 ? -7.252 6.157 29.335 1.00 96.31 416 LEU A CA 1
ATOM 3469 C C . LEU A 1 416 ? -6.877 7.598 29.684 1.00 96.31 416 LEU A C 1
ATOM 3471 O O . LEU A 1 416 ? -7.293 8.122 30.719 1.00 96.31 416 LEU A O 1
ATOM 3475 N N . ILE A 1 417 ? -6.070 8.242 28.850 1.00 98.00 417 ILE A N 1
ATOM 3476 C CA . ILE A 1 417 ? -5.529 9.567 29.131 1.00 98.00 417 ILE A CA 1
ATOM 3477 C C . ILE A 1 417 ? -5.839 10.503 27.969 1.00 98.00 417 ILE A C 1
ATOM 3479 O O . ILE A 1 417 ? -5.372 10.316 26.849 1.00 98.00 417 ILE A O 1
ATOM 3483 N N . VAL A 1 418 ? -6.598 11.555 28.255 1.00 98.00 418 VAL A N 1
ATOM 3484 C CA . VAL A 1 418 ? -6.799 12.667 27.326 1.00 98.00 418 VAL A CA 1
ATOM 3485 C C . VAL A 1 418 ? -5.714 13.705 27.564 1.00 98.00 418 VAL A C 1
ATOM 3487 O O . VAL A 1 418 ? -5.464 14.101 28.702 1.00 98.00 418 VAL A O 1
ATOM 3490 N N . VAL A 1 419 ? -5.071 14.162 26.495 1.00 97.62 419 VAL A N 1
ATOM 3491 C CA . VAL A 1 419 ? -3.981 15.135 26.566 1.00 97.62 419 VAL A CA 1
ATOM 3492 C C . VAL A 1 419 ? -4.391 16.409 25.842 1.00 97.62 419 VAL A C 1
ATOM 3494 O O . VAL A 1 419 ? -4.785 16.379 24.677 1.00 97.62 419 VAL A O 1
ATOM 3497 N N . GLY A 1 420 ? -4.269 17.546 26.522 1.00 95.62 420 GLY A N 1
ATOM 3498 C CA . GLY A 1 420 ? -4.522 18.863 25.942 1.00 95.62 420 GLY A CA 1
ATOM 3499 C C . GLY A 1 420 ? -3.528 19.915 26.424 1.00 95.62 420 GLY A C 1
ATOM 3500 O O . GLY A 1 420 ? -2.625 19.631 27.211 1.00 95.62 420 GLY A O 1
ATOM 3501 N N . THR A 1 421 ? -3.676 21.153 25.947 1.00 92.69 421 THR A N 1
ATOM 3502 C CA . THR A 1 421 ? -2.815 22.276 26.378 1.00 92.69 421 THR A CA 1
ATOM 3503 C C . THR A 1 421 ? -3.407 23.105 27.512 1.00 92.69 421 THR A C 1
ATOM 3505 O O . THR A 1 421 ? -2.684 23.842 28.177 1.00 92.69 421 THR A O 1
ATOM 3508 N N . SER A 1 422 ? -4.723 23.031 27.707 1.00 93.00 422 SER A N 1
ATOM 3509 C CA . SER A 1 422 ? -5.416 23.814 28.731 1.00 93.00 422 SER A CA 1
ATOM 3510 C C . SER A 1 422 ? -5.379 23.096 30.070 1.00 93.00 422 SER A C 1
ATOM 3512 O O . SER A 1 422 ? -5.522 21.873 30.124 1.00 93.00 422 SER A O 1
ATOM 3514 N N . LYS A 1 423 ? -5.216 23.863 31.152 1.00 93.69 423 LYS A N 1
ATOM 3515 C CA . LYS A 1 423 ? -5.304 23.334 32.515 1.00 93.69 423 LYS A CA 1
ATOM 3516 C C . LYS A 1 423 ? -6.700 22.767 32.767 1.00 93.69 423 LYS A C 1
ATOM 3518 O O . LYS A 1 423 ? -7.685 23.329 32.298 1.00 93.69 423 LYS A O 1
ATOM 3523 N N . LEU A 1 424 ? -6.751 21.669 33.515 1.00 93.75 424 LEU A N 1
ATOM 3524 C CA . LEU A 1 424 ? -7.994 21.016 33.907 1.00 93.75 424 LEU A CA 1
ATOM 3525 C C . LEU A 1 424 ? -8.811 21.940 34.825 1.00 93.75 424 LEU A C 1
ATOM 3527 O O . LEU A 1 424 ? -8.313 22.362 35.868 1.00 93.75 424 LEU A O 1
ATOM 3531 N N . ASP A 1 425 ? -10.041 22.253 34.424 1.00 92.62 425 ASP A N 1
ATOM 3532 C CA . ASP A 1 425 ? -10.991 23.050 35.207 1.00 92.62 425 ASP A CA 1
ATOM 3533 C C . ASP A 1 425 ? -11.868 22.180 36.133 1.00 92.62 425 ASP A C 1
ATOM 3535 O O . ASP A 1 425 ? -11.853 20.944 36.068 1.00 92.62 425 ASP A O 1
ATOM 3539 N N . MET A 1 426 ? -12.608 22.827 37.042 1.00 94.75 426 MET A N 1
ATOM 3540 C CA . MET A 1 426 ? -13.428 22.143 38.053 1.00 94.75 426 MET A CA 1
ATOM 3541 C C . MET A 1 426 ? -14.577 21.343 37.430 1.00 94.75 426 MET A C 1
ATOM 3543 O O . MET A 1 426 ? -14.802 20.201 37.830 1.00 94.75 426 MET A O 1
ATOM 3547 N N . ASP A 1 427 ? -15.247 21.893 36.416 1.00 95.75 427 ASP A N 1
ATOM 3548 C CA . ASP A 1 427 ? -16.372 21.236 35.742 1.00 95.75 427 ASP A CA 1
ATOM 3549 C C . ASP A 1 427 ? -15.913 19.973 35.009 1.00 95.75 427 ASP A C 1
ATOM 3551 O O . ASP A 1 427 ? -16.508 18.901 35.136 1.00 95.75 427 ASP A O 1
ATOM 3555 N N . SER A 1 428 ? -14.798 20.067 34.288 1.00 95.75 428 SER A N 1
ATOM 3556 C CA . SER A 1 428 ? -14.168 18.944 33.597 1.00 95.75 428 SER A CA 1
ATOM 3557 C C . SER A 1 428 ? -13.646 17.902 34.589 1.00 95.75 428 SER A C 1
ATOM 3559 O O . SER A 1 428 ? -13.758 16.703 34.336 1.00 95.75 428 SER A O 1
ATOM 3561 N N . THR A 1 429 ? -13.132 18.331 35.749 1.00 96.81 429 THR A N 1
ATOM 3562 C CA . THR A 1 429 ? -12.744 17.424 36.842 1.00 96.81 429 THR A CA 1
ATOM 3563 C C . THR A 1 429 ? -13.949 16.647 37.369 1.00 96.81 429 THR A C 1
ATOM 3565 O O . THR A 1 429 ? -13.877 15.425 37.519 1.00 96.81 429 THR A O 1
ATOM 3568 N N . ALA A 1 430 ? -15.064 17.332 37.637 1.00 97.44 430 ALA A N 1
ATOM 3569 C CA . ALA A 1 430 ? -16.302 16.704 38.086 1.00 97.44 430 ALA A CA 1
ATOM 3570 C C . ALA A 1 430 ? -16.853 15.735 37.030 1.00 97.44 430 ALA A C 1
ATOM 3572 O O . ALA A 1 430 ? -17.262 14.624 37.367 1.00 97.44 430 ALA A O 1
ATOM 3573 N N . TYR A 1 431 ? -16.781 16.107 35.750 1.00 97.38 431 TYR A N 1
ATOM 3574 C CA . TYR A 1 431 ? -17.205 15.261 34.640 1.00 97.38 431 TYR A CA 1
ATOM 3575 C C . TYR A 1 431 ? -16.375 13.973 34.527 1.00 97.38 431 TYR A C 1
ATOM 3577 O O . TYR A 1 431 ? -16.946 12.887 34.446 1.00 97.38 431 TYR A O 1
ATOM 3585 N N . ILE A 1 432 ? -15.041 14.058 34.594 1.00 97.62 432 ILE A N 1
ATOM 3586 C CA . ILE A 1 432 ? -14.166 12.871 34.580 1.00 97.62 432 ILE A CA 1
ATOM 3587 C C . ILE A 1 432 ? -14.471 11.960 35.776 1.00 97.62 432 ILE A C 1
ATOM 3589 O O . ILE A 1 432 ? -14.614 10.751 35.600 1.00 97.62 432 ILE A O 1
ATOM 3593 N N . LYS A 1 433 ? -14.624 12.527 36.983 1.00 97.50 433 LYS A N 1
ATOM 3594 C CA . LYS A 1 433 ? -14.993 11.759 38.187 1.00 97.50 433 LYS A CA 1
ATOM 3595 C C . LYS A 1 433 ? -16.330 11.042 38.014 1.00 97.50 433 LYS A C 1
ATOM 3597 O O . LYS A 1 433 ? -16.433 9.864 38.342 1.00 97.50 433 LYS A O 1
ATOM 3602 N N . LEU A 1 434 ? -17.333 11.730 37.469 1.00 97.62 434 LEU A N 1
ATOM 3603 C CA . LEU A 1 434 ? -18.641 11.144 37.194 1.00 97.62 434 LEU A CA 1
ATOM 3604 C C . LEU A 1 434 ? -18.531 9.958 36.229 1.00 97.62 434 LEU A C 1
ATOM 3606 O O . LEU A 1 434 ? -19.114 8.910 36.498 1.00 97.62 434 LEU A O 1
ATOM 3610 N N . LEU A 1 435 ? -17.777 10.100 35.133 1.00 96.69 435 LEU A N 1
ATOM 3611 C CA . LEU A 1 435 ? -17.576 9.020 34.163 1.00 96.69 435 LEU A CA 1
ATOM 3612 C C . LEU A 1 435 ? -16.855 7.818 34.780 1.00 96.69 435 LEU A C 1
ATOM 3614 O O . LEU A 1 435 ? -17.304 6.687 34.600 1.00 96.69 435 LEU A O 1
ATOM 3618 N N . ASN A 1 436 ? -15.780 8.060 35.532 1.00 96.88 436 ASN A N 1
ATOM 3619 C CA . ASN A 1 436 ? -15.030 7.000 36.202 1.00 96.88 436 ASN A CA 1
ATOM 3620 C C . ASN A 1 436 ? -15.914 6.228 37.182 1.00 96.88 436 ASN A C 1
ATOM 3622 O O . ASN A 1 436 ? -15.957 5.005 37.118 1.00 96.88 436 ASN A O 1
ATOM 3626 N N . ASN A 1 437 ? -16.684 6.929 38.016 1.00 96.38 437 ASN A N 1
ATOM 3627 C CA . ASN A 1 437 ? -17.551 6.292 39.007 1.00 96.38 437 ASN A CA 1
ATOM 3628 C C . ASN A 1 437 ? -18.722 5.544 38.362 1.00 96.38 437 ASN A C 1
ATOM 3630 O O . ASN A 1 437 ? -19.067 4.446 38.786 1.00 96.38 437 ASN A O 1
ATOM 3634 N N . LYS A 1 438 ? -19.350 6.135 37.339 1.00 97.00 438 LYS A N 1
ATOM 3635 C CA . LYS A 1 438 ? -20.554 5.571 36.720 1.00 97.00 438 LYS A CA 1
ATOM 3636 C C . LYS A 1 438 ? -20.260 4.365 35.829 1.00 97.00 438 LYS A C 1
ATOM 3638 O O . LYS A 1 438 ? -21.090 3.467 35.744 1.00 97.00 438 LYS A O 1
ATOM 3643 N N . PHE A 1 439 ? -19.112 4.361 35.155 1.00 93.19 439 PHE A N 1
ATOM 3644 C CA . PHE A 1 439 ? -18.769 3.355 34.144 1.00 93.19 439 PHE A CA 1
ATOM 3645 C C . PHE A 1 439 ? -17.546 2.509 34.511 1.00 93.19 439 PHE A C 1
ATOM 3647 O O . PHE A 1 439 ? -17.094 1.719 33.687 1.00 93.19 439 PHE A O 1
ATOM 3654 N N . ASN A 1 440 ? -17.015 2.667 35.729 1.00 90.19 440 ASN A N 1
ATOM 3655 C CA . ASN A 1 440 ? -15.802 1.999 36.203 1.00 90.19 440 ASN A CA 1
ATOM 3656 C C . ASN A 1 440 ? -14.615 2.181 35.237 1.00 90.19 440 ASN A C 1
ATOM 3658 O O . ASN A 1 440 ? -13.928 1.231 34.863 1.00 90.19 440 ASN A O 1
ATOM 3662 N N . LEU A 1 441 ? -14.421 3.420 34.778 1.00 91.50 441 LEU A N 1
ATOM 3663 C CA . LEU A 1 441 ? -13.329 3.793 33.881 1.00 91.50 441 LEU A CA 1
ATOM 3664 C C . LEU A 1 441 ? -12.133 4.325 34.676 1.00 91.50 441 LEU A C 1
ATOM 3666 O O . LEU A 1 441 ? -12.283 4.925 35.738 1.00 91.50 441 LEU A O 1
ATOM 3670 N N . HIS A 1 442 ? -10.939 4.182 34.103 1.00 94.12 442 HIS A N 1
ATOM 3671 C CA . HIS A 1 442 ? -9.725 4.864 34.555 1.00 94.12 442 HIS A CA 1
ATOM 3672 C C . HIS A 1 442 ? -9.352 5.986 33.577 1.00 94.12 442 HIS A C 1
ATOM 3674 O O . HIS A 1 442 ? -8.274 5.983 32.976 1.00 94.12 442 HIS A O 1
ATOM 3680 N N . LEU A 1 443 ? -10.276 6.929 33.377 1.00 97.25 443 LEU A N 1
ATOM 3681 C CA . LEU A 1 443 ? -10.077 8.106 32.537 1.00 97.25 443 LEU A CA 1
ATOM 3682 C C . LEU A 1 443 ? -9.372 9.212 33.329 1.00 97.25 443 LEU A C 1
ATOM 3684 O O . LEU A 1 443 ? -9.769 9.552 34.444 1.00 97.25 443 LEU A O 1
ATOM 3688 N N . THR A 1 444 ? -8.342 9.813 32.742 1.00 97.38 444 THR A N 1
ATOM 3689 C CA . THR A 1 444 ? -7.639 10.973 33.306 1.00 97.38 444 THR A CA 1
ATOM 3690 C C . THR A 1 444 ? -7.349 12.012 32.229 1.00 97.38 444 THR A C 1
ATOM 3692 O O . THR A 1 444 ? -7.417 11.719 31.036 1.00 97.38 444 THR A O 1
ATOM 3695 N N . TYR A 1 445 ? -7.031 13.235 32.652 1.00 97.62 445 TYR A N 1
ATOM 3696 C CA . TYR A 1 445 ? -6.624 14.316 31.761 1.00 97.62 445 TYR A CA 1
ATOM 3697 C C . TYR A 1 445 ? -5.249 14.850 32.165 1.00 97.62 445 TYR A C 1
ATOM 3699 O O . TYR A 1 445 ? -5.006 15.100 33.346 1.00 97.62 445 TYR A O 1
ATOM 3707 N N . ILE A 1 446 ? -4.369 15.054 31.185 1.00 95.50 446 ILE A N 1
ATOM 3708 C CA . ILE A 1 446 ? -3.052 15.668 31.368 1.00 95.50 446 ILE A CA 1
ATOM 3709 C C . ILE A 1 446 ? -2.976 16.942 30.529 1.00 95.50 446 ILE A C 1
ATOM 3711 O O . ILE A 1 446 ? -3.224 16.938 29.324 1.00 95.50 446 ILE A O 1
ATOM 3715 N N . SER A 1 447 ? -2.585 18.039 31.177 1.00 93.19 447 SER A N 1
ATOM 3716 C CA . SER A 1 447 ? -2.206 19.268 30.486 1.00 93.19 447 SER A CA 1
ATOM 3717 C C . SER A 1 447 ? -0.706 19.244 30.231 1.00 93.19 447 SER A C 1
ATOM 3719 O O . SER A 1 447 ? 0.068 19.160 31.182 1.00 93.19 447 SER A O 1
ATOM 3721 N N . ILE A 1 448 ? -0.293 19.400 28.977 1.00 90.00 448 ILE A N 1
ATOM 3722 C CA . ILE A 1 448 ? 1.116 19.613 28.632 1.00 90.00 448 ILE A CA 1
ATOM 3723 C C . ILE A 1 448 ? 1.354 21.068 28.245 1.00 90.00 448 ILE A C 1
ATOM 3725 O O . ILE A 1 448 ? 0.540 21.696 27.562 1.00 90.00 448 ILE A O 1
ATOM 3729 N N . LYS A 1 449 ? 2.484 21.614 28.697 1.00 80.19 449 LYS A N 1
ATOM 3730 C CA . LYS A 1 449 ? 2.977 22.906 28.228 1.00 80.19 449 LYS A CA 1
ATOM 3731 C C . LYS A 1 449 ? 3.866 22.658 27.020 1.00 80.19 449 LYS A C 1
ATOM 3733 O O . LYS A 1 449 ? 4.765 21.827 27.075 1.00 80.19 449 LYS A O 1
ATOM 3738 N N . ILE A 1 450 ? 3.594 23.376 25.942 1.00 70.19 450 ILE A N 1
ATOM 3739 C CA . ILE A 1 450 ? 4.477 23.430 24.784 1.00 70.19 450 ILE A CA 1
ATOM 3740 C C . ILE A 1 450 ? 5.327 24.684 24.974 1.00 70.19 450 ILE A C 1
ATOM 3742 O O . ILE A 1 450 ? 4.764 25.773 25.116 1.00 70.19 450 ILE A O 1
ATOM 3746 N N . GLU A 1 451 ? 6.648 24.535 25.044 1.00 56.81 451 GLU A N 1
ATOM 3747 C CA . GLU A 1 451 ? 7.550 25.687 24.959 1.00 56.81 451 GLU A CA 1
ATOM 3748 C C . GLU A 1 451 ? 7.379 26.329 23.577 1.00 56.81 451 GLU A C 1
ATOM 3750 O O . GLU A 1 451 ? 7.268 25.620 22.575 1.00 56.81 451 GLU A O 1
ATOM 3755 N N . ARG A 1 452 ? 7.217 27.656 23.559 1.00 44.41 452 ARG A N 1
ATOM 3756 C CA . ARG A 1 452 ? 6.927 28.422 22.342 1.00 44.41 452 ARG A CA 1
ATOM 3757 C C . ARG A 1 452 ? 8.094 28.427 21.373 1.00 44.41 452 ARG A C 1
ATOM 3759 O O . ARG A 1 452 ? 9.236 28.577 21.855 1.00 44.41 452 ARG A O 1
#